Protein 3RWN (pdb70)

Structure (mmCIF, N/CA/C/O backbone):
data_3RWN
#
_entry.id   3RWN
#
_cell.length_a   58.407
_cell.length_b   88.325
_cell.length_c   89.106
_cell.angle_alpha   90.00
_cell.angle_beta   90.00
_cell.angle_gamma   90.00
#
_symmetry.space_group_name_H-M   'P 21 21 21'
#
loop_
_entity.id
_entity.type
_entity.pdbx_description
1 polymer 'Gene 9 protein'
2 non-polymer 'GLUTAMIC ACID'
3 non-polymer 'PHOSPHATE ION'
4 water water
#
loop_
_atom_site.group_PDB
_atom_site.id
_atom_site.type_symbol
_atom_site.label_atom_id
_atom_site.label_alt_id
_atom_site.label_comp_id
_atom_site.label_asym_id
_atom_site.label_entity_id
_atom_site.label_seq_id
_atom_site.pdbx_PDB_ins_code
_atom_site.Cartn_x
_atom_site.Cartn_y
_atom_site.Cartn_z
_atom_site.occupancy
_atom_site.B_iso_or_equiv
_atom_site.auth_seq_id
_atom_site.auth_comp_id
_atom_site.auth_asym_id
_atom_site.auth_atom_id
_atom_site.pdbx_PDB_model_num
ATOM 1 N N . PHE A 1 7 ? -22.844 -30.954 40.001 1.00 20.52 128 PHE A N 1
ATOM 2 C CA . PHE A 1 7 ? -23.940 -30.174 39.440 1.00 20.08 128 PHE A CA 1
ATOM 3 C C . PHE A 1 7 ? -23.511 -29.405 38.197 1.00 18.40 128 PHE A C 1
ATOM 4 O O . PHE A 1 7 ? -22.432 -28.812 38.158 1.00 19.10 128 PHE A O 1
ATOM 20 N N . GLY A 1 8 ? -24.371 -29.408 37.184 1.00 16.41 129 GLY A N 1
ATOM 21 C CA . GLY A 1 8 ? -24.145 -28.619 35.988 1.00 14.92 129 GLY A CA 1
ATOM 22 C C . GLY A 1 8 ? -23.000 -29.096 35.114 1.00 13.54 129 GLY A C 1
ATOM 23 O O . GLY A 1 8 ? -22.381 -28.300 34.419 1.00 12.79 129 GLY A O 1
ATOM 27 N N . SER A 1 9 ? -22.729 -30.397 35.142 1.00 13.07 130 SER A N 1
ATOM 28 C CA . SER A 1 9 ? -21.645 -30.993 34.359 1.00 13.04 130 SER A CA 1
ATOM 29 C C . SER A 1 9 ? -21.636 -30.557 32.891 1.00 10.42 130 SER A C 1
ATOM 30 O O . SER A 1 9 ? -20.610 -30.110 32.380 1.00 9.81 130 SER A O 1
ATOM 38 N N . SER A 1 10 ? -22.767 -30.698 32.208 1.00 9.95 131 SER A N 1
ATOM 39 C CA . SER A 1 10 ? -22.836 -30.328 30.796 1.00 9.96 131 SER A CA 1
ATOM 40 C C . SER A 1 10 ? -22.591 -28.837 30.570 1.00 7.92 131 SER A C 1
ATOM 41 O O . SER A 1 10 ? -21.942 -28.447 29.598 1.00 7.92 131 SER A O 1
ATOM 49 N N . ARG A 1 11 ? -23.118 -28.006 31.461 1.00 7.53 132 ARG A N 1
ATOM 50 C CA . ARG A 1 11 ? -22.888 -26.571 31.355 1.00 7.28 132 ARG A CA 1
ATOM 51 C C . ARG A 1 11 ? -21.414 -26.237 31.552 1.00 6.79 132 ARG A C 1
ATOM 52 O O . ARG A 1 11 ? -20.889 -25.343 30.897 1.00 7.06 132 ARG A O 1
ATOM 73 N N . ILE A 1 12 ? -20.745 -26.951 32.450 1.00 7.00 133 ILE A N 1
ATOM 74 C CA . ILE A 1 12 ? -19.311 -26.759 32.653 1.00 6.62 133 ILE A CA 1
ATOM 75 C C . ILE A 1 12 ? -18.515 -27.242 31.433 1.00 6.05 133 ILE A C 1
ATOM 76 O O . ILE A 1 12 ? -17.591 -26.558 30.986 1.00 6.36 133 ILE A O 1
ATOM 92 N N . ASP A 1 13 ? -18.886 -28.398 30.880 1.00 6.13 134 ASP A N 1
ATOM 93 C CA . ASP A 1 13 ? -18.271 -28.867 29.640 1.00 6.35 134 ASP A CA 1
ATOM 94 C C . ASP A 1 13 ? -18.358 -27.783 28.571 1.00 6.30 134 ASP A C 1
ATOM 95 O O . ASP A 1 13 ? -17.395 -27.516 27.854 1.00 6.45 134 ASP A O 1
ATOM 104 N N . ALA A 1 14 ? -19.537 -27.181 28.441 1.00 6.53 135 ALA A N 1
ATOM 105 C CA . ALA A 1 14 ? -19.777 -26.192 27.396 1.00 6.35 135 ALA A CA 1
ATOM 106 C C . ALA A 1 14 ? -18.954 -24.923 27.636 1.00 5.81 135 ALA A C 1
ATOM 107 O O . ALA A 1 14 ? -18.459 -24.303 26.693 1.00 6.34 135 ALA A O 1
ATOM 114 N N . LEU A 1 15 ? -18.812 -24.528 28.896 1.00 5.73 136 LEU A N 1
ATOM 115 C CA . LEU A 1 15 ? -17.978 -23.376 29.235 1.00 5.68 136 LEU A CA 1
ATOM 116 C C . LEU A 1 15 ? -16.501 -23.634 28.934 1.00 5.44 136 LEU A C 1
ATOM 117 O O . LEU A 1 15 ? -15.791 -22.745 28.458 1.00 5.59 136 LEU A O 1
ATOM 133 N N . GLU A 1 16 ? -16.032 -24.843 29.228 1.00 5.46 137 GLU A N 1
ATOM 134 C CA . GLU A 1 16 ? -14.663 -25.214 28.891 1.00 5.58 137 GLU A CA 1
ATOM 135 C C . GLU A 1 16 ? -14.467 -25.161 27.379 1.00 5.52 137 GLU A C 1
ATOM 136 O O . GLU A 1 16 ? -13.456 -24.641 26.903 1.00 6.22 137 GLU A O 1
ATOM 148 N N . TYR A 1 17 ? -15.446 -25.651 26.619 1.00 5.46 138 TYR A N 1
ATOM 149 C CA . TYR A 1 17 ? -15.344 -25.575 25.166 1.00 5.70 138 TYR A CA 1
ATOM 150 C C . TYR A 1 17 ? -15.318 -24.117 24.671 1.00 5.51 138 TYR A C 1
ATOM 151 O O . TYR A 1 17 ? -14.518 -23.754 23.805 1.00 5.58 138 TYR A O 1
ATOM 169 N N . ALA A 1 18 ? -16.206 -23.295 25.224 1.00 5.37 139 ALA A N 1
ATOM 170 C CA . ALA A 1 18 ? -16.331 -21.889 24.824 1.00 5.97 139 ALA A CA 1
ATOM 171 C C . ALA A 1 18 ? -15.048 -21.099 25.055 1.00 5.84 139 ALA A C 1
ATOM 172 O O . ALA A 1 18 ? -14.771 -20.136 24.336 1.00 6.93 139 ALA A O 1
ATOM 179 N N . THR A 1 19 ? -14.283 -21.498 26.069 1.00 5.60 140 THR A N 1
ATOM 180 C CA . THR A 1 19 ? -13.072 -20.787 26.458 1.00 5.80 140 THR A CA 1
ATOM 181 C C . THR A 1 19 ? -11.802 -21.470 25.953 1.00 6.38 140 THR A C 1
ATOM 182 O O . THR A 1 19 ? -10.697 -21.088 26.333 1.00 7.80 140 THR A O 1
ATOM 193 N N . THR A 1 20 ? -11.962 -22.457 25.075 1.00 5.58 141 THR A N 1
ATOM 194 C CA . THR A 1 20 ? -10.831 -23.115 24.433 1.00 5.86 141 THR A CA 1
ATOM 195 C C . THR A 1 20 ? -10.621 -22.500 23.053 1.00 5.46 141 THR A C 1
ATOM 196 O O . THR A 1 20 ? -11.483 -22.591 22.177 1.00 5.88 141 THR A O 1
ATOM 207 N N . ARG A 1 21 ? -9.471 -21.863 22.869 1.00 5.63 142 ARG A N 1
ATOM 208 C CA . ARG A 1 21 ? -9.125 -21.285 21.580 1.00 5.52 142 ARG A CA 1
ATOM 209 C C . ARG A 1 21 ? -8.878 -22.399 20.555 1.00 5.88 142 ARG A C 1
ATOM 210 O O . ARG A 1 21 ? -8.141 -23.343 20.833 1.00 7.62 142 ARG A O 1
ATOM 231 N N . LYS A 1 22 ? -9.502 -22.274 19.386 1.00 6.13 143 LYS A N 1
ATOM 232 C CA . LYS A 1 22 ? -9.265 -23.151 18.234 1.00 6.55 143 LYS A CA 1
ATOM 233 C C . LYS A 1 22 ? -8.528 -22.337 17.187 1.00 5.62 143 LYS A C 1
ATOM 234 O O . LYS A 1 22 ? -8.911 -21.197 16.944 1.00 6.19 143 LYS A O 1
ATOM 253 N N . LYS A 1 23 ? -7.501 -22.889 16.549 1.00 5.54 144 LYS A N 1
ATOM 254 C CA . LYS A 1 23 ? -6.744 -22.073 15.611 1.00 6.23 144 LYS A CA 1
ATOM 255 C C . LYS A 1 23 ? -6.041 -22.841 14.512 1.00 5.85 144 LYS A C 1
ATOM 256 O O . LYS A 1 23 ? -5.781 -24.043 14.634 1.00 6.19 144 LYS A O 1
ATOM 275 N N . SER A 1 24 ? -5.766 -22.119 13.429 1.00 5.73 145 SER A N 1
ATOM 276 C CA . SER A 1 24 ? -4.751 -22.484 12.445 1.00 5.64 145 SER A CA 1
ATOM 277 C C . SER A 1 24 ? -3.649 -21.445 12.542 1.00 5.48 145 SER A C 1
ATOM 278 O O . SER A 1 24 ? -3.927 -20.249 12.500 1.00 6.66 145 SER A O 1
ATOM 286 N N . GLU A 1 25 ? -2.409 -21.897 12.682 1.00 5.32 146 GLU A N 1
ATOM 287 C CA . GLU A 1 25 ? -1.254 -21.015 12.695 1.00 5.51 146 GLU A CA 1
ATOM 288 C C . GLU A 1 25 ? -0.196 -21.673 11.846 1.00 5.77 146 GLU A C 1
ATOM 289 O O . GLU A 1 25 ? 0.367 -22.704 12.234 1.00 6.30 146 GLU A O 1
ATOM 301 N N . VAL A 1 26 ? 0.049 -21.099 10.673 1.00 6.05 147 VAL A N 1
ATOM 302 C CA . VAL A 1 26 ? 0.941 -21.719 9.709 1.00 6.02 147 VAL A CA 1
ATOM 303 C C . VAL A 1 26 ? 2.116 -20.798 9.450 1.00 6.16 147 VAL A C 1
ATOM 304 O O . VAL A 1 26 ? 1.943 -19.596 9.211 1.00 6.85 147 VAL A O 1
ATOM 317 N N . VAL A 1 27 ? 3.313 -21.366 9.529 1.00 6.30 148 VAL A N 1
ATOM 318 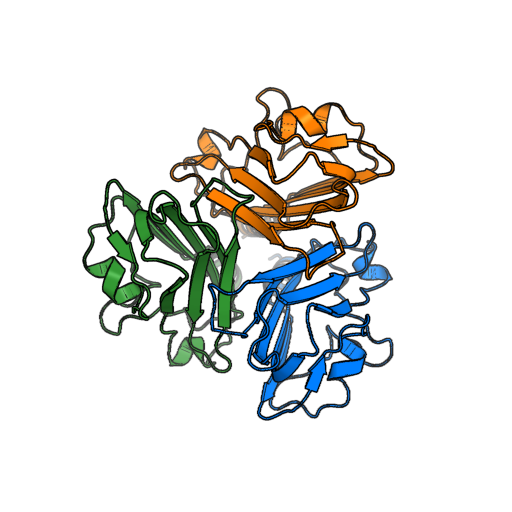C CA . VAL A 1 27 ? 4.536 -20.633 9.254 1.00 6.93 148 VAL A CA 1
ATOM 319 C C . VAL A 1 27 ? 5.222 -21.240 8.038 1.00 7.24 148 VAL A C 1
ATOM 320 O O . VAL A 1 27 ? 5.426 -22.459 7.959 1.00 7.57 148 VAL A O 1
ATOM 333 N N . TYR A 1 28 ? 5.560 -20.369 7.095 1.00 7.28 149 TYR A N 1
ATOM 334 C CA . TYR A 1 28 ? 6.312 -20.719 5.906 1.00 7.56 149 TYR A CA 1
ATOM 335 C C . TYR A 1 28 ? 7.629 -19.954 5.962 1.00 8.16 149 TYR A C 1
ATOM 336 O O . TYR A 1 28 ? 7.653 -18.741 5.746 1.00 8.45 149 TYR A O 1
ATOM 354 N N . SER A 1 29 ? 8.712 -20.664 6.273 1.00 9.01 150 SER A N 1
ATOM 355 C CA . SER A 1 29 ? 10.036 -20.066 6.408 1.00 10.85 150 SER A CA 1
ATOM 356 C C . SER A 1 29 ? 10.909 -20.438 5.221 1.00 11.31 150 SER A C 1
ATOM 357 O O . SER A 1 29 ? 10.880 -21.576 4.762 1.00 12.98 150 SER A O 1
ATOM 365 N N . GLY A 1 30 ? 11.701 -19.491 4.735 1.00 11.75 151 GLY A N 1
ATOM 366 C CA . GLY A 1 30 ? 12.618 -19.773 3.647 1.00 12.36 151 GLY A CA 1
ATOM 367 C C . GLY A 1 30 ? 11.900 -20.065 2.345 1.00 12.01 151 GLY A C 1
ATOM 368 O O . GLY A 1 30 ? 12.282 -20.962 1.592 1.00 12.69 151 GLY A O 1
ATOM 372 N N . VAL A 1 31 ? 10.849 -19.301 2.077 1.00 11.41 152 VAL A N 1
ATOM 373 C CA . VAL A 1 31 ? 10.098 -19.462 0.845 1.00 11.13 152 VAL A CA 1
ATOM 374 C C . VAL A 1 31 ? 10.401 -18.326 -0.119 1.00 10.24 152 VAL A C 1
ATOM 375 O O . VAL A 1 31 ? 11.109 -17.381 0.218 1.00 10.04 152 VAL A O 1
ATOM 388 N N . SER A 1 32 ? 9.877 -18.433 -1.330 1.00 10.11 153 SER A N 1
ATOM 389 C CA . SER A 1 32 ? 9.936 -17.331 -2.274 1.00 10.40 153 SER A CA 1
ATOM 390 C C . SER A 1 32 ? 8.596 -17.288 -2.977 1.00 10.78 153 SER A C 1
ATOM 391 O O . SER A 1 32 ? 8.319 -18.109 -3.856 1.00 12.60 153 SER A O 1
ATOM 399 N N . VAL A 1 33 ? 7.756 -16.349 -2.556 1.00 9.64 154 VAL A N 1
ATOM 400 C CA . VAL A 1 33 ? 6.378 -16.284 -3.012 1.00 9.78 154 VAL A CA 1
ATOM 401 C C . VAL A 1 33 ? 6.104 -14.907 -3.587 1.00 9.25 154 VAL A C 1
ATOM 402 O O . VAL A 1 33 ? 6.284 -13.900 -2.909 1.00 9.32 154 VAL A O 1
ATOM 415 N N . THR A 1 34 ? 5.674 -14.864 -4.841 1.00 9.02 155 THR A N 1
ATOM 416 C CA . THR A 1 34 ? 5.357 -13.602 -5.486 1.00 9.34 155 THR A CA 1
ATOM 417 C C . THR A 1 34 ? 3.918 -13.217 -5.192 1.00 8.60 155 THR A C 1
ATOM 418 O O . THR A 1 34 ? 2.992 -13.984 -5.454 1.00 9.69 155 THR A O 1
ATOM 429 N N . ILE A 1 35 ? 3.744 -12.030 -4.622 1.00 8.52 156 ILE A N 1
ATOM 430 C CA . ILE A 1 35 ? 2.425 -11.439 -4.488 1.00 8.93 156 ILE A CA 1
ATOM 431 C C . ILE A 1 35 ? 2.335 -10.379 -5.574 1.00 9.21 156 ILE A C 1
ATOM 432 O O . ILE A 1 35 ? 3.006 -9.352 -5.500 1.00 9.08 156 ILE A O 1
ATOM 448 N N . PRO A 1 36 ? 1.553 -10.647 -6.625 1.00 10.63 157 PRO A N 1
ATOM 449 C CA . PRO A 1 36 ? 1.580 -9.736 -7.768 1.00 11.36 157 PRO A CA 1
ATOM 450 C C . PRO A 1 36 ? 0.667 -8.540 -7.572 1.00 10.09 157 PRO A C 1
ATOM 451 O O . PRO A 1 36 ? -0.012 -8.400 -6.548 1.00 9.21 157 PRO A O 1
ATOM 462 N N . THR A 1 37 ? 0.663 -7.677 -8.578 1.00 10.42 158 THR A N 1
ATOM 463 C CA . THR A 1 37 ? -0.125 -6.457 -8.542 1.00 10.96 158 THR A CA 1
ATOM 464 C C . THR A 1 37 ? -1.589 -6.674 -8.929 1.00 11.38 158 THR A C 1
ATOM 465 O O . THR A 1 37 ? -2.398 -5.750 -8.846 1.00 12.91 158 THR A O 1
ATOM 476 N N . ALA A 1 38 ? -1.928 -7.896 -9.332 1.00 11.08 159 ALA A N 1
ATOM 477 C CA . ALA A 1 38 ? -3.302 -8.263 -9.670 1.00 11.35 159 ALA A CA 1
ATOM 478 C C . ALA A 1 38 ? -3.954 -9.025 -8.517 1.00 9.73 159 ALA A C 1
ATOM 479 O O . ALA A 1 38 ? -3.258 -9.656 -7.724 1.00 10.06 159 ALA A O 1
ATOM 486 N N . PRO A 1 39 ? -5.294 -8.982 -8.424 1.00 9.26 160 PRO A N 1
ATOM 487 C CA . PRO A 1 39 ? -5.988 -9.726 -7.366 1.00 9.33 160 PRO A CA 1
ATOM 488 C C . PRO A 1 39 ? -5.621 -11.208 -7.380 1.00 8.71 160 PRO A C 1
ATOM 489 O O . PRO A 1 39 ? -5.667 -11.859 -8.428 1.00 9.88 160 PRO A O 1
ATOM 500 N N . THR A 1 40 ? -5.288 -11.738 -6.208 1.00 7.65 161 THR A N 1
ATOM 501 C CA . THR A 1 40 ? -4.792 -13.102 -6.091 1.00 7.64 161 THR A CA 1
ATOM 502 C C . THR A 1 40 ? -5.440 -13.792 -4.895 1.00 7.01 161 THR A C 1
ATOM 503 O O . THR A 1 40 ? -5.462 -13.241 -3.797 1.00 6.91 161 THR A O 1
ATOM 514 N N . ASN A 1 41 ? -5.974 -14.992 -5.103 1.00 6.84 162 ASN A N 1
ATOM 515 C CA . ASN A 1 41 ? -6.564 -15.737 -4.005 1.00 6.44 162 ASN A CA 1
ATOM 516 C C . ASN A 1 41 ? -5.458 -16.185 -3.048 1.00 6.51 162 ASN A C 1
ATOM 517 O O . ASN A 1 41 ? -4.548 -16.915 -3.443 1.00 6.96 162 ASN A O 1
ATOM 528 N N . LEU A 1 42 ? -5.518 -15.730 -1.799 1.00 6.20 163 LEU A N 1
ATOM 529 C CA . LEU A 1 42 ? -4.428 -15.984 -0.857 1.00 6.31 163 LEU A CA 1
ATOM 530 C C . LEU A 1 42 ? -4.291 -17.464 -0.492 1.00 6.53 163 LEU A C 1
ATOM 531 O O . LEU A 1 42 ? -3.183 -17.984 -0.415 1.00 7.44 163 LEU A O 1
ATOM 547 N N . VAL A 1 43 ? -5.407 -18.140 -0.250 1.00 6.48 164 VAL A N 1
ATOM 548 C CA . VAL A 1 43 ? -5.330 -19.560 0.085 1.00 7.02 164 VAL A CA 1
ATOM 549 C C . VAL A 1 43 ? -4.744 -20.362 -1.078 1.00 7.31 164 VAL A C 1
ATOM 550 O O . VAL A 1 43 ? -3.927 -21.258 -0.875 1.00 7.83 164 VAL A O 1
ATOM 563 N N . SER A 1 44 ? -5.134 -20.020 -2.300 1.00 7.99 165 SER A N 1
ATOM 564 C CA . SER A 1 44 ? -4.587 -20.692 -3.479 1.00 9.18 165 SER A CA 1
ATOM 565 C C . SER A 1 44 ? -3.079 -20.504 -3.562 1.00 8.88 165 SER A C 1
ATOM 566 O O . SER A 1 44 ? -2.339 -21.420 -3.928 1.00 9.85 165 SER A O 1
ATOM 574 N N . LEU A 1 45 ? -2.628 -19.304 -3.223 1.00 8.65 166 LEU A N 1
ATOM 575 C CA . LEU A 1 45 ? -1.217 -18.970 -3.280 1.00 9.21 166 LEU A CA 1
ATOM 576 C C . LEU A 1 45 ? -0.417 -19.766 -2.246 1.00 9.12 166 LEU A C 1
ATOM 577 O O . LEU A 1 45 ? 0.700 -20.210 -2.515 1.00 10.51 166 LEU A O 1
ATOM 593 N N . LEU A 1 46 ? -0.988 -19.951 -1.061 1.00 8.75 167 LEU A N 1
ATOM 594 C CA . LEU A 1 46 ? -0.259 -20.600 0.025 1.00 9.32 167 LEU A CA 1
ATOM 595 C C . LEU A 1 46 ? -0.301 -22.119 -0.026 1.00 9.58 167 LEU A C 1
ATOM 596 O O . LEU A 1 46 ? 0.621 -22.779 0.452 1.00 10.04 167 LEU A O 1
ATOM 612 N N . LYS A 1 47 ? -1.365 -22.684 -0.586 1.00 9.57 168 LYS A N 1
ATOM 613 C CA . LYS A 1 47 ? -1.639 -24.103 -0.371 1.00 9.99 168 LYS A CA 1
ATOM 614 C C . LYS A 1 47 ? -0.664 -25.046 -1.065 1.00 10.79 168 LYS A C 1
ATOM 615 O O . LYS A 1 47 ? -0.599 -26.226 -0.726 1.00 11.78 168 LYS A O 1
ATOM 634 N N . THR A 1 48 ? 0.097 -24.536 -2.027 1.00 11.34 169 THR A N 1
ATOM 635 C CA . THR A 1 48 ? 1.065 -25.374 -2.730 1.00 13.05 169 THR A CA 1
ATOM 636 C C . THR A 1 48 ? 2.423 -25.403 -2.028 1.00 11.09 169 THR A C 1
ATOM 637 O O . THR A 1 48 ? 3.315 -26.174 -2.397 1.00 11.21 169 THR A O 1
ATOM 648 N N . LEU A 1 49 ? 2.557 -24.575 -0.997 1.00 10.10 170 LEU A N 1
ATOM 649 C CA . LEU A 1 49 ? 3.797 -24.470 -0.237 1.00 9.84 170 LEU A CA 1
ATOM 650 C C . LEU A 1 49 ? 3.815 -25.466 0.903 1.00 9.15 170 LEU A C 1
ATOM 651 O O . LEU A 1 49 ? 2.829 -25.606 1.616 1.00 9.19 170 LEU A O 1
ATOM 667 N N . THR A 1 50 ? 4.933 -26.150 1.112 1.00 9.35 171 THR A N 1
ATOM 668 C CA . THR A 1 50 ? 4.976 -27.012 2.284 1.00 10.16 171 THR A CA 1
ATOM 669 C C . THR A 1 50 ? 5.237 -26.164 3.533 1.00 8.58 171 THR A C 1
ATOM 670 O O . THR A 1 50 ? 6.186 -25.392 3.594 1.00 9.26 171 THR A O 1
ATOM 681 N N . PRO A 1 51 ? 4.344 -26.269 4.517 1.00 8.22 172 PRO A N 1
ATOM 682 C CA . PRO A 1 51 ? 4.517 -25.481 5.738 1.00 8.06 172 PRO A CA 1
ATOM 683 C C . PRO A 1 51 ? 5.796 -25.860 6.477 1.00 8.13 172 PRO A C 1
ATOM 684 O O . PRO A 1 51 ? 6.208 -27.026 6.461 1.00 8.96 172 PRO A O 1
ATOM 695 N N . SER A 1 52 ? 6.427 -24.878 7.109 1.00 8.05 173 SER A N 1
ATOM 696 C CA . SER A 1 52 ? 7.496 -25.160 8.054 1.00 8.34 173 SER A CA 1
ATOM 697 C C . SER A 1 52 ? 6.912 -25.674 9.364 1.00 8.27 173 SER A C 1
ATOM 698 O O . SER A 1 52 ? 7.482 -26.561 9.999 1.00 9.50 173 SER A O 1
ATOM 706 N N . SER A 1 53 ? 5.767 -25.124 9.759 1.00 8.00 174 SER A N 1
ATOM 707 C CA . SER A 1 53 ? 5.034 -25.628 10.914 1.00 8.09 174 SER A CA 1
ATOM 708 C C . SER A 1 53 ? 3.570 -25.243 10.786 1.00 7.00 174 SER A C 1
ATOM 709 O O . SER A 1 53 ? 3.226 -24.288 10.083 1.00 7.50 174 SER A O 1
ATOM 717 N N . GLY A 1 54 ? 2.715 -25.994 11.472 1.00 7.06 175 GLY A N 1
ATOM 718 C CA . GLY A 1 54 ? 1.296 -25.716 11.480 1.00 6.76 175 GLY A CA 1
ATOM 719 C C . GLY A 1 54 ? 0.564 -26.294 10.289 1.00 6.88 175 GLY A C 1
ATOM 720 O O . GLY A 1 54 ? 1.156 -26.900 9.390 1.00 7.51 175 GLY A O 1
ATOM 724 N N . THR A 1 55 ? -0.750 -26.089 10.295 1.00 7.13 176 THR A N 1
ATOM 725 C CA . THR A 1 55 ? -1.629 -26.640 9.277 1.00 7.21 176 THR A CA 1
ATOM 726 C C . THR A 1 55 ? -2.680 -25.619 8.857 1.00 7.03 176 THR A C 1
ATOM 727 O O . THR A 1 55 ? -3.260 -24.927 9.698 1.00 6.64 176 THR A O 1
ATOM 738 N N . LEU A 1 56 ? -2.939 -25.551 7.557 1.00 6.75 177 LEU A N 1
ATOM 739 C CA . LEU A 1 56 ? -3.968 -24.657 7.045 1.00 6.85 177 LEU A CA 1
ATOM 740 C C . LEU A 1 56 ? -5.352 -25.044 7.584 1.00 6.70 177 LEU A C 1
ATOM 741 O O . LEU A 1 56 ? -6.105 -24.185 8.035 1.00 6.38 177 LEU A O 1
ATOM 757 N N . ALA A 1 57 ? -5.692 -26.329 7.541 1.00 6.93 178 ALA A N 1
ATOM 758 C CA . ALA A 1 57 ? -6.947 -26.786 8.130 1.00 7.46 178 ALA A CA 1
ATOM 759 C C . ALA A 1 57 ? -6.898 -26.561 9.639 1.00 7.26 178 ALA A C 1
ATOM 760 O O . ALA A 1 57 ? -5.845 -26.722 10.250 1.00 8.49 178 ALA A O 1
ATOM 767 N N . PRO A 1 58 ? -8.041 -26.238 10.264 1.00 6.92 179 PRO A N 1
ATOM 768 C CA . PRO A 1 58 ? -9.386 -26.199 9.680 1.00 6.96 179 PRO A CA 1
ATOM 769 C C . PRO A 1 58 ? -9.800 -24.842 9.114 1.00 6.57 179 PRO A C 1
ATOM 770 O O . PRO A 1 58 ? -10.770 -24.792 8.361 1.00 7.48 179 PRO A O 1
ATOM 781 N N . PHE A 1 59 ? -9.117 -23.759 9.478 1.00 5.81 180 PHE A N 1
ATOM 782 C CA . PHE A 1 59 ? -9.607 -22.429 9.109 1.00 6.02 180 PHE A CA 1
ATOM 783 C C . PHE A 1 59 ? -9.357 -22.031 7.660 1.00 5.84 180 PHE A C 1
ATOM 784 O O . PHE A 1 59 ? -10.024 -21.143 7.145 1.00 6.28 180 PHE A O 1
ATOM 801 N N . PHE A 1 60 ? -8.392 -22.668 7.011 1.00 5.76 181 PHE A N 1
ATOM 802 C CA . PHE A 1 60 ? -8.105 -22.365 5.619 1.00 6.11 181 PHE A CA 1
ATOM 803 C C . PHE A 1 60 ? -8.329 -23.631 4.815 1.00 6.24 181 PHE A C 1
ATOM 804 O O . PHE A 1 60 ? -7.622 -24.628 4.988 1.00 7.26 181 PHE A O 1
ATOM 821 N N . ASP A 1 61 ? -9.364 -23.585 3.983 1.00 6.55 182 ASP A N 1
ATOM 822 C CA . ASP A 1 61 ? -9.874 -24.735 3.244 1.00 6.44 182 ASP A CA 1
ATOM 823 C C . ASP A 1 61 ? -9.213 -24.739 1.869 1.00 6.61 182 ASP A C 1
ATOM 824 O O . ASP A 1 61 ? -9.466 -23.858 1.040 1.00 7.11 182 ASP A O 1
ATOM 833 N N . THR A 1 62 ? -8.346 -25.723 1.644 1.00 7.64 183 THR A N 1
ATOM 834 C CA . THR A 1 62 ? -7.552 -25.778 0.425 1.00 9.09 183 THR A CA 1
ATOM 835 C C . THR A 1 62 ? -8.301 -26.376 -0.765 1.00 9.58 183 THR A C 1
ATOM 836 O O . THR A 1 62 ? -7.769 -26.424 -1.874 1.00 11.44 183 THR A O 1
ATOM 847 N N . VAL A 1 63 ? -9.523 -26.846 -0.537 1.00 9.16 184 VAL A N 1
ATOM 848 C CA . VAL A 1 63 ? -10.353 -27.321 -1.635 1.00 9.83 184 VAL A CA 1
ATOM 849 C C . VAL A 1 63 ? -11.117 -26.153 -2.265 1.00 9.70 184 VAL A C 1
ATOM 850 O O . VAL A 1 63 ? -11.135 -26.013 -3.488 1.00 11.62 184 VAL A O 1
ATOM 863 N N . ASN A 1 64 ? -11.735 -25.310 -1.442 1.00 8.81 185 ASN A N 1
ATOM 864 C CA . ASN A 1 64 ? -12.464 -24.163 -1.979 1.00 8.85 185 ASN A CA 1
ATOM 865 C C . ASN A 1 64 ? -11.703 -22.840 -1.918 1.00 7.97 185 ASN A C 1
ATOM 866 O O . ASN A 1 64 ? -12.224 -21.810 -2.346 1.00 8.74 185 ASN A O 1
ATOM 877 N N . ASN A 1 65 ? -10.472 -22.876 -1.409 1.00 7.10 186 ASN A N 1
ATOM 878 C CA . ASN A 1 65 ? -9.617 -21.686 -1.347 1.00 7.34 186 ASN A CA 1
ATOM 879 C C . ASN A 1 65 ? -10.251 -20.526 -0.578 1.00 6.91 186 ASN A C 1
ATOM 880 O O . ASN A 1 65 ? -10.223 -19.374 -1.019 1.00 7.78 186 ASN A O 1
ATOM 891 N N . LYS A 1 66 ? -10.810 -20.851 0.583 1.00 6.89 187 LYS A N 1
ATOM 892 C CA . LYS A 1 66 ? -11.497 -19.893 1.443 1.00 6.88 187 LYS A CA 1
ATOM 893 C C . LYS A 1 66 ? -11.031 -20.041 2.881 1.00 6.69 187 LYS A C 1
ATOM 894 O O . LYS A 1 66 ? -10.574 -21.116 3.295 1.00 7.23 187 LYS A O 1
ATOM 913 N N . MET A 1 67 ? -11.149 -18.958 3.640 1.00 6.17 188 MET A N 1
ATOM 914 C CA . MET A 1 67 ? -11.167 -19.058 5.088 1.00 6.12 188 MET A CA 1
ATOM 915 C C . MET A 1 67 ? -12.568 -19.486 5.510 1.00 5.93 188 MET A C 1
ATOM 916 O O . MET A 1 67 ? -13.568 -18.951 5.018 1.00 7.06 188 MET A O 1
ATOM 930 N N . VAL A 1 68 ? -12.631 -20.461 6.409 1.00 5.80 189 VAL A N 1
ATOM 931 C CA . VAL A 1 68 ? -13.899 -20.960 6.919 1.00 6.13 189 VAL A CA 1
ATOM 932 C C . VAL A 1 68 ? -13.883 -20.873 8.438 1.00 6.60 189 VAL A C 1
ATOM 933 O O . VAL A 1 68 ? -12.815 -20.757 9.052 1.00 7.85 189 VAL A O 1
ATOM 946 N N . VAL A 1 69 ? -15.067 -20.902 9.038 1.00 6.19 190 VAL A N 1
ATOM 947 C CA . VAL A 1 69 ? -15.210 -20.616 10.458 1.00 6.13 190 VAL A CA 1
ATOM 948 C C . VAL A 1 69 ? -16.072 -21.674 11.132 1.00 5.94 190 VAL A C 1
ATOM 949 O O . VAL A 1 69 ? -16.782 -22.430 10.468 1.00 6.76 190 VAL A O 1
ATOM 962 N N . PHE A 1 70 ? -15.989 -21.740 12.454 1.00 6.21 191 PHE A N 1
ATOM 963 C CA . PHE A 1 70 ? -16.883 -22.592 13.222 1.00 5.86 191 PHE A CA 1
ATOM 964 C C . PHE A 1 70 ? -18.213 -21.882 13.423 1.00 6.19 191 PHE A C 1
ATOM 965 O O . PHE A 1 70 ? -18.274 -20.649 13.526 1.00 6.49 191 PHE A O 1
ATOM 982 N N . ASN A 1 71 ? -19.277 -22.672 13.457 1.00 6.59 192 ASN A N 1
ATOM 983 C CA . ASN A 1 71 ? -20.633 -22.153 13.512 1.00 6.84 192 ASN A CA 1
ATOM 984 C C . ASN A 1 71 ? -21.026 -21.812 14.941 1.00 6.79 192 ASN A C 1
ATOM 985 O O . ASN A 1 71 ? -21.838 -22.505 15.560 1.00 8.07 192 ASN A O 1
ATOM 996 N N . GLU A 1 72 ? -20.426 -20.737 15.444 1.00 6.56 193 GLU A N 1
ATOM 997 C CA . GLU A 1 72 ? -20.479 -20.367 16.854 1.00 6.89 193 GLU A CA 1
ATOM 998 C C . GLU A 1 72 ? -20.531 -18.853 16.966 1.00 6.57 193 GLU A C 1
ATOM 999 O O . GLU A 1 72 ? -19.943 -18.154 16.141 1.00 7.18 193 GLU A O 1
ATOM 1011 N N . ASN A 1 73 ? -21.222 -18.357 17.992 1.00 6.75 194 ASN A N 1
ATOM 1012 C CA . ASN A 1 73 ? -21.243 -16.930 18.302 1.00 7.26 194 ASN A CA 1
ATOM 1013 C C . ASN A 1 73 ? -19.968 -16.531 19.032 1.00 7.36 194 ASN A C 1
ATOM 1014 O O . ASN A 1 73 ? -19.980 -16.129 20.203 1.00 8.39 194 ASN A O 1
ATOM 1025 N N . LYS A 1 74 ? -18.862 -16.650 18.309 1.00 6.21 195 LYS A N 1
ATOM 1026 C CA . LYS A 1 74 ? -17.537 -16.428 18.857 1.00 6.02 195 LYS A CA 1
ATOM 1027 C C . LYS A 1 74 ? -16.699 -15.764 17.782 1.00 5.53 195 LYS A C 1
ATOM 1028 O O . LYS A 1 74 ? -16.633 -16.233 16.642 1.00 6.00 195 LYS A O 1
ATOM 1047 N N . THR A 1 75 ? -16.063 -14.664 18.152 1.00 5.54 196 THR A N 1
ATOM 1048 C CA . THR A 1 75 ? -15.310 -13.870 17.206 1.00 5.56 196 THR A CA 1
ATOM 1049 C C . THR A 1 75 ? -14.015 -14.556 16.781 1.00 5.33 196 THR A C 1
ATOM 1050 O O . THR A 1 75 ? -13.355 -15.232 17.575 1.00 6.25 196 THR A O 1
ATOM 1061 N N . LEU A 1 76 ? -13.683 -14.383 15.507 1.00 5.36 197 LEU A N 1
ATOM 1062 C CA . LEU A 1 76 ? -12.464 -14.911 14.917 1.00 5.23 197 LEU A CA 1
ATOM 1063 C C . LEU A 1 76 ? -11.441 -13.787 14.805 1.00 5.33 197 LEU A C 1
ATOM 1064 O O . LEU A 1 76 ? -11.764 -12.690 14.345 1.00 5.91 197 LEU A O 1
ATOM 1080 N N . PHE A 1 77 ? -10.216 -14.059 15.246 1.00 4.92 198 PHE A N 1
ATOM 1081 C CA . PHE A 1 77 ? -9.105 -13.125 15.132 1.00 4.95 198 PHE A CA 1
ATOM 1082 C C . PHE A 1 77 ? -8.137 -13.613 14.063 1.00 5.18 198 PHE A C 1
ATOM 1083 O O . PHE A 1 77 ? -7.810 -14.804 14.007 1.00 5.61 198 PHE A O 1
ATOM 1100 N N . PHE A 1 78 ? -7.708 -12.681 13.216 1.00 5.14 199 PHE A N 1
ATOM 1101 C CA . PHE A 1 78 ? -6.900 -12.982 12.043 1.00 5.21 199 PHE A CA 1
ATOM 1102 C C . PHE A 1 78 ? -5.630 -12.147 12.031 1.00 5.16 199 PHE A C 1
ATOM 1103 O O . PHE A 1 78 ? -5.687 -10.936 12.267 1.00 5.57 199 PHE A O 1
ATOM 1120 N N . LYS A 1 79 ? -4.494 -12.774 11.735 1.00 5.45 200 LYS A N 1
ATOM 1121 C CA . LYS A 1 79 ? -3.248 -12.035 11.564 1.00 6.24 200 LYS A CA 1
ATOM 1122 C C . LYS A 1 79 ? -2.422 -12.626 10.426 1.00 6.43 200 LYS A C 1
ATOM 1123 O O . LYS A 1 79 ? -2.323 -13.843 10.282 1.00 7.04 200 LYS A O 1
ATOM 1142 N N . LEU A 1 80 ? -1.838 -11.748 9.620 1.00 6.27 201 LEU A N 1
ATOM 1143 C CA . LEU A 1 80 ? -0.937 -12.134 8.545 1.00 6.17 201 LEU A CA 1
ATOM 1144 C C . LEU A 1 80 ? 0.334 -11.303 8.700 1.00 6.21 201 LEU A C 1
ATOM 1145 O O . LEU A 1 80 ? 0.296 -10.068 8.660 1.00 6.72 201 LEU A O 1
ATOM 1161 N N . SER A 1 81 ? 1.451 -11.989 8.912 1.00 5.81 202 SER A N 1
ATOM 1162 C CA . SER A 1 81 ? 2.747 -11.365 9.082 1.00 6.19 202 SER A CA 1
ATOM 1163 C C . SER A 1 81 ? 3.636 -11.814 7.927 1.00 6.28 202 SER A C 1
ATOM 1164 O O . SER A 1 81 ? 3.800 -13.013 7.699 1.00 6.72 202 SER A O 1
ATOM 1172 N N . ILE A 1 82 ? 4.181 -10.856 7.184 1.00 6.56 203 ILE A N 1
ATOM 1173 C CA . ILE A 1 82 ? 4.964 -11.162 5.997 1.00 7.17 203 ILE A CA 1
ATOM 1174 C C . ILE A 1 82 ? 6.318 -10.468 6.043 1.00 7.25 203 ILE A C 1
ATOM 1175 O O . ILE A 1 82 ? 6.405 -9.243 6.201 1.00 7.48 203 ILE A O 1
ATOM 1191 N N . VAL A 1 83 ? 7.373 -11.269 5.918 1.00 7.19 204 VAL A N 1
ATOM 1192 C CA . VAL A 1 83 ? 8.713 -10.750 5.703 1.00 7.35 204 VAL A CA 1
ATOM 1193 C C . VAL A 1 83 ? 8.990 -10.856 4.213 1.00 7.25 204 VAL A C 1
ATOM 1194 O O . VAL A 1 83 ? 8.852 -11.929 3.621 1.00 7.42 204 VAL A O 1
ATOM 1207 N N . GLY A 1 84 ? 9.352 -9.742 3.591 1.00 7.30 205 GLY A N 1
ATOM 1208 C CA . GLY A 1 84 ? 9.631 -9.755 2.169 1.00 7.61 205 GLY A CA 1
ATOM 1209 C C . GLY A 1 84 ? 10.016 -8.380 1.676 1.00 7.76 205 GLY A C 1
ATOM 1210 O O . GLY A 1 84 ? 10.267 -7.470 2.471 1.00 8.54 205 GLY A O 1
ATOM 1214 N N . THR A 1 85 ? 10.066 -8.223 0.358 1.00 7.53 206 THR A N 1
ATOM 1215 C CA . THR A 1 85 ? 10.486 -6.958 -0.225 1.00 7.96 206 THR A CA 1
ATOM 1216 C C . THR A 1 85 ? 9.702 -6.603 -1.474 1.00 8.02 206 THR A C 1
ATOM 1217 O O . THR A 1 85 ? 9.235 -7.472 -2.219 1.00 8.42 206 THR A O 1
ATOM 1228 N N . TRP A 1 86 ? 9.562 -5.299 -1.677 1.00 8.82 207 TRP A N 1
ATOM 1229 C CA . TRP A 1 86 ? 9.303 -4.738 -2.990 1.00 9.38 207 TRP A CA 1
ATOM 1230 C C . TRP A 1 86 ? 10.672 -4.438 -3.607 1.00 10.23 207 TRP A C 1
ATOM 1231 O O . TRP A 1 86 ? 11.680 -4.388 -2.896 1.00 10.50 207 TRP A O 1
ATOM 1252 N N . PRO A 1 87 ? 10.728 -4.237 -4.932 1.00 11.17 208 PRO A N 1
ATOM 1253 C CA . PRO A 1 87 ? 12.024 -3.955 -5.557 1.00 12.53 208 PRO A CA 1
ATOM 1254 C C . PRO A 1 87 ? 12.668 -2.696 -4.989 1.00 13.21 208 PRO A C 1
ATOM 1255 O O . PRO A 1 87 ? 11.972 -1.774 -4.558 1.00 13.06 208 PRO A O 1
ATOM 1266 N N . SER A 1 88 ? 13.995 -2.666 -4.981 1.00 14.82 209 SER A N 1
ATOM 1267 C CA . SER A 1 88 ? 14.725 -1.503 -4.506 1.00 16.86 209 SER A CA 1
ATOM 1268 C C . SER A 1 88 ? 14.253 -0.269 -5.260 1.00 16.88 209 SER A C 1
ATOM 1269 O O . SER A 1 88 ? 14.076 -0.309 -6.478 1.00 17.54 209 SER A O 1
ATOM 1277 N N . GLY A 1 89 ? 14.035 0.823 -4.535 1.00 16.46 210 GLY A N 1
ATOM 1278 C CA . GLY A 1 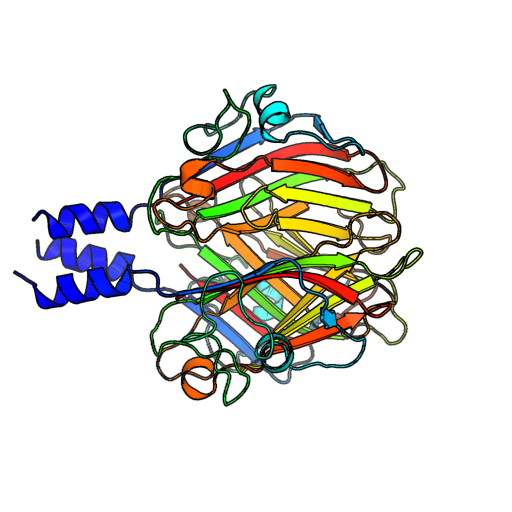89 ? 13.615 2.065 -5.157 1.00 15.92 210 GLY A CA 1
ATOM 1279 C C . GLY A 1 89 ? 12.111 2.272 -5.174 1.00 14.94 210 GLY A C 1
ATOM 1280 O O . GLY A 1 89 ? 11.639 3.346 -5.551 1.00 16.10 210 GLY A O 1
ATOM 1284 N N . THR A 1 90 ? 11.347 1.257 -4.779 1.00 13.32 211 THR A N 1
ATOM 1285 C CA . THR A 1 90 ? 9.899 1.412 -4.705 1.00 12.22 211 THR A CA 1
ATOM 1286 C C . THR A 1 90 ? 9.550 2.358 -3.559 1.00 12.00 211 THR A C 1
ATOM 1287 O O . THR A 1 90 ? 9.844 2.072 -2.398 1.00 12.93 211 THR A O 1
ATOM 1298 N N . ALA A 1 91 ? 8.928 3.485 -3.893 1.00 11.17 212 ALA A N 1
ATOM 1299 C CA . ALA A 1 91 ? 8.594 4.503 -2.901 1.00 10.45 212 ALA A CA 1
ATOM 1300 C C . ALA A 1 91 ? 7.179 4.279 -2.367 1.00 9.68 212 ALA A C 1
ATOM 1301 O O . ALA A 1 91 ? 6.997 3.628 -1.340 1.00 10.10 212 ALA A O 1
ATOM 1308 N N . ASN A 1 92 ? 6.174 4.795 -3.063 1.00 9.04 213 ASN A N 1
ATOM 1309 C CA . ASN A 1 92 ? 4.796 4.541 -2.668 1.00 8.38 213 ASN A CA 1
ATOM 1310 C C . ASN A 1 92 ? 4.440 3.084 -2.922 1.00 7.79 213 ASN A C 1
ATOM 1311 O O . ASN A 1 92 ? 4.625 2.580 -4.028 1.00 8.48 213 ASN A O 1
ATOM 1322 N N . ARG A 1 93 ? 3.928 2.412 -1.899 1.00 7.36 214 ARG A N 1
ATOM 1323 C CA . ARG A 1 93 ? 3.657 0.986 -2.008 1.00 7.39 214 ARG A CA 1
ATOM 1324 C C . ARG A 1 93 ? 2.703 0.558 -0.909 1.00 7.44 214 ARG A C 1
ATOM 1325 O O . ARG A 1 93 ? 2.669 1.161 0.162 1.00 8.52 214 ARG A O 1
ATOM 1346 N N . SER A 1 94 ? 1.910 -0.471 -1.178 1.00 6.96 215 SER A N 1
ATOM 1347 C CA . SER A 1 94 ? 1.015 -0.985 -0.153 1.00 6.45 215 SER A CA 1
ATOM 1348 C C . SER A 1 94 ? 0.713 -2.451 -0.373 1.00 6.77 215 SER A C 1
ATOM 1349 O O . SER A 1 94 ? 0.879 -2.985 -1.471 1.00 7.45 215 SER A O 1
ATOM 1357 N N . MET A 1 95 ? 0.261 -3.090 0.697 1.00 6.66 216 MET A N 1
ATOM 1358 C CA . MET A 1 95 ? -0.274 -4.442 0.627 1.00 6.60 216 MET A CA 1
ATOM 1359 C C . MET A 1 95 ? -1.745 -4.379 1.016 1.00 6.67 216 MET A C 1
ATOM 1360 O O . MET A 1 95 ? -2.109 -3.743 2.004 1.00 7.57 216 MET A O 1
ATOM 1374 N N . GLN A 1 96 ? -2.575 -5.043 0.224 1.00 6.49 217 GLN A N 1
ATOM 1375 C CA . GLN A 1 96 ? -4.019 -4.982 0.345 1.00 7.41 217 GLN A CA 1
ATOM 1376 C C . GLN A 1 96 ? -4.566 -6.405 0.477 1.00 6.77 217 GLN A C 1
ATOM 1377 O O . GLN A 1 96 ? -4.118 -7.313 -0.223 1.00 7.75 217 GLN A O 1
ATOM 1391 N N . LEU A 1 97 ? -5.520 -6.599 1.383 1.00 6.19 218 LEU A N 1
ATOM 1392 C CA . LEU A 1 97 ? -6.128 -7.907 1.613 1.00 6.01 218 LEU A CA 1
ATOM 1393 C C . LEU A 1 97 ? -7.624 -7.701 1.820 1.00 6.02 218 LEU A C 1
ATOM 1394 O O . LEU A 1 97 ? -8.036 -6.989 2.742 1.00 7.01 218 LEU A O 1
ATOM 1410 N N . THR A 1 98 ? -8.428 -8.316 0.960 1.00 5.78 219 THR A N 1
ATOM 1411 C CA . THR A 1 98 ? -9.877 -8.178 1.017 1.00 6.30 219 THR A CA 1
ATOM 1412 C C . THR A 1 98 ? -10.508 -9.503 1.414 1.00 6.11 219 THR A C 1
ATOM 1413 O O . THR A 1 98 ? -10.122 -10.559 0.915 1.00 6.97 219 THR A O 1
ATOM 1424 N N . PHE A 1 99 ? -11.472 -9.421 2.324 1.00 5.96 220 PHE A N 1
ATOM 1425 C CA . PHE A 1 99 ? -12.252 -10.558 2.785 1.00 6.16 220 PHE A CA 1
ATOM 1426 C C . PHE A 1 99 ? -13.681 -10.402 2.292 1.00 6.48 220 PHE A C 1
ATOM 1427 O O . PHE A 1 99 ? -14.351 -9.421 2.632 1.00 6.62 220 PHE A O 1
ATOM 1444 N N . SER A 1 100 ? -14.176 -11.353 1.511 1.00 6.55 221 SER A N 1
ATOM 1445 C CA . SER A 1 100 ? -15.590 -11.321 1.162 1.00 6.61 221 SER A CA 1
ATOM 1446 C C . SER A 1 100 ? -16.434 -11.498 2.427 1.00 6.65 221 SER A C 1
ATOM 1447 O O . SER A 1 100 ? -15.983 -12.063 3.427 1.00 7.40 221 SER A O 1
ATOM 1455 N N . GLY A 1 101 ? -17.656 -10.990 2.378 1.00 7.22 222 GLY A N 1
ATOM 1456 C CA . GLY A 1 101 ? -18.563 -11.041 3.510 1.00 7.73 222 GLY A CA 1
ATOM 1457 C C . GLY A 1 101 ? -19.841 -10.325 3.134 1.00 7.74 222 GLY A C 1
ATOM 1458 O O . GLY A 1 101 ? -19.956 -9.796 2.029 1.00 8.38 222 GLY A O 1
ATOM 1462 N N . SER A 1 102 ? -20.808 -10.284 4.040 1.00 7.23 223 SER A N 1
ATOM 1463 C CA . SER A 1 102 ? -22.019 -9.516 3.758 1.00 8.08 223 SER A CA 1
ATOM 1464 C C . SER A 1 102 ? -21.646 -8.099 3.332 1.00 7.94 223 SER A C 1
ATOM 1465 O O . SER A 1 102 ? -22.188 -7.561 2.364 1.00 8.92 223 SER A O 1
ATOM 1473 N N . VAL A 1 103 ? -20.723 -7.508 4.083 1.00 7.19 224 VAL A N 1
ATOM 1474 C CA . VAL A 1 103 ? -20.004 -6.317 3.664 1.00 7.08 224 VAL A CA 1
ATOM 1475 C C . VAL A 1 103 ? -18.532 -6.726 3.604 1.00 7.04 224 VAL A C 1
ATOM 1476 O O . VAL A 1 103 ? -17.979 -7.185 4.602 1.00 7.08 224 VAL A O 1
ATOM 1489 N N . PRO A 1 104 ? -17.899 -6.605 2.429 1.00 7.30 225 PRO A N 1
ATOM 1490 C CA . PRO A 1 104 ? -16.486 -6.983 2.325 1.00 7.35 225 PRO A CA 1
ATOM 1491 C C . PRO A 1 104 ? -15.607 -6.032 3.129 1.00 6.97 225 PRO A C 1
ATOM 1492 O O . PRO A 1 104 ? -15.925 -4.847 3.250 1.00 7.99 225 PRO A O 1
ATOM 1503 N N . ASP A 1 105 ? -14.520 -6.562 3.677 1.00 6.06 226 ASP A N 1
ATOM 1504 C CA . ASP A 1 105 ? -13.552 -5.767 4.426 1.00 5.97 226 ASP A CA 1
ATOM 1505 C C . ASP A 1 105 ? -12.250 -5.683 3.645 1.00 6.15 226 ASP A C 1
ATOM 1506 O O . ASP A 1 105 ? -11.690 -6.709 3.246 1.00 7.12 226 ASP A O 1
ATOM 1515 N N . THR A 1 106 ? -11.758 -4.460 3.462 1.00 6.42 227 THR A N 1
ATOM 1516 C CA . THR A 1 106 ? -10.549 -4.212 2.690 1.00 7.97 227 THR A CA 1
ATOM 1517 C C . THR A 1 106 ? -9.463 -3.648 3.603 1.00 8.01 227 THR A C 1
ATOM 1518 O O . THR A 1 106 ? -9.535 -2.485 4.016 1.00 8.87 227 THR A O 1
ATOM 1529 N N . LEU A 1 107 ? -8.474 -4.477 3.934 1.00 8.20 228 LEU A N 1
ATOM 1530 C CA . LEU A 1 107 ? -7.324 -4.040 4.725 1.00 8.25 228 LEU A CA 1
ATOM 1531 C C . LEU A 1 107 ? -6.249 -3.486 3.805 1.00 7.80 228 LEU A C 1
ATOM 1532 O O . LEU A 1 107 ? -5.977 -4.056 2.749 1.00 8.08 228 LEU A O 1
ATOM 1548 N N . VAL A 1 108 ? -5.643 -2.380 4.214 1.00 8.09 229 VAL A N 1
ATOM 1549 C CA . VAL A 1 108 ? -4.551 -1.785 3.468 1.00 8.36 229 VAL A CA 1
ATOM 1550 C C . VAL A 1 108 ? -3.431 -1.393 4.424 1.00 8.31 229 VAL A C 1
ATOM 1551 O O . VAL A 1 108 ? -3.673 -0.720 5.426 1.00 10.60 229 VAL A O 1
ATOM 1564 N N . SER A 1 109 ? -2.212 -1.828 4.120 1.00 7.33 230 SER A N 1
ATOM 1565 C CA . SER A 1 109 ? -1.033 -1.325 4.815 1.00 7.49 230 SER A CA 1
ATOM 1566 C C . SER A 1 109 ? -0.180 -0.579 3.804 1.00 6.60 230 SER A C 1
ATOM 1567 O O . SER A 1 109 ? 0.477 -1.203 2.963 1.00 7.10 230 SER A O 1
ATOM 1575 N N . SER A 1 110 ? -0.224 0.750 3.873 1.00 6.39 231 SER A N 1
ATOM 1576 C CA . SER A 1 110 ? 0.457 1.600 2.914 1.00 6.21 231 SER A CA 1
ATOM 1577 C C . SER A 1 110 ? 1.691 2.218 3.544 1.00 6.70 231 SER A C 1
ATOM 1578 O O . SER A 1 110 ? 1.747 2.438 4.756 1.00 7.52 231 SER A O 1
ATOM 1586 N N . ARG A 1 111 ? 2.674 2.517 2.707 1.00 6.30 232 ARG A N 1
ATOM 1587 C CA . ARG A 1 111 ? 3.826 3.286 3.143 1.00 6.52 232 ARG A CA 1
ATOM 1588 C C . ARG A 1 111 ? 4.418 4.050 1.964 1.00 6.67 232 ARG A C 1
ATOM 1589 O O . ARG A 1 111 ? 3.947 3.934 0.828 1.00 7.20 232 ARG A O 1
ATOM 1610 N N . ASN A 1 112 ? 5.433 4.853 2.256 1.00 6.80 233 ASN A N 1
ATOM 1611 C CA . ASN A 1 112 ? 6.024 5.736 1.269 1.00 7.24 233 ASN A CA 1
ATOM 1612 C C . ASN A 1 112 ? 7.530 5.803 1.501 1.00 7.69 233 ASN A C 1
ATOM 1613 O O . ASN A 1 112 ? 8.086 4.995 2.256 1.00 7.75 233 ASN A O 1
ATOM 1624 N N . SER A 1 113 ? 8.174 6.773 0.857 1.00 8.99 234 SER A N 1
ATOM 1625 C CA . SER A 1 113 ? 9.627 6.940 0.891 1.00 10.83 234 SER A CA 1
ATOM 1626 C C . SER A 1 113 ? 10.223 7.025 2.293 1.00 10.32 234 SER A C 1
ATOM 1627 O O . SER A 1 113 ? 11.407 6.741 2.491 1.00 11.91 234 SER A O 1
ATOM 1635 N N . ALA A 1 114 ? 9.430 7.460 3.261 1.00 9.40 235 ALA A N 1
ATOM 1636 C CA . ALA A 1 114 ? 9.961 7.652 4.604 1.00 9.03 235 ALA A CA 1
ATOM 1637 C C . ALA A 1 114 ? 10.303 6.334 5.301 1.00 8.15 235 ALA A C 1
ATOM 1638 O O . ALA A 1 114 ? 11.157 6.313 6.192 1.00 8.63 235 ALA A O 1
ATOM 1645 N N . THR A 1 115 ? 9.635 5.249 4.908 1.00 7.64 236 THR A N 1
ATOM 1646 C CA . THR A 1 115 ? 9.800 3.960 5.576 1.00 7.66 236 THR A CA 1
ATOM 1647 C C . THR A 1 115 ? 10.690 3.040 4.759 1.00 7.83 236 THR A C 1
ATOM 1648 O O . THR A 1 115 ? 10.412 2.789 3.593 1.00 9.16 236 THR A O 1
ATOM 1659 N N . THR A 1 116 ? 11.750 2.529 5.379 1.00 8.22 237 THR A N 1
ATOM 1660 C CA . THR A 1 116 ? 12.659 1.596 4.715 1.00 9.01 237 THR A CA 1
ATOM 1661 C C . THR A 1 116 ? 12.131 0.162 4.724 1.00 8.23 237 THR A C 1
ATOM 1662 O O . THR A 1 116 ? 12.176 -0.527 3.707 1.00 8.68 237 THR A O 1
ATOM 1673 N N . THR A 1 117 ? 11.619 -0.290 5.861 1.00 7.84 238 THR A N 1
ATOM 1674 C CA . THR A 1 117 ? 11.194 -1.678 5.956 1.00 7.95 238 THR A CA 1
ATOM 1675 C C . THR A 1 117 ? 10.046 -1.986 5.002 1.00 7.18 238 THR A C 1
ATOM 1676 O O . THR A 1 117 ? 9.160 -1.154 4.777 1.00 7.50 238 THR A O 1
ATOM 1687 N N . ASP A 1 118 ? 10.081 -3.198 4.451 1.00 7.45 239 ASP A N 1
ATOM 1688 C CA . ASP A 1 118 ? 9.021 -3.703 3.585 1.00 7.42 239 ASP A CA 1
ATOM 1689 C C . ASP A 1 118 ? 8.188 -4.783 4.274 1.00 7.63 239 ASP A C 1
ATOM 1690 O O . ASP A 1 118 ? 7.316 -5.380 3.648 1.00 8.27 239 ASP A O 1
ATOM 1699 N N . ASN A 1 119 ? 8.457 -5.050 5.549 1.00 7.35 240 ASN A N 1
ATOM 1700 C CA . ASN A 1 119 ? 7.716 -6.091 6.263 1.00 7.24 240 ASN A CA 1
ATOM 1701 C C . ASN A 1 119 ? 6.308 -5.636 6.628 1.00 7.06 240 ASN A C 1
ATOM 1702 O O . ASN A 1 119 ? 6.083 -4.451 6.893 1.00 7.67 240 ASN A O 1
ATOM 1713 N N . ILE A 1 120 ? 5.372 -6.584 6.648 1.00 7.17 241 ILE A N 1
ATOM 1714 C CA . ILE A 1 120 ? 3.950 -6.277 6.707 1.00 7.80 241 ILE A CA 1
ATOM 1715 C C . ILE A 1 120 ? 3.266 -7.021 7.838 1.00 6.73 241 ILE A C 1
ATOM 1716 O O . ILE A 1 120 ? 3.540 -8.204 8.070 1.00 6.61 241 ILE A O 1
ATOM 1732 N N . LEU A 1 121 ? 2.362 -6.339 8.531 1.00 6.48 242 LEU A N 1
ATOM 1733 C CA . LEU A 1 121 ? 1.545 -6.974 9.555 1.00 6.46 242 LEU A CA 1
ATOM 1734 C C . LEU A 1 121 ? 0.110 -6.482 9.401 1.00 6.71 242 LEU A C 1
ATOM 1735 O O . LEU A 1 121 ? -0.162 -5.285 9.566 1.00 7.69 242 LEU A O 1
ATOM 1751 N N . LEU A 1 122 ? -0.792 -7.410 9.070 1.00 6.91 243 LEU A N 1
ATOM 1752 C CA . LEU A 1 122 ? -2.217 -7.134 8.937 1.00 8.15 243 LEU A CA 1
ATOM 1753 C C . LEU A 1 122 ? -2.950 -7.937 10.000 1.00 8.73 243 LEU A C 1
ATOM 1754 O O . LEU A 1 122 ? -2.756 -9.139 10.109 1.00 10.17 243 LEU A O 1
ATOM 1770 N N . ALA A 1 123 ? -3.771 -7.270 10.798 1.00 8.72 244 ALA A N 1
ATOM 1771 C CA . ALA A 1 123 ? -4.533 -7.948 11.835 1.00 9.10 244 ALA A CA 1
ATOM 1772 C C . ALA A 1 123 ? -5.938 -7.380 11.879 1.00 8.58 244 ALA A C 1
ATOM 1773 O O . ALA A 1 123 ? -6.142 -6.174 11.686 1.00 9.73 244 ALA A O 1
ATOM 1780 N N . THR A 1 124 ? -6.912 -8.251 12.120 1.00 7.09 245 THR A N 1
ATOM 1781 C CA . THR A 1 124 ? -8.302 -7.836 12.207 1.00 6.46 245 THR A CA 1
ATOM 1782 C C . THR A 1 124 ? -9.121 -8.897 12.936 1.00 5.73 245 THR A C 1
ATOM 1783 O O . THR A 1 124 ? -8.559 -9.869 13.451 1.00 6.10 245 THR A O 1
ATOM 1794 N N . PHE A 1 125 ? -10.432 -8.701 13.005 1.00 5.37 246 PHE A N 1
ATOM 1795 C CA . PHE A 1 125 ? -11.322 -9.705 13.569 1.00 5.46 246 PHE A CA 1
ATOM 1796 C C . PHE A 1 125 ? -12.615 -9.751 12.774 1.00 5.46 246 PHE A C 1
ATOM 1797 O O . PHE A 1 125 ? -12.927 -8.819 12.018 1.00 5.75 246 PHE A O 1
ATOM 1814 N N . PHE A 1 126 ? -13.348 -10.849 12.947 1.00 5.11 247 PHE A N 1
ATOM 1815 C CA . PHE A 1 126 ? -14.648 -11.066 12.319 1.00 5.73 247 PHE A CA 1
ATOM 1816 C C . PHE A 1 126 ? -15.617 -11.568 13.367 1.00 5.69 247 PHE A C 1
ATOM 1817 O O . PHE A 1 126 ? -15.377 -12.602 13.997 1.00 5.97 247 PHE A O 1
ATOM 1834 N N . SER A 1 127 ? -16.703 -10.826 13.564 1.00 5.70 248 SER A N 1
ATOM 1835 C CA . SER A 1 127 ? -17.660 -11.155 14.608 1.00 5.53 248 SER A CA 1
ATOM 1836 C C . SER A 1 127 ? -18.656 -12.200 14.109 1.00 5.59 248 SER A C 1
ATOM 1837 O O . SER A 1 127 ? -19.808 -11.886 13.791 1.00 6.34 248 SER A O 1
ATOM 1845 N N . VAL A 1 128 ? -18.187 -13.442 14.035 1.00 5.65 249 VAL A N 1
ATOM 1846 C CA . VAL A 1 128 ? -18.975 -14.533 13.484 1.00 5.68 249 VAL A CA 1
ATOM 1847 C C . VAL A 1 128 ? -20.264 -14.738 14.265 1.00 6.07 249 VAL A C 1
ATOM 1848 O O . VAL A 1 128 ? -20.243 -14.836 15.493 1.00 6.35 249 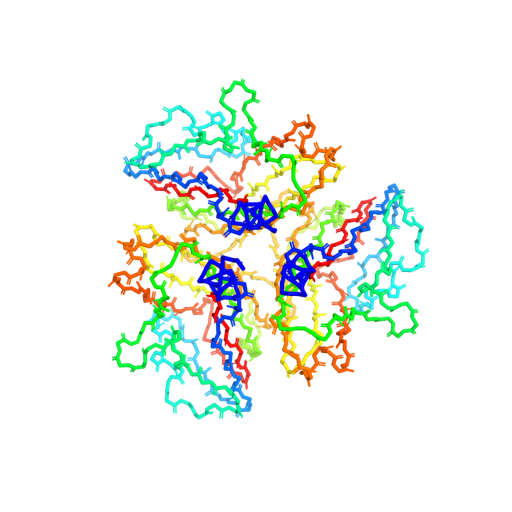VAL A O 1
ATOM 1861 N N . ASP A 1 129 ? -21.377 -14.822 13.534 1.00 6.17 250 ASP A N 1
ATOM 1862 C CA . ASP A 1 129 ? -22.666 -15.189 14.102 1.00 6.45 250 ASP A CA 1
ATOM 1863 C C . ASP A 1 129 ? -23.014 -16.624 13.737 1.00 7.11 250 ASP A C 1
ATOM 1864 O O . ASP A 1 129 ? -22.808 -17.056 12.601 1.00 7.33 250 ASP A O 1
ATOM 1873 N N . LYS A 1 130 ? -23.567 -17.360 14.692 1.00 7.60 251 LYS A N 1
ATOM 1874 C CA . LYS A 1 130 ? -24.085 -18.682 14.381 1.00 8.37 251 LYS A CA 1
ATOM 1875 C C . LYS A 1 130 ? -25.100 -18.568 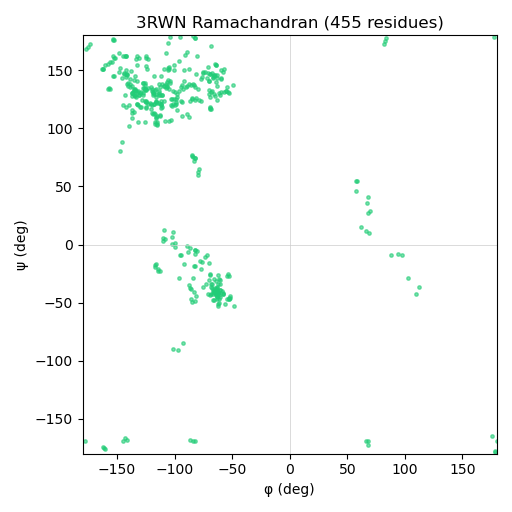13.244 1.00 7.58 251 LYS A C 1
ATOM 1876 O O . LYS A 1 130 ? -25.982 -17.703 13.266 1.00 8.33 251 LYS A O 1
ATOM 1895 N N . ASP A 1 131 ? -24.947 -19.437 12.247 1.00 7.92 252 ASP A N 1
ATOM 1896 C CA . ASP A 1 131 ? -25.842 -19.511 11.088 1.00 8.82 252 ASP A CA 1
ATOM 1897 C C . ASP A 1 131 ? -25.797 -18.278 10.185 1.00 8.70 252 ASP A C 1
ATOM 1898 O O . ASP A 1 131 ? -26.637 -18.132 9.296 1.00 10.03 252 ASP A O 1
ATOM 1907 N N . GLY A 1 132 ? -24.805 -17.415 10.397 1.00 7.69 253 GLY A N 1
ATOM 1908 C CA . GLY A 1 132 ? -24.658 -16.202 9.614 1.00 7.75 253 GLY A CA 1
ATOM 1909 C C . GLY A 1 132 ? -23.883 -16.382 8.325 1.00 7.28 253 GLY A C 1
ATOM 1910 O O . GLY A 1 132 ? -23.619 -17.506 7.886 1.00 7.71 253 GLY A O 1
ATOM 1914 N N . PHE A 1 133 ? -23.515 -15.261 7.712 1.00 7.32 254 PHE A N 1
ATOM 1915 C CA . PHE A 1 133 ? -22.901 -15.284 6.393 1.00 7.35 254 PHE A CA 1
ATOM 1916 C C . PHE A 1 133 ? -21.573 -16.030 6.369 1.00 6.78 254 PHE A C 1
ATOM 1917 O O . PHE A 1 133 ? -21.382 -16.929 5.554 1.00 7.00 254 PHE A O 1
ATOM 1934 N N . LEU A 1 134 ? -20.646 -15.666 7.247 1.00 6.17 255 LEU A N 1
ATOM 1935 C CA . LEU A 1 134 ? -19.358 -16.353 7.278 1.00 6.05 255 LEU A CA 1
ATOM 1936 C C . LEU A 1 134 ? -19.513 -17.828 7.623 1.00 6.27 255 LEU A C 1
ATOM 1937 O O . LEU A 1 134 ? -18.841 -18.679 7.031 1.00 6.68 255 LEU A O 1
ATOM 1953 N N . ALA A 1 135 ? -20.381 -18.131 8.585 1.00 6.65 256 ALA A N 1
ATOM 1954 C CA . ALA A 1 135 ? -20.584 -19.520 8.993 1.00 7.16 256 ALA A CA 1
ATOM 1955 C C . ALA A 1 135 ? -21.080 -20.380 7.834 1.00 6.93 256 ALA A C 1
ATOM 1956 O O . ALA A 1 135 ? -20.752 -21.561 7.746 1.00 8.33 256 ALA A O 1
ATOM 1963 N N . THR A 1 136 ? -21.878 -19.782 6.959 1.00 7.02 257 THR A N 1
ATOM 1964 C CA . THR A 1 136 ? -22.505 -20.476 5.844 1.00 7.97 257 THR A CA 1
ATOM 1965 C C . THR A 1 136 ? -21.632 -20.511 4.585 1.00 7.31 257 THR A C 1
ATOM 1966 O O . THR A 1 136 ? -21.642 -21.490 3.830 1.00 8.06 257 THR A O 1
ATOM 1977 N N . ASN A 1 137 ? -20.880 -19.436 4.364 1.00 6.50 258 ASN A N 1
ATOM 1978 C CA . ASN A 1 137 ? -20.179 -19.232 3.103 1.00 6.51 258 ASN A CA 1
ATOM 1979 C C . ASN A 1 137 ? -18.667 -19.242 3.190 1.00 6.87 258 ASN A C 1
ATOM 1980 O O . ASN A 1 137 ? -17.995 -19.440 2.182 1.00 7.88 258 ASN A O 1
ATOM 1991 N N . GLY A 1 138 ? -18.124 -19.006 4.377 1.00 6.39 259 GLY A N 1
ATOM 1992 C CA . GLY A 1 138 ? -16.711 -18.701 4.480 1.00 6.62 259 GLY A CA 1
ATOM 1993 C C . GLY A 1 138 ? -16.404 -17.368 3.816 1.00 6.51 259 GLY A C 1
ATOM 1994 O O . GLY A 1 138 ? -17.312 -16.599 3.471 1.00 7.11 259 GLY A O 1
ATOM 1998 N N . SER A 1 139 ? -15.116 -17.088 3.648 1.00 6.46 260 SER A N 1
ATOM 1999 C CA . SER A 1 139 ? -14.645 -15.842 3.057 1.00 6.46 260 SER A CA 1
ATOM 2000 C C . SER A 1 139 ? -13.542 -16.138 2.058 1.00 6.30 260 SER A C 1
ATOM 2001 O O . SER A 1 139 ? -12.616 -16.901 2.341 1.00 7.33 260 SER A O 1
ATOM 2009 N N . THR A 1 140 ? -13.641 -15.531 0.884 1.00 6.15 261 THR A N 1
ATOM 2010 C CA . THR A 1 140 ? -12.543 -15.544 -0.063 1.00 6.53 261 THR A CA 1
ATOM 2011 C C . THR A 1 140 ? -11.607 -14.394 0.300 1.00 6.41 261 THR A C 1
ATOM 2012 O O . THR A 1 140 ? -12.046 -13.240 0.412 1.00 6.97 261 THR A O 1
ATOM 2023 N N . LEU A 1 141 ? -10.334 -14.725 0.513 1.00 6.10 262 LEU A N 1
ATOM 2024 C CA . LEU A 1 141 ? -9.295 -13.749 0.805 1.00 6.00 262 LEU A CA 1
ATOM 2025 C C . LEU A 1 141 ? -8.538 -13.454 -0.474 1.00 6.33 262 LEU A C 1
ATOM 2026 O O . LEU A 1 141 ? -7.961 -14.357 -1.090 1.00 6.78 262 LEU A O 1
ATOM 2042 N N . THR A 1 142 ? -8.545 -12.184 -0.866 1.00 6.20 263 THR A N 1
ATOM 2043 C CA . THR A 1 142 ? -7.884 -11.747 -2.080 1.00 6.75 263 THR A CA 1
ATOM 2044 C C . THR A 1 142 ? -6.798 -10.751 -1.706 1.00 6.36 263 THR A C 1
ATOM 2045 O O . THR A 1 142 ? -7.069 -9.715 -1.093 1.00 7.01 263 THR A O 1
ATOM 2056 N N . ILE A 1 143 ? -5.562 -11.075 -2.059 1.00 6.72 264 ILE A N 1
ATOM 2057 C CA . ILE A 1 143 ? -4.420 -10.230 -1.744 1.00 6.50 264 ILE A CA 1
ATOM 2058 C C . ILE A 1 143 ? -3.889 -9.572 -3.012 1.00 6.50 264 ILE A C 1
ATOM 2059 O O . ILE A 1 143 ? -4.006 -10.121 -4.111 1.00 7.08 264 ILE A O 1
ATOM 2075 N N . GLN A 1 144 ? -3.303 -8.393 -2.855 1.00 7.13 265 GLN A N 1
ATOM 2076 C CA . GLN A 1 144 ? -2.768 -7.675 -3.987 1.00 7.73 265 GLN A CA 1
ATOM 2077 C C . GLN A 1 144 ? -1.698 -6.720 -3.489 1.00 6.69 265 GLN A C 1
ATOM 2078 O O . GLN A 1 144 ? -1.888 -6.034 -2.480 1.00 7.02 265 GLN A O 1
ATOM 2092 N N . SER A 1 145 ? -0.571 -6.706 -4.193 1.00 6.88 266 SER A N 1
ATOM 2093 C CA . SER A 1 145 ? 0.530 -5.800 -3.908 1.00 7.23 266 SER A CA 1
ATOM 2094 C C . SER A 1 145 ? 0.422 -4.587 -4.824 1.00 8.16 266 SER A C 1
ATOM 2095 O O . SER A 1 145 ? 0.218 -4.736 -6.026 1.00 10.50 266 SER A O 1
ATOM 2103 N N . ASN A 1 146 ? 0.548 -3.392 -4.254 1.00 7.66 267 ASN A N 1
ATOM 2104 C CA . ASN A 1 146 ? 0.393 -2.159 -5.014 1.00 8.18 267 ASN A CA 1
ATOM 2105 C C . ASN A 1 146 ? 1.696 -1.382 -5.103 1.00 8.64 267 ASN A C 1
ATOM 2106 O O . ASN A 1 146 ? 2.367 -1.164 -4.096 1.00 9.17 267 ASN A O 1
ATOM 2117 N N . GLY A 1 147 ? 2.050 -0.976 -6.319 1.00 9.73 268 GLY A N 1
ATOM 2118 C CA . GLY A 1 147 ? 3.264 -0.215 -6.556 1.00 10.74 268 GLY A CA 1
ATOM 2119 C C . GLY A 1 147 ? 4.283 -1.015 -7.343 1.00 11.79 268 GLY A C 1
ATOM 2120 O O . GLY A 1 147 ? 5.000 -0.480 -8.186 1.00 13.39 268 GLY A O 1
ATOM 2124 N N . ALA A 1 148 ? 4.326 -2.310 -7.060 1.00 11.59 269 ALA A N 1
ATOM 2125 C CA . ALA A 1 148 ? 5.244 -3.244 -7.688 1.00 11.52 269 ALA A CA 1
ATOM 2126 C C . ALA A 1 148 ? 4.909 -4.616 -7.134 1.00 11.50 269 ALA A C 1
ATOM 2127 O O . ALA A 1 148 ? 4.160 -4.725 -6.165 1.00 11.04 269 ALA A O 1
ATOM 2134 N N . SER A 1 149 ? 5.465 -5.658 -7.742 1.00 11.81 270 SER A N 1
ATOM 2135 C CA . SER A 1 149 ? 5.319 -7.012 -7.217 1.00 12.26 270 SER A CA 1
ATOM 2136 C C . SER A 1 149 ? 6.090 -7.147 -5.914 1.00 10.18 270 SER A C 1
ATOM 2137 O O . SER A 1 149 ? 7.145 -6.540 -5.751 1.00 10.25 270 SER A O 1
ATOM 2145 N N . PHE A 1 150 ? 5.566 -7.959 -4.998 1.00 8.67 271 PHE A N 1
ATOM 2146 C CA . PHE A 1 150 ? 6.198 -8.197 -3.704 1.00 8.24 271 PHE A CA 1
ATOM 2147 C C . PHE A 1 150 ? 6.709 -9.631 -3.666 1.00 8.36 271 PHE A C 1
ATOM 2148 O O . PHE A 1 150 ? 6.031 -10.543 -4.130 1.00 9.49 271 PHE A O 1
ATOM 2165 N N . THR A 1 151 ? 7.904 -9.828 -3.122 1.00 7.96 272 THR A N 1
ATOM 2166 C CA . THR A 1 151 ? 8.455 -11.167 -2.965 1.00 8.03 272 THR A CA 1
ATOM 2167 C C . THR A 1 151 ? 8.549 -11.495 -1.480 1.00 7.66 272 THR A C 1
ATOM 2168 O O . THR A 1 151 ? 9.347 -10.901 -0.744 1.00 7.80 272 THR A O 1
ATOM 2179 N N . ALA A 1 152 ? 7.709 -12.429 -1.045 1.00 7.65 273 ALA A N 1
ATOM 2180 C CA . ALA A 1 152 ? 7.662 -12.845 0.349 1.00 7.73 273 ALA A CA 1
ATOM 2181 C C . ALA A 1 152 ? 8.611 -14.007 0.598 1.00 7.93 273 ALA A C 1
ATOM 2182 O O . ALA A 1 152 ? 8.638 -14.971 -0.172 1.00 8.67 273 ALA A O 1
ATOM 2189 N N . THR A 1 153 ? 9.360 -13.923 1.692 1.00 7.47 274 THR A N 1
ATOM 2190 C CA . THR A 1 153 ? 10.310 -14.971 2.058 1.00 7.88 274 THR A CA 1
ATOM 2191 C C . THR A 1 153 ? 9.993 -15.661 3.394 1.00 7.81 274 THR A C 1
ATOM 2192 O O . THR A 1 153 ? 10.489 -16.759 3.645 1.00 9.04 274 THR A O 1
ATOM 2203 N N . THR A 1 154 ? 9.185 -15.025 4.242 1.00 7.05 275 THR A N 1
ATOM 2204 C CA . THR A 1 154 ? 8.596 -15.708 5.394 1.00 7.50 275 THR A CA 1
ATOM 2205 C C . THR A 1 154 ? 7.154 -15.248 5.519 1.00 7.28 275 THR A C 1
ATOM 2206 O O . THR A 1 154 ? 6.871 -14.052 5.401 1.00 7.42 275 THR A O 1
ATOM 2217 N N . ILE A 1 155 ? 6.245 -16.188 5.750 1.00 6.97 276 ILE A N 1
ATOM 2218 C CA . ILE A 1 155 ? 4.830 -15.876 5.916 1.00 6.99 276 ILE A CA 1
ATOM 2219 C C . ILE A 1 155 ? 4.303 -16.597 7.148 1.00 6.82 276 ILE A C 1
ATOM 2220 O O . ILE A 1 155 ? 4.546 -17.790 7.316 1.00 7.85 276 ILE A O 1
ATOM 2236 N N . LYS A 1 156 ? 3.605 -15.869 8.014 1.00 6.22 277 LYS A N 1
ATOM 2237 C CA . LYS A 1 156 ? 2.917 -16.457 9.158 1.00 6.08 277 LYS A CA 1
ATOM 2238 C C . LYS A 1 156 ? 1.456 -16.033 9.063 1.00 5.72 277 LYS A C 1
ATOM 2239 O O . LYS A 1 156 ? 1.158 -14.838 8.984 1.00 6.43 277 LYS A O 1
ATOM 2258 N N . ILE A 1 157 ? 0.552 -17.009 9.039 1.00 5.58 278 ILE A N 1
ATOM 2259 C CA . ILE A 1 157 ? -0.875 -16.729 8.937 1.00 5.77 278 ILE A CA 1
ATOM 2260 C C . ILE A 1 157 ? -1.615 -17.422 10.080 1.00 5.67 278 ILE A C 1
ATOM 2261 O O . ILE A 1 157 ? -1.381 -18.602 10.357 1.00 6.17 278 ILE A O 1
ATOM 2277 N N . ILE A 1 158 ? -2.496 -16.673 10.738 1.00 5.73 279 ILE A N 1
ATOM 2278 C CA . ILE A 1 158 ? -3.241 -17.144 11.900 1.00 5.64 279 ILE A CA 1
ATOM 2279 C C . ILE A 1 158 ? -4.715 -16.788 11.775 1.00 5.28 279 ILE A C 1
ATOM 2280 O O . ILE A 1 158 ? -5.065 -15.638 11.459 1.00 5.94 279 ILE A O 1
ATOM 2296 N N . ALA A 1 159 ? -5.572 -17.773 12.027 1.00 5.14 280 ALA A N 1
ATOM 2297 C CA . ALA A 1 159 ? -6.991 -17.540 12.268 1.00 5.35 280 ALA A CA 1
ATOM 2298 C C . ALA A 1 159 ? -7.355 -18.318 13.515 1.00 5.25 280 ALA A C 1
ATOM 2299 O O . ALA A 1 159 ? -7.004 -19.489 13.634 1.00 6.45 280 ALA A O 1
ATOM 2306 N N . GLU A 1 160 ? -8.054 -17.680 14.443 1.00 5.29 281 GLU A N 1
ATOM 2307 C CA . GLU A 1 160 ? -8.420 -18.342 15.685 1.00 5.65 281 GLU A CA 1
ATOM 2308 C C . GLU A 1 160 ? -9.820 -17.962 16.127 1.00 5.34 281 GLU A C 1
ATOM 2309 O O . GLU A 1 160 ? -10.276 -16.830 15.930 1.00 5.65 281 GLU A O 1
ATOM 2321 N N . GLN A 1 161 ? -10.487 -18.928 16.744 1.00 5.38 282 GLN A N 1
ATOM 2322 C CA . GLN A 1 161 ? -11.865 -18.797 17.166 1.00 5.70 282 GLN A CA 1
ATOM 2323 C C . GLN A 1 161 ? -12.101 -19.830 18.259 1.00 6.65 282 GLN A C 1
ATOM 2324 O O . GLN A 1 161 ? -13.051 -20.616 18.182 1.00 8.17 282 GLN A O 1
ATOM 2339 N N . GLY B 1 8 ? -22.641 -24.404 42.968 1.00 17.08 129 GLY B N 1
ATOM 2340 C CA . GLY B 1 8 ? -21.984 -23.624 41.936 1.00 16.07 129 GLY B CA 1
ATOM 2341 C C . GLY B 1 8 ? -22.942 -23.039 40.913 1.00 14.79 129 GLY B C 1
ATOM 2342 O O . GLY B 1 8 ? -22.515 -22.476 39.914 1.00 14.11 129 GLY B O 1
ATOM 2345 N N . SER B 1 9 ? -24.241 -23.165 41.160 1.00 14.49 130 SER B N 1
ATOM 2346 C CA . SER B 1 9 ? -25.241 -22.706 40.198 1.00 14.06 130 SER B CA 1
ATOM 2347 C C . SER B 1 9 ? -25.096 -21.226 39.817 1.00 11.66 130 SER B C 1
ATOM 2348 O O . SER B 1 9 ? -25.059 -20.870 38.632 1.00 11.10 130 SER B O 1
ATOM 2356 N N . SER B 1 10 ? -25.016 -20.355 40.816 1.00 10.69 131 SER B N 1
ATOM 2357 C CA . SER B 1 10 ? -24.904 -18.929 40.541 1.00 10.10 131 SER B CA 1
ATOM 2358 C C . SER B 1 10 ? -23.603 -18.600 39.817 1.00 8.27 131 SER B C 1
ATOM 2359 O O . SER B 1 10 ? -23.573 -17.762 38.919 1.00 8.07 131 SER B O 1
ATOM 2367 N N . ARG B 1 11 ? -22.527 -19.277 40.196 1.00 7.48 132 ARG B N 1
ATOM 2368 C CA . ARG B 1 11 ? -21.243 -19.026 39.561 1.00 6.84 132 ARG B CA 1
ATOM 2369 C C . ARG B 1 11 ? -21.197 -19.526 38.122 1.00 6.72 132 ARG B C 1
ATOM 2370 O O . ARG B 1 11 ? -20.512 -18.931 37.283 1.00 6.70 132 ARG B O 1
ATOM 2391 N N . ILE B 1 12 ? -21.938 -20.593 37.828 1.00 6.92 133 ILE B N 1
ATOM 2392 C CA . ILE B 1 12 ? -22.068 -21.048 36.450 1.00 6.86 133 ILE B C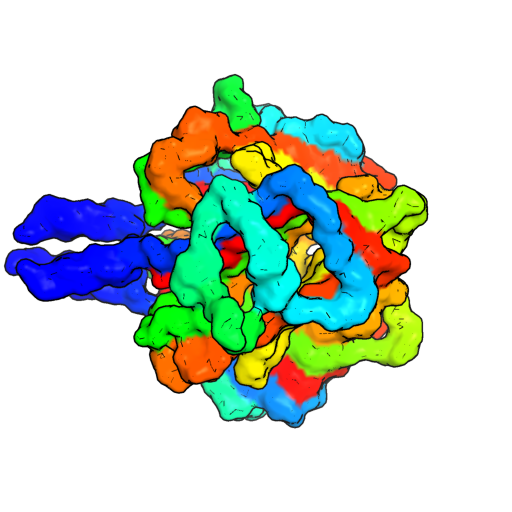A 1
ATOM 2393 C C . ILE B 1 12 ? -22.889 -20.046 35.626 1.00 6.54 133 ILE B C 1
ATOM 2394 O O . ILE B 1 12 ? -22.508 -19.706 34.505 1.00 6.83 133 ILE B O 1
ATOM 2410 N N . ASP B 1 13 ? -23.993 -19.551 36.189 1.00 6.81 134 ASP B N 1
ATOM 2411 C CA . ASP B 1 13 ? -24.761 -18.488 35.538 1.00 7.46 134 ASP B CA 1
ATOM 2412 C C . ASP B 1 13 ? -23.833 -17.324 35.183 1.00 7.14 134 ASP B C 1
ATOM 2413 O O . ASP B 1 13 ? -23.885 -16.770 34.078 1.00 7.05 134 ASP B O 1
ATOM 2422 N N . ALA B 1 14 ? -22.999 -16.928 36.140 1.00 6.70 135 ALA B N 1
ATOM 2423 C CA . ALA B 1 14 ? -22.115 -15.782 35.950 1.00 6.66 135 ALA B CA 1
ATOM 2424 C C . ALA B 1 14 ? -21.103 -16.048 34.832 1.00 6.32 135 ALA B C 1
ATOM 2425 O O . ALA B 1 14 ? -20.858 -15.182 33.987 1.00 6.54 135 ALA B O 1
ATOM 2432 N N . LEU B 1 15 ? -20.524 -17.244 34.817 1.00 6.16 136 LEU B N 1
ATOM 2433 C CA . LEU B 1 15 ? -19.566 -17.609 33.775 1.00 6.15 136 LEU B CA 1
ATOM 2434 C C . LEU B 1 15 ? -20.204 -17.627 32.393 1.00 5.67 136 LEU B C 1
ATOM 2435 O O . LEU B 1 15 ? -19.572 -17.251 31.409 1.00 6.20 136 LEU B O 1
ATOM 2451 N N . GLU B 1 16 ? -21.447 -18.087 32.314 1.00 6.31 137 GLU B N 1
ATOM 2452 C CA . GLU B 1 16 ? -22.183 -18.053 31.056 1.00 6.18 137 GLU B CA 1
ATOM 2453 C C . GLU B 1 16 ? -22.366 -16.611 30.575 1.00 6.58 137 GLU B C 1
ATOM 2454 O O . GLU B 1 16 ? -22.141 -16.313 29.407 1.00 7.23 137 GLU B O 1
ATOM 2466 N N . TYR B 1 17 ? -22.715 -15.708 31.485 1.00 6.20 138 TYR B N 1
ATOM 2467 C CA . TYR B 1 17 ? -22.781 -14.293 31.128 1.00 6.48 138 TYR B CA 1
ATOM 2468 C C . TYR B 1 17 ? -21.416 -13.777 30.664 1.00 6.10 138 TYR B C 1
ATOM 2469 O O . TYR B 1 17 ? -21.316 -13.070 29.656 1.00 6.40 138 TYR B O 1
ATOM 2487 N N . ALA B 1 18 ? -20.366 -14.139 31.398 1.00 6.33 139 ALA B N 1
ATOM 2488 C CA . ALA B 1 18 ? -19.020 -13.633 31.130 1.00 6.62 139 ALA B CA 1
ATOM 2489 C C . ALA B 1 18 ? -18.512 -14.035 29.751 1.00 6.53 139 ALA B C 1
ATOM 2490 O O . ALA B 1 18 ? -17.661 -13.352 29.172 1.00 7.63 139 ALA B O 1
ATOM 2497 N N . THR B 1 19 ? -19.027 -15.153 29.245 1.00 6.00 140 THR B N 1
ATOM 2498 C CA . THR B 1 19 ? -18.563 -15.731 27.988 1.00 6.52 140 THR B CA 1
ATOM 2499 C C . THR B 1 19 ? -19.588 -15.590 26.863 1.00 6.84 140 THR B C 1
ATOM 2500 O O . THR B 1 19 ? -19.461 -16.221 25.814 1.00 8.79 140 THR B O 1
ATOM 2511 N N . THR B 1 20 ? -20.602 -14.762 27.090 1.00 6.49 141 THR B N 1
ATOM 2512 C CA . THR B 1 20 ? -21.575 -14.431 26.059 1.00 6.70 141 THR B CA 1
ATOM 2513 C C . THR B 1 20 ? -21.259 -13.057 25.464 1.00 6.70 141 THR B C 1
ATOM 2514 O O . THR B 1 20 ? -21.210 -12.048 26.172 1.00 6.83 141 THR B O 1
ATOM 2525 N N . ARG B 1 21 ? -21.017 -13.026 24.160 1.00 6.45 142 ARG B N 1
ATOM 2526 C CA . ARG B 1 21 ? -20.721 -11.777 23.467 1.00 6.40 142 ARG B CA 1
ATOM 2527 C C . ARG B 1 21 ? -21.949 -10.862 23.446 1.00 6.61 142 ARG B C 1
ATOM 2528 O O . ARG B 1 21 ? -23.057 -11.313 23.139 1.00 8.07 142 ARG B O 1
ATOM 2549 N N . LYS B 1 22 ? -21.741 -9.593 23.799 1.00 6.23 143 LYS B N 1
ATOM 2550 C CA . LYS B 1 22 ? -22.745 -8.544 23.647 1.00 5.98 143 LYS B CA 1
ATOM 2551 C C . LYS B 1 22 ? -22.280 -7.673 22.487 1.00 5.88 143 LYS B C 1
ATOM 2552 O O . LYS B 1 22 ? -21.095 -7.374 22.385 1.00 6.66 143 LYS B O 1
ATOM 2571 N N . LYS B 1 23 ? -23.186 -7.261 21.609 1.00 5.89 144 LYS B N 1
ATOM 2572 C CA . LYS B 1 23 ? -22.756 -6.598 20.382 1.00 6.18 144 LYS B CA 1
ATOM 2573 C C . LYS B 1 23 ? -23.788 -5.645 19.793 1.00 6.07 144 LYS B C 1
ATOM 2574 O O . LYS B 1 23 ? -24.997 -5.898 19.852 1.00 6.82 144 LYS B O 1
ATOM 2593 N N . SER B 1 24 ? -23.280 -4.557 19.216 1.00 5.78 145 SER B N 1
ATOM 2594 C CA . SER B 1 24 ? -23.995 -3.792 18.202 1.00 5.61 145 SER B CA 1
ATOM 2595 C C . SER B 1 24 ? -23.244 -3.999 16.896 1.00 5.79 145 SER B C 1
ATOM 2596 O O . SER B 1 24 ? -22.069 -3.657 16.797 1.00 7.66 145 SER B O 1
ATOM 2604 N N . GLU B 1 25 ? -23.914 -4.594 15.915 1.00 5.91 146 GLU B N 1
ATOM 2605 C CA . GLU B 1 25 ? -23.362 -4.776 14.577 1.00 6.12 146 GLU B CA 1
ATOM 2606 C C . GLU B 1 25 ? -24.378 -4.168 13.630 1.00 6.24 146 GLU B C 1
ATOM 2607 O O . GLU B 1 25 ? -25.461 -4.722 13.417 1.00 6.67 146 GLU B O 1
ATOM 2619 N N . VAL B 1 26 ? -24.042 -2.997 13.102 1.00 6.39 147 VAL B N 1
ATOM 2620 C CA . VAL B 1 26 ? -24.991 -2.199 12.342 1.00 6.75 147 VAL B CA 1
ATOM 2621 C C . VAL B 1 26 ? -24.479 -2.026 10.926 1.00 6.81 147 VAL B C 1
ATOM 2622 O O . VAL B 1 26 ? -23.329 -1.630 10.713 1.00 7.38 147 VAL B O 1
ATOM 2635 N N . VAL B 1 27 ? -25.341 -2.342 9.964 1.00 7.09 148 VAL B N 1
ATOM 2636 C CA . VAL B 1 27 ? -25.016 -2.211 8.556 1.00 7.36 148 VAL B CA 1
ATOM 2637 C C . VAL B 1 27 ? -25.951 -1.205 7.899 1.00 7.15 148 VAL B C 1
ATOM 2638 O O . VAL B 1 27 ? -27.174 -1.286 8.055 1.00 7.85 148 VAL B O 1
ATOM 2651 N N . TYR B 1 28 ? -25.356 -0.255 7.183 1.00 7.65 149 TYR B N 1
ATOM 2652 C CA . TYR B 1 28 ? -26.078 0.712 6.371 1.00 7.84 149 TYR B CA 1
ATOM 2653 C C . TYR B 1 28 ? -25.684 0.445 4.924 1.00 8.79 149 TYR B C 1
ATOM 2654 O O . TYR B 1 28 ? -24.534 0.639 4.542 1.00 9.44 149 TYR B O 1
ATOM 2672 N N . SER B 1 29 ? -26.629 -0.055 4.135 1.00 10.53 150 SER B N 1
ATOM 2673 C CA . SER B 1 29 ? -26.371 -0.411 2.742 1.00 12.79 150 SER B CA 1
ATOM 2674 C C . SER B 1 29 ? -27.111 0.525 1.793 1.00 13.40 150 SER B C 1
ATOM 2675 O O . SER B 1 29 ? -28.225 0.966 2.086 1.00 13.86 150 SER B O 1
ATOM 2683 N N . GLY B 1 30 ? -26.497 0.819 0.651 1.00 13.79 151 GLY B N 1
ATOM 2684 C CA . GLY B 1 30 ? -27.151 1.609 -0.379 1.00 14.08 151 GLY B CA 1
ATOM 2685 C C . GLY B 1 30 ? -27.405 3.043 0.040 1.00 13.90 151 GLY B C 1
ATOM 2686 O O . GLY B 1 30 ? -28.424 3.639 -0.321 1.00 15.17 151 GLY B O 1
ATOM 2690 N N . VAL B 1 31 ? -26.473 3.596 0.808 1.00 12.52 152 VAL B N 1
ATOM 2691 C CA . VAL B 1 31 ? -26.572 4.975 1.262 1.00 11.87 152 VAL B CA 1
ATOM 2692 C C . VAL B 1 31 ? -25.624 5.860 0.461 1.00 11.17 152 VAL B C 1
ATOM 2693 O O . VAL B 1 31 ? -24.914 5.384 -0.424 1.00 10.82 152 VAL B O 1
ATOM 2706 N N . SER B 1 32 ? -25.640 7.156 0.749 1.00 11.15 153 SER B N 1
ATOM 2707 C CA . SER B 1 32 ? -24.690 8.082 0.148 1.00 11.92 153 SER B CA 1
ATOM 2708 C C . SER B 1 32 ? -24.379 9.144 1.185 1.00 11.72 153 SER B C 1
ATOM 2709 O O . SER B 1 32 ? -25.038 10.181 1.261 1.00 13.54 153 SER B O 1
ATOM 2717 N N . VAL B 1 33 ? -23.371 8.845 1.994 1.00 11.04 154 VAL B N 1
ATOM 2718 C CA . VAL B 1 33 ? -23.061 9.602 3.195 1.00 11.51 154 VAL B CA 1
ATOM 2719 C C . VAL B 1 33 ? -21.751 10.343 3.026 1.00 10.14 154 VAL B C 1
ATOM 2720 O O . VAL B 1 33 ? -20.719 9.730 2.745 1.00 9.84 154 VAL B O 1
ATOM 2733 N N . THR B 1 34 ? -21.786 11.658 3.203 1.00 9.62 155 THR B N 1
ATOM 2734 C CA . THR B 1 34 ? -20.573 12.448 3.131 1.00 9.63 155 THR B CA 1
ATOM 2735 C C . THR B 1 34 ? -19.826 12.413 4.454 1.00 9.00 155 THR B C 1
ATOM 2736 O O . THR B 1 34 ? -20.381 12.737 5.500 1.00 9.98 155 THR B O 1
ATOM 2747 N N . ILE B 1 35 ? -18.565 12.004 4.400 1.00 8.42 156 ILE B N 1
ATOM 2748 C CA . ILE B 1 35 ? -17.665 12.143 5.534 1.00 8.66 156 ILE B CA 1
ATOM 2749 C C . ILE B 1 35 ? -16.741 13.301 5.169 1.00 9.13 156 ILE B C 1
ATOM 2750 O O . ILE B 1 35 ? -15.888 13.175 4.298 1.00 9.36 156 ILE B O 1
ATOM 2766 N N . PRO B 1 36 ? -16.948 14.465 5.799 1.00 10.03 157 PRO B N 1
ATOM 2767 C CA . PRO B 1 36 ? -16.217 15.643 5.328 1.00 10.43 157 PRO B CA 1
ATOM 2768 C C . PRO B 1 36 ? -14.804 15.728 5.882 1.00 9.23 157 PRO B C 1
ATOM 2769 O O . PRO B 1 36 ? -14.367 14.880 6.672 1.00 9.00 157 PRO B O 1
ATOM 2780 N N . THR B 1 37 ? -14.092 16.760 5.440 1.00 9.27 158 THR B N 1
ATOM 2781 C CA . THR B 1 37 ? -12.723 16.999 5.865 1.00 9.66 158 THR B CA 1
ATOM 2782 C C . THR B 1 37 ? -12.654 17.713 7.214 1.00 9.97 158 THR B C 1
ATOM 2783 O O . THR B 1 37 ? -11.575 17.850 7.790 1.00 10.95 158 THR B O 1
ATOM 2794 N N . ALA B 1 38 ? -13.805 18.158 7.712 1.00 10.85 159 ALA B N 1
ATOM 2795 C CA . ALA B 1 38 ? -13.912 18.712 9.058 1.00 10.80 159 ALA B CA 1
ATOM 2796 C C . ALA B 1 38 ? -14.277 17.600 10.035 1.00 10.34 159 ALA B C 1
ATOM 2797 O O . ALA B 1 38 ? -14.943 16.636 9.660 1.00 11.21 159 ALA B O 1
ATOM 2804 N N . PRO B 1 39 ? -13.844 17.725 11.297 1.00 9.53 160 PRO B N 1
ATOM 2805 C CA . PRO B 1 39 ? -14.152 16.664 12.263 1.00 9.98 160 PRO B CA 1
ATOM 2806 C C . PRO B 1 39 ? -15.651 16.528 12.499 1.00 9.86 160 PRO B C 1
ATOM 2807 O O . PRO B 1 39 ? -16.366 17.521 12.644 1.00 11.05 160 PRO B O 1
ATOM 2818 N N . THR B 1 40 ? -16.118 15.284 12.538 1.00 8.70 161 THR B N 1
ATOM 2819 C CA . THR B 1 40 ? -17.539 14.984 12.593 1.00 9.02 161 THR B CA 1
ATOM 2820 C C . THR B 1 40 ? -17.806 13.926 13.647 1.00 7.83 161 THR B C 1
ATOM 2821 O O . THR B 1 40 ? -17.099 12.924 13.714 1.00 7.69 161 THR B O 1
ATOM 2832 N N . ASN B 1 41 ? -18.820 14.148 14.475 1.00 7.75 162 ASN B N 1
ATOM 2833 C CA . ASN B 1 41 ? -19.228 13.148 15.451 1.00 7.41 162 ASN B CA 1
ATOM 2834 C C . ASN B 1 41 ? -19.844 11.957 14.719 1.00 7.11 162 ASN B C 1
ATOM 2835 O O . ASN B 1 41 ? -20.861 12.094 14.034 1.00 7.57 162 ASN B O 1
ATOM 2846 N N . LEU B 1 42 ? -19.212 10.791 14.833 1.00 6.80 163 LEU B N 1
ATOM 2847 C CA . LEU B 1 42 ? -19.631 9.636 14.040 1.00 7.02 163 LEU B CA 1
ATOM 2848 C C . LEU B 1 42 ? -21.030 9.146 14.406 1.00 7.20 163 LEU B C 1
ATOM 2849 O O . LEU B 1 42 ? -21.811 8.781 13.530 1.00 7.48 163 LEU B O 1
ATOM 2865 N N . VAL B 1 43 ? -21.351 9.124 15.696 1.00 7.05 164 VAL B N 1
ATOM 2866 C CA . VAL B 1 43 ? -22.685 8.695 16.104 1.00 7.32 164 VAL B CA 1
ATOM 2867 C C . VAL B 1 43 ? -23.749 9.661 15.572 1.00 7.86 164 VAL B C 1
ATOM 2868 O O . VAL B 1 43 ? -24.797 9.232 15.089 1.00 8.27 164 VAL B O 1
ATOM 2881 N N . SER B 1 44 ? -23.469 10.960 15.637 1.00 8.17 165 SER B N 1
ATOM 2882 C CA . SER B 1 44 ? -24.388 11.945 15.082 1.00 8.68 165 SER B CA 1
ATOM 2883 C C . SER B 1 44 ? -24.616 11.717 13.592 1.00 9.03 165 SER B C 1
ATOM 2884 O O . SER B 1 44 ? -25.737 11.857 13.097 1.00 10.05 165 SER B O 1
ATOM 2892 N N . LEU B 1 45 ? -23.550 11.379 12.878 1.00 8.59 166 LEU B N 1
ATOM 2893 C CA . LEU B 1 45 ? -23.650 11.118 11.448 1.00 9.60 166 LEU B CA 1
ATOM 2894 C C . LEU B 1 45 ? -24.479 9.865 11.164 1.00 9.82 166 LEU B C 1
ATOM 2895 O O . LEU B 1 45 ? -25.378 9.874 10.327 1.00 11.38 166 LEU B O 1
ATOM 2911 N N . LEU B 1 46 ? -24.184 8.779 11.867 1.00 8.77 167 LEU B N 1
ATOM 2912 C CA . LEU B 1 46 ? -24.856 7.516 11.584 1.00 9.19 167 LEU B CA 1
ATOM 2913 C C . LEU B 1 46 ? -26.330 7.529 11.952 1.00 9.61 167 LEU B C 1
ATOM 2914 O O . LEU B 1 46 ? -27.147 6.894 11.285 1.00 10.00 167 LEU B O 1
ATOM 2930 N N . LYS B 1 47 ? -26.681 8.250 13.009 1.00 9.97 168 LYS B N 1
ATOM 2931 C CA . LYS B 1 47 ? -28.024 8.109 13.548 1.00 11.49 168 LYS B CA 1
ATOM 2932 C C . LYS B 1 47 ? -29.077 8.767 12.660 1.00 12.52 168 LYS B C 1
ATOM 2933 O O . LYS B 1 47 ? -30.272 8.551 12.855 1.00 13.58 168 LYS B O 1
ATOM 2952 N N . THR B 1 48 ? -28.635 9.550 11.679 1.00 12.55 169 THR B N 1
ATOM 2953 C CA . THR B 1 48 ? -29.542 10.109 10.679 1.00 14.11 169 THR B CA 1
ATOM 2954 C C . THR B 1 48 ? -29.948 9.062 9.643 1.00 14.07 169 THR B C 1
ATOM 2955 O O . THR B 1 48 ? -30.901 9.262 8.888 1.00 15.72 169 THR B O 1
ATOM 2966 N N . LEU B 1 49 ? -29.217 7.950 9.610 1.00 12.32 170 LEU B N 1
ATOM 2967 C CA . LEU B 1 49 ? -29.464 6.885 8.646 1.00 12.09 170 LEU B CA 1
ATOM 2968 C C . LEU B 1 49 ? -30.337 5.800 9.264 1.00 12.16 170 LEU B C 1
ATOM 2969 O O . LEU B 1 49 ? -30.398 5.655 10.483 1.00 13.42 170 LEU B O 1
ATOM 2985 N N . THR B 1 50 ? -31.000 5.022 8.417 1.00 12.74 171 THR B N 1
ATOM 2986 C CA . THR B 1 50 ? -31.789 3.890 8.885 1.00 12.98 171 THR B CA 1
ATOM 2987 C C . THR B 1 50 ? -31.010 2.611 8.622 1.00 11.62 171 THR B C 1
ATOM 2988 O O . THR B 1 50 ? -30.680 2.317 7.475 1.00 12.33 171 THR B O 1
ATOM 2999 N N . PRO B 1 51 ? -30.691 1.849 9.683 1.00 10.49 172 PRO B N 1
ATOM 3000 C CA . PRO B 1 51 ? -29.914 0.635 9.429 1.00 9.87 172 PRO B CA 1
ATOM 3001 C C . PRO B 1 51 ? -30.624 -0.331 8.498 1.00 9.71 172 PRO B C 1
ATOM 3002 O O . PRO B 1 51 ? -31.846 -0.487 8.542 1.00 10.58 172 PRO B O 1
ATOM 3013 N N . SER B 1 52 ? -29.840 -0.974 7.645 1.00 9.42 173 SER B N 1
ATOM 3014 C CA . SER B 1 52 ? -30.321 -2.117 6.887 1.00 10.12 173 SER B CA 1
ATOM 3015 C C . SER B 1 52 ? -30.472 -3.313 7.822 1.00 9.80 173 SER B C 1
ATOM 3016 O O . SER B 1 52 ? -31.365 -4.137 7.643 1.00 11.00 173 SER B O 1
ATOM 3024 N N . SER B 1 53 ? -29.593 -3.402 8.816 1.00 9.10 174 SER B N 1
ATOM 3025 C CA . SER B 1 53 ? -29.690 -4.429 9.847 1.00 8.96 174 SER B CA 1
ATOM 3026 C C . SER B 1 53 ? -28.941 -3.981 11.092 1.00 7.76 174 SER B C 1
ATOM 3027 O O . SER B 1 53 ? -28.014 -3.166 11.015 1.00 7.84 174 SER B O 1
ATOM 3035 N N . GLY B 1 54 ? -29.346 -4.526 12.236 1.00 7.91 175 GLY B N 1
ATOM 3036 C CA . GLY B 1 54 ? -28.722 -4.206 13.502 1.00 7.90 175 GLY B CA 1
ATOM 3037 C C . GLY B 1 54 ? -29.227 -2.916 14.111 1.00 8.15 175 GLY B C 1
ATOM 3038 O O . GLY B 1 54 ? -29.977 -2.164 13.486 1.00 8.89 175 GLY B O 1
ATOM 3042 N N . THR B 1 55 ? -28.795 -2.656 15.340 1.00 8.39 176 THR B N 1
ATOM 3043 C CA . THR B 1 55 ? -29.193 -1.448 16.052 1.00 8.60 176 THR B CA 1
ATOM 3044 C C . THR B 1 55 ? -28.003 -0.773 16.710 1.00 7.82 176 THR B C 1
ATOM 3045 O O . THR B 1 55 ? -27.083 -1.432 17.202 1.00 7.46 176 THR B O 1
ATOM 3056 N N . LEU B 1 56 ? -28.037 0.553 16.734 1.00 7.95 177 LEU B N 1
ATOM 3057 C CA . LEU B 1 56 ? -27.029 1.309 17.460 1.00 7.93 177 LEU B CA 1
ATOM 3058 C C . LEU B 1 56 ? -26.993 0.923 18.944 1.00 8.19 177 LEU B C 1
ATOM 3059 O O . LEU B 1 56 ? -25.918 0.776 19.517 1.00 8.22 177 LEU B O 1
ATOM 3075 N N . ALA B 1 57 ? -28.158 0.755 19.564 1.00 8.63 178 ALA B N 1
ATOM 3076 C CA . ALA B 1 57 ? -28.205 0.313 20.954 1.00 9.20 178 ALA B CA 1
ATOM 3077 C C . ALA B 1 57 ? -27.665 -1.115 21.045 1.00 8.28 178 ALA B C 1
ATOM 3078 O O . ALA B 1 57 ? -27.900 -1.920 20.144 1.00 8.41 178 ALA B O 1
ATOM 3085 N N . PRO B 1 58 ? -26.970 -1.454 22.145 1.00 7.98 179 PRO B N 1
ATOM 3086 C CA . PRO B 1 58 ? -26.720 -0.623 23.327 1.00 8.46 179 PRO B CA 1
ATOM 3087 C C . PRO B 1 58 ? -25.392 0.141 23.309 1.00 8.14 179 PRO B C 1
ATOM 3088 O O . PRO B 1 58 ? -25.179 0.975 24.189 1.00 9.65 179 PRO B O 1
ATOM 3099 N N . PHE B 1 59 ? -24.514 -0.130 22.349 1.00 6.75 180 PHE B N 1
ATOM 3100 C CA . PHE B 1 59 ? -23.167 0.447 22.389 1.00 6.36 180 PHE B CA 1
ATOM 3101 C C . PHE B 1 59 ? -23.042 1.867 21.853 1.00 6.55 180 PHE B C 1
ATOM 3102 O O . PHE B 1 59 ? -22.052 2.539 22.125 1.00 6.93 180 PHE B O 1
ATOM 3119 N N . PHE B 1 60 ? -24.021 2.319 21.081 1.00 7.25 181 PHE B N 1
ATOM 3120 C CA . PHE B 1 60 ? -23.965 3.664 20.539 1.00 8.44 181 PHE B CA 1
ATOM 3121 C C . PHE B 1 60 ? -25.166 4.440 21.042 1.00 8.72 181 PHE B C 1
ATOM 3122 O O . PHE B 1 60 ? -26.312 4.111 20.734 1.00 9.89 181 PHE B O 1
ATOM 3139 N N . ASP B 1 61 ? -24.859 5.438 21.867 1.00 8.71 182 ASP B N 1
ATOM 3140 C CA . ASP B 1 61 ? -25.813 6.258 22.602 1.00 9.55 182 ASP B CA 1
ATOM 3141 C C . ASP B 1 61 ? -26.204 7.456 21.747 1.00 9.20 182 ASP B C 1
ATOM 3142 O O . ASP B 1 61 ? -25.370 8.321 21.468 1.00 8.81 182 ASP B O 1
ATOM 3151 N N . THR B 1 62 ? -27.463 7.492 21.318 1.00 10.40 183 THR B N 1
ATOM 3152 C CA . THR B 1 62 ? -27.922 8.517 20.384 1.00 11.89 183 THR B CA 1
ATOM 3153 C C . THR B 1 62 ? -28.443 9.771 21.079 1.00 12.93 183 THR B C 1
ATOM 3154 O O . THR B 1 62 ? -28.851 10.720 20.418 1.00 14.46 183 THR B O 1
ATOM 3165 N N . VAL B 1 63 ? -28.436 9.770 22.407 1.00 13.19 184 VAL B N 1
ATOM 3166 C CA . VAL B 1 63 ? -28.762 10.977 23.153 1.00 14.04 184 VAL B CA 1
ATOM 3167 C C . VAL B 1 63 ? -27.514 11.840 23.300 1.00 13.63 184 VAL B C 1
ATOM 3168 O O . VAL B 1 63 ? -27.536 13.034 23.002 1.00 14.99 184 VAL B O 1
ATOM 3181 N N . ASN B 1 64 ? -26.423 11.221 23.737 1.00 12.36 185 ASN B N 1
ATOM 3182 C CA . ASN B 1 64 ? -25.175 11.933 23.979 1.00 12.50 185 ASN B CA 1
ATOM 3183 C C . ASN B 1 64 ? -24.169 11.790 22.840 1.00 10.17 185 ASN B C 1
ATOM 3184 O O . ASN B 1 64 ? -23.081 12.360 22.892 1.00 10.28 185 ASN B O 1
ATOM 3195 N N . ASN B 1 65 ? -24.537 11.019 21.819 1.00 9.19 186 ASN B N 1
ATOM 3196 C CA . ASN B 1 65 ? -23.709 10.860 20.626 1.00 8.87 186 ASN B CA 1
ATOM 3197 C C . ASN B 1 65 ? -22.327 10.320 20.954 1.00 8.71 186 ASN B C 1
ATOM 3198 O O . ASN B 1 65 ? -21.299 10.915 20.604 1.00 8.80 186 ASN B O 1
ATOM 3209 N N . LYS B 1 66 ? -22.317 9.184 21.642 1.00 8.30 187 LYS B N 1
ATOM 3210 C CA . LYS B 1 66 ? -21.072 8.557 22.045 1.00 8.91 187 LYS B CA 1
ATOM 3211 C C . LYS B 1 66 ? -21.187 7.051 22.003 1.00 7.25 187 LYS B C 1
ATOM 3212 O O . LYS B 1 66 ? -22.288 6.500 21.976 1.00 8.31 187 LYS B O 1
ATOM 3231 N N . MET B 1 67 ? -20.036 6.391 21.986 1.00 6.74 188 MET B N 1
ATOM 3232 C CA . MET B 1 67 ? -19.980 4.966 22.257 1.00 6.97 188 MET B CA 1
ATOM 3233 C C . MET B 1 67 ? -19.968 4.783 23.766 1.00 6.97 188 MET B C 1
ATOM 3234 O O . MET B 1 67 ? -19.277 5.508 24.484 1.00 8.25 188 MET B O 1
ATOM 3248 N N . VAL B 1 68 ? -20.765 3.834 24.242 1.00 6.43 189 VAL B N 1
ATOM 3249 C CA . VAL B 1 68 ? -20.819 3.515 25.658 1.00 7.01 189 VAL B CA 1
ATOM 3250 C C . VAL B 1 68 ? -20.502 2.037 25.849 1.00 7.06 189 VAL B C 1
ATOM 3251 O O . VAL B 1 68 ? -20.595 1.236 24.913 1.00 8.55 189 VAL B O 1
ATOM 3264 N N . VAL B 1 69 ? -20.110 1.681 27.065 1.00 6.46 190 VAL B N 1
ATOM 3265 C CA . VAL B 1 69 ? -19.624 0.340 27.329 1.00 6.87 190 VAL B CA 1
ATOM 3266 C C . VAL B 1 69 ? -20.323 -0.236 28.551 1.00 6.50 190 VAL B C 1
ATOM 3267 O O . VAL B 1 69 ? -20.886 0.499 29.366 1.00 6.95 190 VAL B O 1
ATOM 3280 N N . PHE B 1 70 ? -20.290 -1.557 28.672 1.00 6.47 191 PHE B N 1
ATOM 3281 C CA . PHE B 1 70 ? -20.757 -2.208 29.883 1.00 6.65 191 PHE B CA 1
ATOM 3282 C C . PHE B 1 70 ? -19.702 -2.056 30.964 1.00 6.65 191 PHE B C 1
ATOM 3283 O O . PHE B 1 70 ? -18.494 -2.093 30.690 1.00 6.84 191 PHE B O 1
ATOM 3300 N N . ASN B 1 71 ? -20.169 -1.849 32.189 1.00 6.73 192 ASN B N 1
ATOM 3301 C CA . ASN B 1 71 ? -19.286 -1.586 33.314 1.00 6.68 192 ASN B CA 1
ATOM 3302 C C . ASN B 1 71 ? -18.725 -2.893 33.870 1.00 6.81 192 ASN B C 1
ATOM 3303 O O . ASN B 1 71 ? -19.150 -3.367 34.925 1.00 7.72 192 ASN B O 1
ATOM 3314 N N . GLU B 1 72 ? -17.782 -3.470 33.126 1.00 6.88 193 GLU B N 1
ATOM 3315 C CA . GLU B 1 72 ? -17.292 -4.829 33.341 1.00 8.06 193 GLU B CA 1
ATOM 3316 C C . GLU B 1 72 ? -15.826 -4.855 32.931 1.00 7.12 193 GLU B C 1
ATOM 3317 O O . GLU B 1 72 ? -15.440 -4.140 32.006 1.00 7.52 193 GLU B O 1
ATOM 3329 N N . ASN B 1 73 ? -15.025 -5.703 33.583 1.00 6.74 194 ASN B N 1
ATOM 3330 C CA . ASN B 1 73 ? -13.627 -5.901 33.194 1.00 7.25 194 ASN B CA 1
ATOM 3331 C C . ASN B 1 73 ? -13.527 -6.843 31.997 1.00 6.90 194 ASN B C 1
ATOM 3332 O O . ASN B 1 73 ? -12.953 -7.937 32.074 1.00 8.41 194 ASN B O 1
ATOM 3343 N N . LYS B 1 74 ? -14.106 -6.395 30.890 1.00 6.62 195 LYS B N 1
ATOM 3344 C CA . LYS B 1 74 ? -14.135 -7.149 29.656 1.00 6.47 195 LYS B CA 1
ATOM 3345 C C . LYS B 1 74 ? -13.830 -6.187 28.521 1.00 6.11 195 LYS B C 1
ATOM 3346 O O . LYS B 1 74 ? -14.449 -5.127 28.394 1.00 6.33 195 LYS B O 1
ATOM 3365 N N . THR B 1 75 ? -12.863 -6.562 27.707 1.00 5.48 196 THR B N 1
ATOM 3366 C CA . THR B 1 75 ? -12.406 -5.729 26.611 1.00 5.71 196 THR B CA 1
ATOM 3367 C C . THR B 1 75 ? -13.437 -5.628 25.494 1.00 5.99 196 THR B C 1
ATOM 3368 O O . THR B 1 75 ? -14.134 -6.599 25.190 1.00 6.48 196 THR B O 1
ATOM 3379 N N . LEU B 1 76 ? -13.553 -4.428 24.932 1.00 5.84 197 LEU B N 1
ATOM 3380 C CA . LEU B 1 76 ? -14.452 -4.136 23.829 1.00 5.50 197 LEU B CA 1
ATOM 3381 C C . LEU B 1 76 ? -13.657 -4.136 22.531 1.00 5.12 197 LEU B C 1
ATOM 3382 O O . LEU B 1 76 ? -12.596 -3.521 22.446 1.00 6.01 197 LEU B O 1
ATOM 3398 N N . PHE B 1 77 ? -14.168 -4.846 21.529 1.00 4.93 198 PHE B N 1
ATOM 3399 C CA . PHE B 1 77 ? -13.559 -4.883 20.205 1.00 5.24 198 PHE B CA 1
ATOM 3400 C C . PHE B 1 77 ? -14.397 -4.066 19.236 1.00 5.11 198 PHE B C 1
ATOM 3401 O O . PHE B 1 77 ? -15.627 -4.156 19.241 1.00 5.87 198 PHE B O 1
ATOM 3418 N N . PHE B 1 78 ? -13.716 -3.256 18.430 1.00 5.05 199 PHE B N 1
ATOM 3419 C CA . PHE B 1 78 ? -14.364 -2.294 17.550 1.00 5.23 199 PHE B CA 1
ATOM 3420 C C . PHE B 1 78 ? -13.878 -2.458 16.121 1.00 5.27 199 PHE B C 1
ATOM 3421 O O . PHE B 1 78 ? -12.674 -2.560 15.884 1.00 5.63 199 PHE B O 1
ATOM 3438 N N . LYS B 1 79 ? -14.803 -2.453 15.167 1.00 5.34 200 LYS B N 1
ATOM 3439 C CA . LYS B 1 79 ? -14.433 -2.476 13.758 1.00 5.99 200 LYS B CA 1
ATOM 3440 C C . LYS B 1 79 ? -15.351 -1.565 12.954 1.00 6.02 200 LYS B C 1
ATOM 3441 O O . LYS B 1 79 ? -16.558 -1.544 13.173 1.00 7.18 200 LYS B O 1
ATOM 3460 N N . LEU B 1 80 ? -14.768 -0.828 12.015 1.00 5.70 201 LEU B N 1
ATOM 3461 C CA . LEU B 1 80 ? -15.520 0.021 11.104 1.00 5.98 201 LEU B CA 1
ATOM 3462 C C . LEU B 1 80 ? -15.052 -0.284 9.688 1.00 6.07 201 LEU B C 1
ATOM 3463 O O . LEU B 1 80 ? -13.877 -0.117 9.367 1.00 6.36 201 LEU B O 1
ATOM 3479 N N . SER B 1 81 ? -15.978 -0.760 8.859 1.00 5.58 202 SER B N 1
ATOM 3480 C CA . SER B 1 81 ? -15.709 -1.099 7.471 1.00 6.13 202 SER B CA 1
ATOM 3481 C C . SER B 1 81 ? -16.535 -0.157 6.601 1.00 6.18 202 SER B C 1
ATOM 3482 O O . SER B 1 81 ? -17.764 -0.084 6.738 1.00 6.57 202 SER B O 1
ATOM 3490 N N . ILE B 1 82 ? -15.853 0.586 5.734 1.00 6.42 203 ILE B N 1
ATOM 3491 C CA . ILE B 1 82 ? -16.500 1.609 4.920 1.00 7.03 203 ILE B CA 1
ATOM 3492 C C . ILE B 1 82 ? -16.218 1.368 3.448 1.00 7.00 203 ILE B C 1
ATOM 3493 O O . ILE B 1 82 ? -15.062 1.310 3.027 1.00 7.55 203 ILE B O 1
ATOM 3509 N N . VAL B 1 83 ? -17.288 1.227 2.674 1.00 7.50 204 VAL B N 1
ATOM 3510 C CA . VAL B 1 83 ? -17.191 1.144 1.227 1.00 7.52 204 VAL B CA 1
ATOM 3511 C C . VAL B 1 83 ? -17.542 2.519 0.676 1.00 7.25 204 VAL B C 1
ATOM 3512 O O . VAL B 1 83 ? -18.596 3.068 1.000 1.00 7.52 204 VAL B O 1
ATOM 3525 N N . GLY B 1 84 ? -16.659 3.097 -0.130 1.00 7.39 205 GLY B N 1
ATOM 3526 C CA . GLY B 1 84 ? -16.931 4.406 -0.693 1.00 8.01 205 GLY B C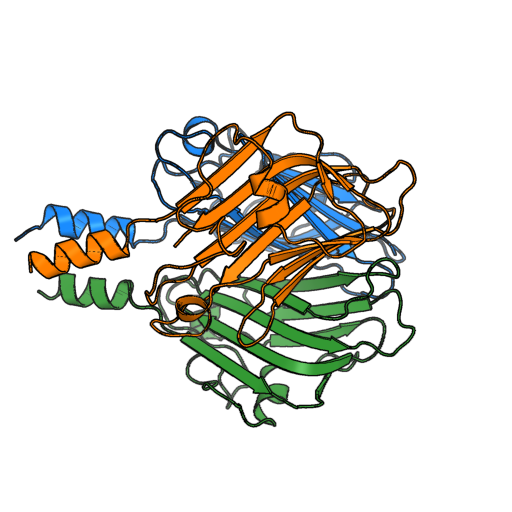A 1
ATOM 3527 C C . GLY B 1 84 ? -15.757 4.922 -1.484 1.00 8.00 205 GLY B C 1
ATOM 3528 O O . GLY B 1 84 ? -14.851 4.163 -1.831 1.00 8.54 205 GLY B O 1
ATOM 3532 N N . THR B 1 85 ? -15.769 6.220 -1.771 1.00 8.04 206 THR B N 1
ATOM 3533 C CA . THR B 1 85 ? -14.726 6.811 -2.595 1.00 8.48 206 THR B CA 1
ATOM 3534 C C . THR B 1 85 ? -14.400 8.245 -2.210 1.00 7.50 206 THR B C 1
ATOM 3535 O O . THR B 1 85 ? -15.247 8.989 -1.700 1.00 8.02 206 THR B O 1
ATOM 3546 N N . TRP B 1 86 ? -13.152 8.616 -2.471 1.00 7.53 207 TRP B N 1
ATOM 3547 C CA . TRP B 1 86 ? -12.744 10.009 -2.582 1.00 7.68 207 TRP B CA 1
ATOM 3548 C C . TRP B 1 86 ? -12.926 10.429 -4.044 1.00 8.23 207 TRP B C 1
ATOM 3549 O O . TRP B 1 86 ? -13.086 9.576 -4.920 1.00 8.61 207 TRP B O 1
ATOM 3570 N N . PRO B 1 87 ? -12.899 11.741 -4.326 1.00 8.36 208 PRO B N 1
ATOM 3571 C CA . PRO B 1 87 ? -13.028 12.165 -5.725 1.00 8.45 208 PRO B CA 1
ATOM 3572 C C . PRO B 1 87 ? -11.950 11.557 -6.626 1.00 8.11 208 PRO B C 1
ATOM 3573 O O . PRO B 1 87 ? -10.837 11.267 -6.171 1.00 8.27 208 PRO B O 1
ATOM 3584 N N . SER B 1 88 ? -12.286 11.369 -7.897 1.00 8.43 209 SER B N 1
ATOM 3585 C CA . SER B 1 88 ? -11.313 10.941 -8.892 1.00 8.90 209 SER B CA 1
ATOM 3586 C C . SER B 1 88 ? -10.060 11.816 -8.820 1.00 7.78 209 SER B C 1
ATOM 3587 O O . SER B 1 88 ? -10.147 13.047 -8.707 1.00 7.82 209 SER B O 1
ATOM 3595 N N . GLY B 1 89 ? -8.898 11.181 -8.904 1.00 8.19 210 GLY B N 1
ATOM 3596 C CA . GLY B 1 89 ? -7.638 11.895 -8.900 1.00 8.17 210 GLY B CA 1
ATOM 3597 C C . GLY B 1 89 ? -7.048 12.175 -7.533 1.00 7.87 210 GLY B C 1
ATOM 3598 O O . GLY B 1 89 ? -5.912 12.630 -7.439 1.00 8.29 210 GLY B O 1
ATOM 3602 N N . THR B 1 90 ? -7.802 11.916 -6.469 1.00 7.99 211 THR B N 1
ATOM 3603 C CA . THR B 1 90 ? -7.267 12.138 -5.129 1.00 7.65 211 THR B CA 1
ATOM 3604 C C . THR B 1 90 ? -6.076 11.209 -4.899 1.00 8.40 211 THR B C 1
ATOM 3605 O O . THR B 1 90 ? -6.194 9.995 -5.044 1.00 9.55 211 THR B O 1
ATOM 3616 N N . ALA B 1 91 ? -4.931 11.782 -4.542 1.00 8.51 212 ALA B N 1
ATOM 3617 C CA . ALA B 1 91 ? -3.695 11.020 -4.404 1.00 8.93 212 ALA B CA 1
ATOM 3618 C C . ALA B 1 91 ? -3.462 10.650 -2.937 1.00 7.96 212 ALA B C 1
ATOM 3619 O O . ALA B 1 91 ? -3.933 9.611 -2.470 1.00 8.94 212 ALA B O 1
ATOM 3626 N N . ASN B 1 92 ? -2.760 11.504 -2.202 1.00 7.94 213 ASN B N 1
ATOM 3627 C CA . ASN B 1 92 ? -2.626 11.310 -0.765 1.00 7.76 213 ASN B CA 1
ATOM 3628 C C . ASN B 1 92 ? -3.979 11.480 -0.082 1.00 7.35 213 ASN B C 1
ATOM 3629 O O . ASN B 1 92 ? -4.675 12.469 -0.306 1.00 7.89 213 ASN B O 1
ATOM 3640 N N . ARG B 1 93 ? -4.360 10.519 0.749 1.00 7.28 214 ARG B N 1
ATOM 3641 C CA . ARG B 1 93 ? -5.668 10.565 1.375 1.00 7.14 214 ARG B CA 1
ATOM 3642 C C . ARG B 1 93 ? -5.691 9.636 2.575 1.00 6.84 214 ARG B C 1
ATOM 3643 O O . ARG B 1 93 ? -4.959 8.649 2.618 1.00 7.78 214 ARG B O 1
ATOM 3664 N N . SER B 1 94 ? -6.507 9.960 3.566 1.00 6.72 215 SER B N 1
ATOM 3665 C CA . SER B 1 94 ? -6.649 9.085 4.716 1.00 6.77 215 SER B CA 1
ATOM 3666 C C . SER B 1 94 ? -7.999 9.248 5.376 1.00 6.94 215 SER B C 1
ATOM 3667 O O . SER B 1 94 ? -8.701 10.240 5.170 1.00 7.12 215 SER B O 1
ATOM 3675 N N . MET B 1 95 ? -8.344 8.254 6.183 1.00 6.89 216 MET B N 1
ATOM 3676 C CA . MET B 1 95 ? -9.503 8.322 7.058 1.00 6.87 216 MET B CA 1
ATOM 3677 C C . MET B 1 95 ? -8.999 8.177 8.485 1.00 6.35 216 MET B C 1
ATOM 3678 O O . MET B 1 95 ? -8.187 7.297 8.770 1.00 7.50 216 MET B O 1
ATOM 3692 N N . GLN B 1 96 ? -9.454 9.056 9.372 1.00 6.54 217 GLN B N 1
ATOM 3693 C CA . GLN B 1 96 ? -9.063 8.969 10.771 1.00 6.83 217 GLN B CA 1
ATOM 3694 C C . GLN B 1 96 ? -10.294 8.893 11.665 1.00 6.54 217 GLN B C 1
ATOM 3695 O O . GLN B 1 96 ? -11.378 9.364 11.310 1.00 6.72 217 GLN B O 1
ATOM 3709 N N . LEU B 1 97 ? -10.110 8.283 12.828 1.00 6.48 218 LEU B N 1
ATOM 3710 C CA . LEU B 1 97 ? -11.173 8.142 13.804 1.00 6.28 218 LEU B CA 1
ATOM 3711 C C . LEU B 1 97 ? -10.561 8.258 15.189 1.00 6.04 218 LEU B C 1
ATOM 3712 O O . LEU B 1 97 ? -9.683 7.470 15.546 1.00 6.64 218 LEU B O 1
ATOM 3728 N N . THR B 1 98 ? -11.006 9.249 15.955 1.00 6.00 219 THR B N 1
ATOM 3729 C CA . THR B 1 98 ? -10.496 9.461 17.299 1.00 6.65 219 THR B CA 1
ATOM 3730 C C . THR B 1 98 ? -11.556 9.108 18.331 1.00 6.32 219 THR B C 1
ATOM 3731 O O . THR B 1 98 ? -12.729 9.453 18.179 1.00 7.30 219 THR B O 1
ATOM 3742 N N . PHE B 1 99 ? -11.121 8.413 19.379 1.00 6.11 220 PHE B N 1
ATOM 3743 C CA . PHE B 1 99 ? -11.966 8.039 20.502 1.00 6.21 220 PHE B CA 1
ATOM 3744 C C . PHE B 1 99 ? -11.494 8.811 21.721 1.00 6.23 220 PHE B C 1
ATOM 3745 O O . PHE B 1 99 ? -10.338 8.657 22.137 1.00 6.81 220 PHE B O 1
ATOM 3762 N N . SER B 1 100 ? -12.365 9.614 22.319 1.00 6.47 221 SER B N 1
ATOM 3763 C CA . SER B 1 100 ? -11.989 10.256 23.571 1.00 7.07 221 SER B CA 1
ATOM 3764 C C . SER B 1 100 ? -11.800 9.186 24.647 1.00 7.03 221 SER B C 1
ATOM 3765 O O . SER B 1 100 ? -12.367 8.091 24.566 1.00 7.64 221 SER B O 1
ATOM 3773 N N . GLY B 1 101 ? -10.995 9.507 25.649 1.00 7.29 222 GLY B N 1
ATOM 3774 C CA . GLY B 1 101 ? -10.690 8.573 26.718 1.00 7.83 222 GLY B CA 1
ATOM 3775 C C . GLY B 1 101 ? -9.721 9.249 27.663 1.00 8.04 222 GLY B C 1
ATOM 3776 O O . GLY B 1 101 ? -9.350 10.401 27.450 1.00 8.94 222 GLY B O 1
ATOM 3780 N N . SER B 1 102 ? -9.292 8.554 28.707 1.00 7.76 223 SER B N 1
ATOM 3781 C CA . SER B 1 102 ? -8.292 9.142 29.591 1.00 8.67 223 SER B CA 1
ATOM 3782 C C . SER B 1 102 ? -7.105 9.612 28.762 1.00 8.07 223 SER B C 1
ATOM 3783 O O . SER B 1 102 ? -6.592 10.716 28.948 1.00 9.19 223 SER B O 1
ATOM 3791 N N . VAL B 1 103 ? -6.665 8.736 27.864 1.00 7.53 224 VAL B N 1
ATOM 3792 C CA . VAL B 1 103 ? -5.771 9.086 26.773 1.00 7.06 224 VAL B CA 1
ATOM 3793 C C . VAL B 1 103 ? -6.554 8.832 25.488 1.00 7.05 224 VAL B C 1
ATOM 3794 O O . VAL B 1 103 ? -7.043 7.726 25.279 1.00 7.30 224 VAL B O 1
ATOM 3807 N N . PRO B 1 104 ? -6.708 9.858 24.633 1.00 6.98 225 PRO B N 1
ATOM 3808 C CA . PRO B 1 104 ? -7.468 9.647 23.395 1.00 6.77 225 PRO B CA 1
ATOM 3809 C C . PRO B 1 104 ? -6.695 8.772 22.413 1.00 6.76 225 PRO B C 1
ATOM 3810 O O . PRO B 1 104 ? -5.463 8.822 22.376 1.00 8.25 225 PRO B O 1
ATOM 3821 N N . ASP B 1 105 ? -7.417 7.976 21.633 1.00 6.33 226 ASP B N 1
ATOM 3822 C CA . ASP B 1 105 ? -6.810 7.097 20.637 1.00 5.91 226 ASP B CA 1
ATOM 3823 C C . ASP B 1 105 ? -7.201 7.563 19.242 1.00 6.55 226 ASP B C 1
ATOM 3824 O O . ASP B 1 105 ? -8.386 7.721 18.954 1.00 8.01 226 ASP B O 1
ATOM 3833 N N . THR B 1 106 ? -6.222 7.734 18.361 1.00 6.51 227 THR B N 1
ATOM 3834 C CA . THR B 1 106 ? -6.495 8.141 16.992 1.00 7.63 227 THR B CA 1
ATOM 3835 C C . THR B 1 106 ? -6.073 7.067 16.004 1.00 7.21 227 THR B C 1
ATOM 3836 O O . THR B 1 106 ? -4.879 6.813 15.827 1.00 7.88 227 THR B O 1
ATOM 3847 N N . LEU B 1 107 ? -7.064 6.434 15.383 1.00 7.15 228 LEU B N 1
ATOM 3848 C CA . LEU B 1 107 ? -6.834 5.492 14.297 1.00 6.98 228 LEU B CA 1
ATOM 3849 C C . LEU B 1 107 ? -6.666 6.255 12.993 1.00 7.19 228 LEU B C 1
ATOM 3850 O O . LEU B 1 107 ? -7.411 7.198 12.724 1.00 7.30 228 LEU B O 1
ATOM 3866 N N . VAL B 1 108 ? -5.691 5.847 12.188 1.00 7.29 229 VAL B N 1
ATOM 3867 C CA . VAL B 1 108 ? -5.473 6.444 10.877 1.00 7.54 229 VAL B CA 1
ATOM 3868 C C . VAL B 1 108 ? -5.259 5.346 9.844 1.00 7.64 229 VAL B C 1
ATOM 3869 O O . VAL B 1 108 ? -4.444 4.447 10.045 1.00 9.40 229 VAL B O 1
ATOM 3882 N N . SER B 1 109 ? -6.005 5.407 8.747 1.00 6.70 230 SER B N 1
ATOM 3883 C CA . SER B 1 109 ? -5.729 4.565 7.587 1.00 7.04 230 SER B CA 1
ATOM 3884 C C . SER B 1 109 ? -5.371 5.479 6.428 1.00 6.79 230 SER B C 1
ATOM 3885 O O . SER B 1 109 ? -6.241 6.129 5.851 1.00 7.19 230 SER B O 1
ATOM 3893 N N . SER B 1 110 ? -4.081 5.550 6.122 1.00 6.15 231 SER B N 1
ATOM 3894 C CA . SER B 1 110 ? -3.576 6.429 5.081 1.00 6.58 231 SER B CA 1
ATOM 3895 C C . SER B 1 110 ? -3.213 5.639 3.834 1.00 6.67 231 SER B C 1
ATOM 3896 O O . SER B 1 110 ? -2.852 4.463 3.909 1.00 7.47 231 SER B O 1
ATOM 3904 N N . ARG B 1 111 ? -3.287 6.295 2.685 1.00 6.66 232 ARG B N 1
ATOM 3905 C CA . ARG B 1 111 ? -2.788 5.713 1.455 1.00 6.76 232 ARG B CA 1
ATOM 3906 C C . ARG B 1 111 ? -2.390 6.831 0.493 1.00 6.62 232 ARG B C 1
ATOM 3907 O O . ARG B 1 111 ? -2.553 8.031 0.775 1.00 6.87 232 ARG B O 1
ATOM 3928 N N . ASN B 1 112 ? -1.839 6.413 -0.636 1.00 7.05 233 ASN B N 1
ATOM 3929 C CA . ASN B 1 112 ? -1.317 7.325 -1.631 1.00 7.16 233 ASN B CA 1
ATOM 3930 C C . ASN B 1 112 ? -1.641 6.775 -3.017 1.00 7.01 233 ASN B C 1
ATOM 3931 O O . ASN B 1 112 ? -2.434 5.835 -3.144 1.00 7.32 233 ASN B O 1
ATOM 3942 N N . SER B 1 113 ? -1.032 7.362 -4.042 1.00 8.02 234 SER B N 1
ATOM 3943 C CA . SER B 1 113 ? -1.312 7.028 -5.437 1.00 10.42 234 SER B CA 1
ATOM 3944 C C . SER B 1 113 ? -1.164 5.549 -5.788 1.00 9.62 234 SER B C 1
ATOM 3945 O O . SER B 1 113 ? -1.791 5.066 -6.730 1.00 10.66 234 SER B O 1
ATOM 3953 N N . ALA B 1 114 ? -0.321 4.837 -5.050 1.00 8.44 235 ALA B N 1
ATOM 3954 C CA . ALA B 1 114 ? -0.076 3.431 -5.358 1.00 8.61 235 ALA B CA 1
ATOM 3955 C C . ALA B 1 114 ? -1.311 2.556 -5.142 1.00 8.11 235 ALA B C 1
ATOM 3956 O O . ALA B 1 114 ? -1.460 1.527 -5.799 1.00 8.75 235 ALA B O 1
ATOM 3963 N N . THR B 1 115 ? -2.171 2.945 -4.209 1.00 7.46 236 THR B N 1
ATOM 3964 C CA . THR B 1 115 ? -3.377 2.179 -3.908 1.00 7.47 236 THR B CA 1
ATOM 3965 C C . THR B 1 115 ? -4.554 2.806 -4.634 1.00 7.54 236 THR B C 1
ATOM 3966 O O . THR B 1 115 ? -4.783 4.004 -4.498 1.00 8.11 236 THR B O 1
ATOM 3977 N N . THR B 1 116 ? -5.301 2.014 -5.400 1.00 7.09 237 THR B N 1
ATOM 3978 C CA . THR B 1 116 ? -6.464 2.558 -6.097 1.00 7.65 237 THR B CA 1
ATOM 3979 C C . THR B 1 116 ? -7.780 2.347 -5.353 1.00 7.57 237 THR B C 1
ATOM 3980 O O . THR B 1 116 ? -8.684 3.158 -5.490 1.00 9.19 237 THR B O 1
ATOM 3991 N N . THR B 1 117 ? -7.899 1.291 -4.553 1.00 6.96 238 THR B N 1
ATOM 3992 C CA . THR B 1 117 ? -9.117 1.137 -3.768 1.00 7.01 238 THR B CA 1
ATOM 3993 C C . THR B 1 117 ? -9.233 2.248 -2.726 1.00 6.96 238 THR B C 1
ATOM 3994 O O . THR B 1 117 ? -8.225 2.713 -2.184 1.00 7.56 238 THR B O 1
ATOM 4005 N N . ASP B 1 118 ? -10.471 2.664 -2.463 1.00 6.85 239 ASP B N 1
ATOM 4006 C CA . ASP B 1 118 ? -10.756 3.663 -1.446 1.00 7.35 239 ASP B CA 1
ATOM 4007 C C . ASP B 1 118 ? -11.465 3.060 -0.233 1.00 7.52 239 ASP B C 1
ATOM 4008 O O . ASP B 1 118 ? -11.836 3.788 0.683 1.00 8.62 239 ASP B O 1
ATOM 4017 N N . ASN B 1 119 ? -11.664 1.746 -0.217 1.00 7.03 240 ASN B N 1
ATOM 4018 C CA . ASN B 1 119 ? -12.387 1.151 0.898 1.00 7.10 240 ASN B CA 1
ATOM 4019 C C . ASN B 1 119 ? -11.526 1.120 2.157 1.00 7.04 240 ASN B C 1
ATOM 4020 O O . ASN B 1 119 ? -10.301 0.988 2.077 1.00 7.45 240 ASN B O 1
ATOM 4031 N N . ILE B 1 120 ? -12.177 1.235 3.311 1.00 7.00 241 ILE B N 1
ATOM 4032 C CA . ILE B 1 120 ? -11.491 1.459 4.576 1.00 7.20 241 ILE B CA 1
ATOM 4033 C C . ILE B 1 120 ? -11.868 0.408 5.616 1.00 6.23 241 ILE B C 1
ATOM 4034 O O . ILE B 1 120 ? -13.040 0.037 5.742 1.00 6.10 241 ILE B O 1
ATOM 4050 N N . LEU B 1 121 ? -10.876 -0.060 6.368 1.00 6.16 242 LEU B N 1
ATOM 4051 C CA . LEU B 1 121 ? -11.129 -0.974 7.477 1.00 5.96 242 LEU B CA 1
ATOM 4052 C C . LEU B 1 121 ? -10.314 -0.503 8.679 1.00 6.39 242 LEU B C 1
ATOM 4053 O O . LEU B 1 121 ? -9.085 -0.515 8.640 1.00 7.50 242 LEU B O 1
ATOM 4069 N N . LEU B 1 122 ? -11.010 -0.065 9.726 1.00 6.57 243 LEU B N 1
ATOM 4070 C CA . LEU B 1 122 ? -10.388 0.362 10.973 1.00 7.56 243 LEU B CA 1
ATOM 4071 C C . LEU B 1 122 ? -10.801 -0.618 12.059 1.00 8.25 243 LEU B C 1
ATOM 4072 O O . LEU B 1 122 ? -11.977 -0.939 12.188 1.00 10.29 243 LEU B O 1
ATOM 4088 N N . ALA B 1 123 ? -9.846 -1.104 12.839 1.00 8.61 244 ALA B N 1
ATOM 4089 C CA . ALA B 1 123 ? -10.148 -2.035 13.918 1.00 9.25 244 ALA B CA 1
ATOM 4090 C C . ALA B 1 123 ? -9.260 -1.743 15.115 1.00 8.44 244 ALA B C 1
ATOM 4091 O O . ALA B 1 123 ? -8.102 -1.359 14.960 1.00 9.83 244 ALA B O 1
ATOM 4098 N N . THR B 1 124 ? -9.818 -1.911 16.306 1.00 6.53 245 THR B N 1
ATOM 4099 C CA . THR B 1 124 ? -9.062 -1.702 17.525 1.00 6.35 245 THR B CA 1
ATOM 4100 C C . THR B 1 124 ? -9.779 -2.375 18.696 1.00 5.68 245 THR B C 1
ATOM 4101 O O . THR B 1 124 ? -10.770 -3.086 18.503 1.00 5.83 245 THR B O 1
ATOM 4112 N N . PHE B 1 125 ? -9.265 -2.163 19.902 1.00 5.75 246 PHE B N 1
ATOM 4113 C CA . PHE B 1 125 ? -9.931 -2.622 21.113 1.00 5.30 246 PHE B CA 1
ATOM 4114 C C . PHE B 1 125 ? -9.754 -1.602 22.219 1.00 5.14 246 PHE B C 1
ATOM 4115 O O . PHE B 1 125 ? -8.872 -0.736 22.141 1.00 5.65 246 PHE B O 1
ATOM 4132 N N . PHE B 1 126 ? -10.600 -1.723 23.240 1.00 5.40 247 PHE B N 1
ATOM 4133 C CA . PHE B 1 126 ? -10.555 -0.863 24.422 1.00 5.71 247 PHE B CA 1
ATOM 4134 C C . PHE B 1 126 ? -10.638 -1.732 25.653 1.00 5.91 247 PHE B C 1
ATOM 4135 O O . PHE B 1 126 ? -11.598 -2.482 25.831 1.00 6.18 247 PHE B O 1
ATOM 4152 N N . SER B 1 127 ? -9.616 -1.648 26.491 1.00 6.28 248 SER B N 1
ATOM 4153 C CA . SER B 1 127 ? -9.529 -2.495 27.664 1.00 6.12 248 SER B CA 1
ATOM 4154 C C . SER B 1 127 ? -10.313 -1.886 28.817 1.00 6.14 248 SER B C 1
ATOM 4155 O O . SER B 1 127 ? -9.752 -1.307 29.748 1.00 6.70 248 SER B O 1
ATOM 4163 N N . VAL B 1 128 ? -11.630 -2.026 28.738 1.00 6.14 249 VAL B N 1
ATOM 4164 C CA . VAL B 1 128 ? -12.535 -1.406 29.691 1.00 6.30 249 VAL B CA 1
ATOM 4165 C C . VAL B 1 128 ? -12.291 -1.920 31.103 1.00 6.47 249 VAL B C 1
ATOM 4166 O O . VAL B 1 128 ? -12.221 -3.135 31.327 1.00 6.44 249 VAL B O 1
ATOM 4179 N N . ASP B 1 129 ? -12.163 -0.988 32.046 1.00 7.05 250 ASP B N 1
ATOM 4180 C CA . ASP B 1 129 ? -12.088 -1.301 33.469 1.00 7.75 250 ASP B CA 1
ATOM 4181 C C . ASP B 1 129 ? -13.398 -0.941 34.154 1.00 7.71 250 ASP B C 1
ATOM 4182 O O . ASP B 1 129 ? -13.996 0.095 33.852 1.00 7.53 250 ASP B O 1
ATOM 4191 N N . LYS B 1 130 ? -13.834 -1.766 35.099 1.00 8.41 251 LYS B N 1
ATOM 4192 C CA . LYS B 1 130 ? -15.003 -1.432 35.899 1.00 8.78 251 LYS B CA 1
ATOM 4193 C C . LYS B 1 130 ? -14.771 -0.091 36.585 1.00 8.13 251 LYS B C 1
ATOM 4194 O O . LYS B 1 130 ? -13.711 0.137 37.180 1.00 8.89 251 LYS B O 1
ATOM 4213 N N . ASP B 1 131 ? -15.765 0.787 36.475 1.00 7.86 252 ASP B N 1
ATOM 4214 C CA . ASP B 1 131 ? -15.746 2.127 37.064 1.00 8.48 252 ASP B CA 1
ATOM 4215 C C . ASP B 1 131 ? -14.630 3.019 36.520 1.00 8.38 252 ASP B C 1
ATOM 4216 O O . ASP B 1 131 ? -14.323 4.063 37.103 1.00 9.69 252 ASP B O 1
ATOM 4225 N N . GLY B 1 132 ? -14.031 2.617 35.402 1.00 7.51 253 GLY B N 1
ATOM 4226 C CA . GLY B 1 132 ? -12.993 3.401 34.755 1.00 7.43 253 GLY B CA 1
ATOM 4227 C C . GLY B 1 132 ? -13.537 4.507 33.871 1.00 7.28 253 GLY B C 1
ATOM 4228 O O . GLY B 1 132 ? -14.733 4.815 33.881 1.00 7.44 253 GLY B O 1
ATOM 4232 N N . PHE B 1 133 ? -12.657 5.113 33.087 1.00 7.53 254 PHE B N 1
ATOM 4233 C CA . PHE B 1 133 ? -13.043 6.289 32.323 1.00 8.01 254 PHE B CA 1
ATOM 4234 C C . PHE B 1 133 ? -14.144 5.996 31.306 1.00 7.37 254 PHE B C 1
ATOM 4235 O O . PHE B 1 133 ? -15.150 6.705 31.265 1.00 7.55 254 PHE B O 1
ATOM 4252 N N . LEU B 1 134 ? -13.959 4.966 30.484 1.00 7.16 255 LEU B N 1
ATOM 4253 C CA . LEU B 1 134 ? -14.973 4.648 29.483 1.00 7.05 255 LEU B CA 1
ATOM 4254 C C . LEU B 1 134 ? -16.303 4.266 30.115 1.00 6.82 255 LEU B C 1
ATOM 4255 O O . LEU B 1 134 ? -17.361 4.678 29.639 1.00 7.36 255 LEU B O 1
ATOM 4271 N N . ALA B 1 135 ? -16.256 3.474 31.181 1.00 6.95 256 ALA B N 1
ATOM 4272 C CA . ALA B 1 135 ? -17.484 3.042 31.846 1.00 7.55 256 ALA B CA 1
ATOM 4273 C C . ALA B 1 135 ? -18.237 4.221 32.446 1.00 8.07 256 ALA B C 1
ATOM 4274 O O . ALA B 1 135 ? -19.463 4.207 32.530 1.00 9.18 256 ALA B O 1
ATOM 4281 N N . THR B 1 136 ? -17.492 5.237 32.860 1.00 7.77 257 THR B N 1
ATOM 4282 C CA . THR B 1 136 ? -18.058 6.398 33.534 1.00 8.50 257 THR B CA 1
ATOM 4283 C C . THR B 1 136 ? -18.545 7.467 32.557 1.00 8.60 257 THR B C 1
ATOM 4284 O O . THR B 1 136 ? -19.572 8.111 32.796 1.00 10.02 257 THR B O 1
ATOM 4295 N N . ASN B 1 137 ? -17.808 7.647 31.461 1.00 8.15 258 ASN B N 1
ATOM 4296 C CA . ASN B 1 137 ? -18.010 8.780 30.560 1.00 8.66 258 ASN B CA 1
ATOM 4297 C C . ASN B 1 137 ? -18.437 8.434 29.139 1.00 8.77 258 ASN B C 1
ATOM 4298 O O . ASN B 1 137 ? -18.911 9.306 28.409 1.00 10.46 258 ASN B O 1
ATOM 4309 N N . GLY B 1 138 ? -18.247 7.186 28.729 1.00 8.24 259 GLY B N 1
ATOM 4310 C CA . GLY B 1 138 ? -18.355 6.859 27.322 1.00 7.75 259 GLY B CA 1
ATOM 4311 C C . GLY B 1 138 ? -17.220 7.483 26.526 1.00 7.44 259 GLY B C 1
ATOM 4312 O O . GLY B 1 138 ? -16.284 8.053 27.090 1.00 8.43 259 GLY B O 1
ATOM 4316 N N . SER B 1 139 ? -17.312 7.376 25.205 1.00 7.26 260 SER B N 1
ATOM 4317 C CA . SER B 1 139 ? -16.300 7.912 24.303 1.00 7.00 260 SER B CA 1
ATOM 4318 C C . SER B 1 139 ? -16.962 8.629 23.139 1.00 6.86 260 SER B C 1
ATOM 4319 O O . SER B 1 139 ? -17.877 8.097 22.511 1.00 7.71 260 SER B O 1
ATOM 4327 N N . THR B 1 140 ? -16.499 9.840 22.856 1.00 6.82 261 THR B N 1
ATOM 4328 C CA . THR B 1 140 ? -16.917 10.547 21.662 1.00 6.95 261 THR B CA 1
ATOM 4329 C C . THR B 1 140 ? -16.036 10.079 20.518 1.00 6.50 261 THR B C 1
ATOM 4330 O O . THR B 1 140 ? -14.807 10.109 20.622 1.00 7.11 261 THR B O 1
ATOM 4341 N N . LEU B 1 141 ? -16.676 9.623 19.447 1.00 6.39 262 LEU B N 1
ATOM 4342 C CA . LEU B 1 141 ? -15.995 9.177 18.236 1.00 6.49 262 LEU B CA 1
ATOM 4343 C C . LEU B 1 141 ? -16.048 10.294 17.215 1.00 6.16 262 LEU B C 1
ATOM 4344 O O . LEU B 1 141 ? -17.130 10.729 16.820 1.00 7.04 262 LEU B O 1
ATOM 4360 N N . THR B 1 142 ? -14.876 10.756 16.796 1.00 6.33 263 THR B N 1
ATOM 4361 C CA . THR B 1 142 ? -14.761 11.853 15.842 1.00 6.45 263 THR B CA 1
ATOM 4362 C C . THR B 1 142 ? -14.072 11.338 14.588 1.00 6.20 263 THR B C 1
ATOM 4363 O O . THR B 1 142 ? -12.897 10.951 14.624 1.00 6.73 263 THR B O 1
ATOM 4374 N N . ILE B 1 143 ? -14.820 11.302 13.490 1.00 6.45 264 ILE B N 1
ATOM 4375 C CA . ILE B 1 143 ? -14.304 10.824 12.216 1.00 6.25 264 ILE B CA 1
ATOM 4376 C C . ILE B 1 143 ? -13.947 12.015 11.328 1.00 6.81 264 ILE B C 1
ATOM 4377 O O . ILE B 1 143 ? -14.543 13.088 11.440 1.00 7.43 264 ILE B O 1
ATOM 4393 N N . GLN B 1 144 ? -12.962 11.831 10.458 1.00 7.09 265 GLN B N 1
ATOM 4394 C CA . GLN B 1 144 ? -12.554 12.885 9.550 1.00 7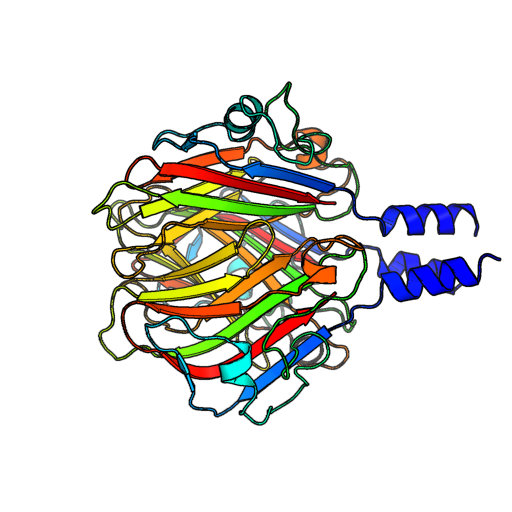.21 265 GLN B CA 1
ATOM 4395 C C . GLN B 1 144 ? -11.877 12.271 8.341 1.00 6.75 265 GLN B C 1
ATOM 4396 O O . GLN B 1 144 ? -11.020 11.394 8.473 1.00 7.26 265 GLN B O 1
ATOM 4410 N N . SER B 1 145 ? -12.276 12.744 7.166 1.00 6.79 266 SER B N 1
ATOM 4411 C CA . SER B 1 145 ? -11.655 12.370 5.909 1.00 7.14 266 SER B CA 1
ATOM 4412 C C . SER B 1 145 ? -10.583 13.400 5.558 1.00 7.75 266 SER B C 1
ATOM 4413 O O . SER B 1 145 ? -10.802 14.604 5.705 1.00 9.71 266 SER B O 1
ATOM 4421 N N . ASN B 1 146 ? -9.434 12.928 5.088 1.00 7.32 267 ASN B N 1
ATOM 4422 C CA . ASN B 1 146 ? -8.312 13.806 4.775 1.00 7.50 267 ASN B CA 1
ATOM 4423 C C . ASN B 1 146 ? -7.913 13.718 3.311 1.00 8.16 267 ASN B C 1
ATOM 4424 O O . ASN B 1 146 ? -7.791 12.629 2.753 1.00 8.82 267 ASN B O 1
ATOM 4435 N N . GLY B 1 147 ? -7.706 14.881 2.698 1.00 8.95 268 GLY B N 1
ATOM 4436 C CA . GLY B 1 147 ? -7.345 14.981 1.293 1.00 9.71 268 GLY B CA 1
ATOM 4437 C C . GLY B 1 147 ? -8.487 15.552 0.469 1.00 9.87 268 GLY B C 1
ATOM 4438 O O . GLY B 1 147 ? -8.290 16.383 -0.418 1.00 10.56 268 GLY B O 1
ATOM 4442 N N . ALA B 1 148 ? -9.689 15.077 0.773 1.00 9.74 269 ALA B N 1
ATOM 4443 C CA . ALA B 1 148 ? -10.926 15.531 0.160 1.00 9.52 269 ALA B CA 1
ATOM 4444 C C . ALA B 1 148 ? -12.057 14.845 0.914 1.00 9.11 269 ALA B C 1
ATOM 4445 O O . ALA B 1 148 ? -11.808 13.974 1.751 1.00 8.94 269 ALA B O 1
ATOM 4452 N N . SER B 1 149 ? -13.297 15.225 0.634 1.00 9.24 270 SER B N 1
ATOM 4453 C CA . SER B 1 149 ? -14.420 14.550 1.267 1.00 9.95 270 SER B CA 1
ATOM 4454 C C . SER B 1 149 ? -14.591 13.139 0.719 1.00 8.65 270 SER B C 1
ATOM 4455 O O . SER B 1 149 ? -14.233 12.845 -0.423 1.00 9.63 270 SER B O 1
ATOM 4463 N N . PHE B 1 150 ? -15.151 12.272 1.552 1.00 7.67 271 PHE B N 1
ATOM 4464 C CA . PHE B 1 150 ? -15.353 10.870 1.212 1.00 7.72 271 PHE B CA 1
ATOM 4465 C C . PHE B 1 150 ? -16.852 10.625 1.123 1.00 7.90 271 PHE B C 1
ATOM 4466 O O . PHE B 1 150 ? -17.621 11.129 1.941 1.00 9.67 271 PHE B O 1
ATOM 4483 N N . THR B 1 151 ? -17.268 9.861 0.122 1.00 7.36 272 THR B N 1
ATOM 4484 C CA . THR B 1 151 ? -18.673 9.506 -0.027 1.00 8.26 272 THR B CA 1
ATOM 4485 C C . THR B 1 151 ? -18.838 8.010 0.208 1.00 7.93 272 THR B C 1
ATOM 4486 O O . THR B 1 151 ? -18.365 7.193 -0.586 1.00 7.84 272 THR B O 1
ATOM 4497 N N . ALA B 1 152 ? -19.494 7.663 1.313 1.00 7.80 273 ALA B N 1
ATOM 4498 C CA . ALA B 1 152 ? -19.676 6.271 1.709 1.00 8.17 273 ALA B CA 1
ATOM 4499 C C . ALA B 1 152 ? -21.007 5.730 1.219 1.00 8.09 273 ALA B C 1
ATOM 4500 O O . ALA B 1 152 ? -22.042 6.380 1.355 1.00 8.40 273 ALA B O 1
ATOM 4507 N N . THR B 1 153 ? -20.976 4.519 0.673 1.00 8.28 274 THR B N 1
ATOM 4508 C CA . THR B 1 153 ? -22.184 3.871 0.176 1.00 9.13 274 THR B CA 1
ATOM 4509 C C . THR B 1 153 ? -22.593 2.632 0.986 1.00 8.87 274 THR B C 1
ATOM 4510 O O . THR B 1 153 ? -23.756 2.236 0.950 1.00 9.63 274 THR B O 1
ATOM 4521 N N . THR B 1 154 ? -21.644 2.023 1.697 1.00 7.91 275 THR B N 1
ATOM 4522 C CA . THR B 1 154 ? -21.964 1.006 2.697 1.00 7.83 275 THR B CA 1
ATOM 4523 C C . THR B 1 154 ? -21.105 1.259 3.924 1.00 7.58 275 THR B C 1
ATOM 4524 O O . THR B 1 154 ? -19.914 1.548 3.802 1.00 7.83 275 THR B O 1
ATOM 4535 N N . ILE B 1 155 ? -21.715 1.158 5.100 1.00 7.10 276 ILE B N 1
ATOM 4536 C CA . ILE B 1 155 ? -20.991 1.283 6.359 1.00 7.30 276 ILE B CA 1
ATOM 4537 C C . ILE B 1 155 ? -21.382 0.117 7.262 1.00 6.61 276 ILE B C 1
ATOM 4538 O O . ILE B 1 155 ? -22.571 -0.147 7.456 1.00 7.72 276 ILE B O 1
ATOM 4554 N N . LYS B 1 156 ? -20.382 -0.584 7.793 1.00 6.08 277 LYS B N 1
ATOM 4555 C CA . LYS B 1 156 ? -20.600 -1.635 8.784 1.00 6.32 277 LYS B CA 1
ATOM 4556 C C . LYS B 1 156 ? -19.814 -1.244 10.026 1.00 5.90 277 LYS B C 1
ATOM 4557 O O . LYS B 1 156 ? -18.604 -1.043 9.951 1.00 6.47 277 LYS B O 1
ATOM 4576 N N . ILE B 1 157 ? -20.505 -1.112 11.155 1.00 5.63 278 ILE B N 1
ATOM 4577 C CA . ILE B 1 157 ? -19.856 -0.749 12.406 1.00 5.85 278 ILE B CA 1
ATOM 4578 C C . ILE B 1 157 ? -20.173 -1.789 13.471 1.00 5.64 278 ILE B C 1
ATOM 4579 O O . ILE B 1 157 ? -21.320 -2.207 13.624 1.00 6.29 278 ILE B O 1
ATOM 4595 N N . ILE B 1 158 ? -19.141 -2.215 14.191 1.00 5.39 279 ILE B N 1
ATOM 4596 C CA . ILE B 1 158 ? -19.269 -3.236 15.222 1.00 5.55 279 ILE B CA 1
ATOM 4597 C C . ILE B 1 158 ? -18.585 -2.771 16.498 1.00 5.26 279 ILE B C 1
ATOM 4598 O O . ILE B 1 158 ? -17.428 -2.339 16.474 1.00 5.77 279 ILE B O 1
ATOM 4614 N N . ALA B 1 159 ? -19.313 -2.849 17.606 1.00 5.62 280 ALA B N 1
ATOM 4615 C CA . ALA B 1 159 ? -18.727 -2.773 18.938 1.00 5.59 280 ALA B CA 1
ATOM 4616 C C . ALA B 1 159 ? -19.227 -3.996 19.688 1.00 5.51 280 ALA B C 1
ATOM 4617 O O . ALA B 1 159 ? -20.427 -4.280 19.682 1.00 6.11 280 ALA B O 1
ATOM 4624 N N . GLU B 1 160 ? -18.312 -4.725 20.320 1.00 5.54 281 GLU B N 1
ATOM 4625 C CA . GLU B 1 160 ? -18.690 -5.927 21.048 1.00 5.57 281 GLU B CA 1
ATOM 4626 C C . GLU B 1 160 ? -17.905 -6.064 22.339 1.00 5.32 281 GLU B C 1
ATOM 4627 O O . GLU B 1 160 ? -16.733 -5.678 22.434 1.00 5.93 281 GLU B O 1
ATOM 4639 N N . GLN B 1 161 ? -18.581 -6.629 23.329 1.00 5.71 282 GLN B N 1
ATOM 4640 C CA . GLN B 1 161 ? -18.049 -6.770 24.665 1.00 6.35 282 GLN B CA 1
ATOM 4641 C C . GLN B 1 161 ? -18.874 -7.853 25.340 1.00 7.49 282 GLN B C 1
ATOM 4642 O O . GLN B 1 161 ? -19.460 -7.631 26.409 1.00 8.58 282 GLN B O 1
ATOM 4657 N N . SER C 1 9 ? -15.838 -26.235 43.861 1.00 19.95 130 SER C N 1
ATOM 4658 C CA . SER C 1 9 ? -15.714 -26.771 42.509 1.00 18.66 130 SER C CA 1
ATOM 4659 C C . SER C 1 9 ? -14.431 -26.324 41.832 1.00 15.67 130 SER C C 1
ATOM 4660 O O . SER C 1 9 ? -14.279 -25.151 41.464 1.00 14.42 130 SER C O 1
ATOM 4667 N N . SER C 1 10 ? -13.519 -27.267 41.649 1.00 14.62 131 SER C N 1
ATOM 4668 C CA . SER C 1 10 ? -12.258 -26.964 41.004 1.00 12.78 131 SER C CA 1
ATOM 4669 C C . SER C 1 10 ? -12.471 -26.462 39.582 1.00 9.76 131 SER C C 1
ATOM 4670 O O . SER C 1 10 ? -11.771 -25.556 39.145 1.00 9.43 131 SER C O 1
ATOM 4678 N N . ARG C 1 11 ? -13.427 -27.039 38.856 1.00 8.33 132 ARG C N 1
ATOM 4679 C CA . ARG C 1 11 ? -13.651 -26.621 37.472 1.00 7.12 132 ARG C CA 1
ATOM 4680 C C . ARG C 1 11 ? -14.204 -25.206 37.351 1.00 6.64 132 ARG C C 1
ATOM 4681 O O . ARG C 1 11 ? -13.869 -24.491 36.408 1.00 6.65 132 ARG C O 1
ATOM 4702 N N . ILE C 1 12 ? -15.066 -24.812 38.283 1.00 6.67 133 ILE C N 1
ATOM 4703 C CA . ILE C 1 12 ? -15.593 -23.452 38.300 1.00 6.93 133 ILE C CA 1
ATOM 4704 C C . ILE C 1 12 ? -14.490 -22.469 38.710 1.00 6.97 133 ILE C C 1
ATOM 4705 O O . ILE C 1 12 ? -14.345 -21.400 38.103 1.00 7.24 133 ILE C O 1
ATOM 4721 N N . ASP C 1 13 ? -13.693 -22.830 39.715 1.00 7.37 134 ASP C N 1
ATOM 4722 C CA . ASP C 1 13 ? -12.538 -22.008 40.087 1.00 7.65 134 ASP C CA 1
ATOM 4723 C C . ASP C 1 13 ? -11.647 -21.777 38.864 1.00 7.09 134 ASP C C 1
ATOM 4724 O O . ASP C 1 13 ? -11.203 -20.656 38.601 1.00 7.53 134 ASP C O 1
ATOM 4733 N N . ALA C 1 14 ? -11.364 -22.853 38.131 1.00 6.74 135 ALA C N 1
ATOM 4734 C CA . ALA C 1 14 ? -10.484 -22.771 36.974 1.00 6.77 135 ALA C CA 1
ATOM 4735 C C . ALA C 1 14 ? -11.077 -21.863 35.902 1.00 5.96 135 ALA C C 1
ATOM 4736 O O . ALA C 1 14 ? -10.374 -21.039 35.319 1.00 6.49 135 ALA C O 1
ATOM 4743 N N . LEU C 1 15 ? -12.371 -22.019 35.641 1.00 6.11 136 LEU C N 1
ATOM 4744 C CA . LEU C 1 15 ? -13.037 -21.196 34.631 1.00 6.12 136 LEU C CA 1
ATOM 4745 C C . LEU C 1 15 ? -13.026 -19.714 34.999 1.00 6.25 136 LEU C C 1
ATOM 4746 O O . LEU C 1 15 ? -12.904 -18.859 34.122 1.00 6.22 136 LEU C O 1
ATOM 4762 N N . GLU C 1 16 ? -13.167 -19.403 36.282 1.00 6.20 137 GLU C N 1
ATOM 4763 C CA . GLU C 1 16 ? -13.043 -18.019 36.722 1.00 6.61 137 GLU C CA 1
ATOM 4764 C C . GLU C 1 16 ? -11.640 -17.489 36.429 1.00 6.81 137 GLU C C 1
ATOM 4765 O O . GLU C 1 16 ? -11.494 -16.368 35.948 1.00 7.68 137 GLU C O 1
ATOM 4777 N N . TYR C 1 17 ? -10.614 -18.297 36.671 1.00 6.75 138 TYR C N 1
ATOM 4778 C CA . TYR C 1 17 ? -9.263 -17.894 36.308 1.00 6.78 138 TYR C CA 1
ATOM 4779 C C . TYR C 1 17 ? -9.132 -17.674 34.800 1.00 6.37 138 TYR C C 1
ATOM 4780 O O . TYR C 1 17 ? -8.571 -16.670 34.346 1.00 6.76 138 TYR C O 1
ATOM 4798 N N . ALA C 1 18 ? -9.643 -18.625 34.023 1.00 6.33 139 ALA C N 1
ATOM 4799 C CA . ALA C 1 18 ? -9.511 -18.594 32.573 1.00 6.85 139 ALA C CA 1
ATOM 4800 C C . ALA C 1 18 ? -10.171 -17.369 31.958 1.00 6.95 139 ALA C C 1
ATOM 4801 O O . ALA C 1 18 ? -9.742 -16.887 30.908 1.00 8.15 139 ALA C O 1
ATOM 4808 N N . THR C 1 19 ? -11.222 -16.877 32.608 1.00 6.35 140 THR C N 1
ATOM 4809 C CA . THR C 1 19 ? -12.010 -15.776 32.065 1.00 6.63 140 THR C CA 1
ATOM 4810 C C . THR C 1 19 ? -11.694 -14.429 32.718 1.00 6.92 140 THR C C 1
ATOM 4811 O O . THR C 1 19 ? -12.360 -13.438 32.439 1.00 8.38 140 THR C O 1
ATOM 4822 N N . THR C 1 20 ? -10.683 -14.394 33.575 1.00 6.68 141 THR C N 1
ATOM 4823 C CA . THR C 1 20 ? -10.236 -13.148 34.193 1.00 6.93 141 THR C CA 1
ATOM 4824 C C . THR C 1 20 ? -9.084 -12.561 33.387 1.00 6.24 141 THR C C 1
ATOM 4825 O O . THR C 1 20 ? -8.064 -13.217 33.164 1.00 6.71 141 THR C O 1
ATOM 4836 N N . ARG C 1 21 ? -9.257 -11.320 32.943 1.00 6.49 142 ARG C N 1
ATOM 4837 C CA . ARG C 1 21 ? -8.229 -10.628 32.186 1.00 6.64 142 ARG C CA 1
ATOM 4838 C C . ARG C 1 21 ? -7.049 -10.292 33.092 1.00 6.82 142 ARG C C 1
ATOM 4839 O O . ARG C 1 21 ? -7.237 -9.771 34.193 1.00 8.90 142 ARG C O 1
ATOM 4860 N N . LYS C 1 22 ? -5.843 -10.589 32.620 1.00 6.77 143 LYS C N 1
ATOM 4861 C CA . LYS C 1 22 ? -4.602 -10.153 33.264 1.00 6.65 143 LYS C CA 1
ATOM 4862 C C . LYS C 1 22 ? -4.016 -9.042 32.398 1.00 6.37 143 LYS C C 1
ATOM 4863 O O . LYS C 1 22 ? -4.008 -9.166 31.182 1.00 7.30 143 LYS C O 1
ATOM 4882 N N . LYS C 1 23 ? -3.531 -7.960 33.002 1.00 6.46 144 LYS C N 1
ATOM 4883 C CA . LYS C 1 23 ? -3.147 -6.805 32.199 1.00 6.83 144 LYS C CA 1
ATOM 4884 C C . LYS C 1 23 ? -2.063 -5.936 32.818 1.00 6.45 144 LYS C C 1
ATOM 4885 O O . LYS C 1 23 ? -2.009 -5.771 34.035 1.00 7.31 144 LYS C O 1
ATOM 4904 N N . SER C 1 24 ? -1.211 -5.393 31.950 1.00 6.43 145 SER C N 1
ATOM 4905 C CA . SER C 1 24 ? -0.433 -4.190 32.240 1.00 6.23 145 SER C CA 1
ATOM 4906 C C . SER C 1 24 ? -1.026 -3.076 31.387 1.00 6.18 145 SER C C 1
ATOM 4907 O O . SER C 1 24 ? -1.135 -3.221 30.167 1.00 7.66 145 SER C O 1
ATOM 4915 N N . GLU C 1 25 ? -1.442 -1.990 32.031 1.00 6.08 146 GLU C N 1
ATOM 4916 C CA . GLU C 1 25 ? -1.933 -0.809 31.333 1.00 6.24 146 GLU C CA 1
ATOM 4917 C C . GLU C 1 25 ? -1.212 0.370 31.962 1.00 6.19 146 GLU C C 1
ATOM 4918 O O . GLU C 1 25 ? -1.507 0.750 33.095 1.00 6.76 146 GLU C O 1
ATOM 4930 N N . VAL C 1 26 ? -0.245 0.920 31.232 1.00 6.67 147 VAL C N 1
ATOM 4931 C CA . VAL C 1 26 ? 0.661 1.913 31.794 1.00 7.01 147 VAL C CA 1
ATOM 4932 C C . VAL C 1 26 ? 0.512 3.206 31.021 1.00 7.00 147 VAL C C 1
ATOM 4933 O O . VAL C 1 26 ? 0.530 3.211 29.789 1.00 7.08 147 VAL C O 1
ATOM 4946 N N . VAL C 1 27 ? 0.348 4.301 31.758 1.00 7.17 148 VAL C N 1
ATOM 4947 C CA . VAL C 1 27 ? 0.230 5.615 31.148 1.00 7.46 148 VAL C CA 1
ATOM 4948 C C . VAL C 1 27 ? 1.343 6.514 31.656 1.00 7.34 148 VAL C C 1
ATOM 4949 O O . VAL C 1 27 ? 1.650 6.527 32.847 1.00 8.07 148 VAL C O 1
ATOM 4962 N N . TYR C 1 28 ? 1.951 7.242 30.724 1.00 6.97 149 TYR C N 1
ATOM 4963 C CA . TYR C 1 28 ? 2.970 8.237 31.008 1.00 7.33 149 TYR C CA 1
ATOM 4964 C C . TYR C 1 28 ? 2.426 9.567 30.504 1.00 7.31 149 TYR C C 1
ATOM 4965 O O . TYR C 1 28 ? 2.128 9.715 29.321 1.00 8.58 149 TYR C O 1
ATOM 4983 N N . SER C 1 29 ? 2.289 10.526 31.413 1.00 7.83 150 SER C N 1
ATOM 4984 C CA . SER C 1 29 ? 1.640 11.796 31.112 1.00 8.21 150 SER C CA 1
ATOM 4985 C C . SER C 1 29 ? 2.585 12.970 31.278 1.00 8.38 150 SER C C 1
ATOM 4986 O O . SER C 1 29 ? 3.433 12.971 32.174 1.00 8.77 150 SER C O 1
ATOM 4994 N N . GLY C 1 30 ? 2.422 13.970 30.417 1.00 8.32 151 GLY C N 1
ATOM 4995 C CA . GLY C 1 30 ? 3.168 15.211 30.530 1.00 8.61 151 GLY C CA 1
ATOM 4996 C C . GLY C 1 30 ? 4.648 15.053 30.258 1.00 9.01 151 GLY C C 1
ATOM 4997 O O . GLY C 1 30 ? 5.459 15.829 30.762 1.00 9.68 151 GLY C O 1
ATOM 5001 N N . VAL C 1 31 ? 4.995 14.054 29.450 1.00 8.39 152 VAL C N 1
ATOM 5002 C CA . VAL C 1 31 ? 6.389 13.749 29.162 1.00 8.30 152 VAL C CA 1
ATOM 5003 C C . VAL C 1 31 ? 6.860 14.418 27.867 1.00 7.62 152 VAL C C 1
ATOM 5004 O O . VAL C 1 31 ? 6.094 15.119 27.204 1.00 8.01 152 VAL C O 1
ATOM 5017 N N . SER C 1 32 ? 8.132 14.231 27.532 1.00 7.46 153 SER C N 1
ATOM 5018 C CA . SER C 1 32 ? 8.660 14.726 26.266 1.00 7.35 153 SER C CA 1
ATOM 5019 C C . SER C 1 32 ? 9.738 13.752 25.829 1.00 7.81 153 SER C C 1
ATOM 5020 O O . SER C 1 32 ? 10.932 13.972 26.042 1.00 8.81 153 SER C O 1
ATOM 5028 N N . VAL C 1 33 ? 9.291 12.648 25.244 1.00 7.37 154 VAL C N 1
ATOM 5029 C CA . VAL C 1 33 ? 10.146 11.500 24.985 1.00 7.69 154 VAL C CA 1
ATOM 5030 C C . VAL C 1 33 ? 10.550 11.452 23.524 1.00 7.06 154 VAL C C 1
ATOM 5031 O O . VAL C 1 33 ? 9.700 11.350 22.638 1.00 7.68 154 VAL C O 1
ATOM 5044 N N . THR C 1 34 ? 11.851 11.530 23.269 1.00 7.11 155 THR C N 1
ATOM 5045 C CA . THR C 1 34 ? 12.338 11.452 21.904 1.00 7.24 155 THR C CA 1
ATOM 5046 C C . THR C 1 34 ? 12.320 10.007 21.415 1.00 6.87 155 THR C C 1
ATOM 5047 O O . THR C 1 34 ? 12.906 9.125 22.045 1.00 7.92 155 THR C O 1
ATOM 5058 N N . ILE C 1 35 ? 11.627 9.773 20.306 1.00 7.19 156 ILE C N 1
ATOM 5059 C CA . ILE C 1 35 ? 11.691 8.498 19.604 1.00 7.25 156 ILE C CA 1
ATOM 5060 C C . ILE C 1 35 ? 12.477 8.778 18.330 1.00 6.90 156 ILE C C 1
ATOM 5061 O O . ILE C 1 35 ? 11.982 9.448 17.419 1.00 7.62 156 ILE C O 1
ATOM 5077 N N . PRO C 1 36 ? 13.734 8.316 18.283 1.00 7.23 157 PRO C N 1
ATOM 5078 C CA . PRO C 1 36 ? 14.598 8.701 17.165 1.00 7.96 157 PRO C CA 1
ATOM 5079 C C . PRO C 1 36 ? 14.376 7.849 15.926 1.00 6.96 157 PRO C C 1
ATOM 5080 O O . PRO C 1 36 ? 13.571 6.910 15.921 1.00 7.17 157 PRO C O 1
ATOM 5091 N N . THR C 1 37 ? 15.101 8.198 14.870 1.00 7.55 158 THR C N 1
ATOM 5092 C CA . THR C 1 37 ? 15.034 7.478 13.605 1.00 7.92 158 THR C CA 1
ATOM 5093 C C . THR C 1 37 ? 15.829 6.175 13.641 1.00 8.66 158 THR C C 1
ATOM 5094 O O . THR C 1 37 ? 15.675 5.336 12.755 1.00 10.22 158 THR C O 1
ATOM 5105 N N . ALA C 1 38 ? 16.674 6.017 14.658 1.00 9.54 159 ALA C N 1
ATOM 5106 C CA . ALA C 1 38 ? 17.401 4.770 14.892 1.00 9.50 159 ALA C CA 1
ATOM 5107 C C . ALA C 1 38 ? 16.553 3.839 15.748 1.00 9.05 159 ALA C C 1
ATOM 5108 O O . ALA C 1 38 ? 15.746 4.299 16.553 1.00 10.01 159 ALA C O 1
ATOM 5115 N N . PRO C 1 39 ? 16.735 2.520 15.586 1.00 8.71 160 PRO C N 1
ATOM 5116 C CA . PRO C 1 39 ? 15.920 1.578 16.365 1.00 9.52 160 PRO C CA 1
ATOM 5117 C C . PRO C 1 39 ? 16.181 1.696 17.867 1.00 9.39 160 PRO C C 1
ATOM 5118 O O . PRO C 1 39 ? 17.324 1.862 18.303 1.00 10.80 160 PRO C O 1
ATOM 5129 N N . THR C 1 40 ? 15.109 1.608 18.649 1.00 8.73 161 THR C N 1
ATOM 5130 C CA . THR C 1 40 ? 15.182 1.799 20.089 1.00 8.76 161 THR C CA 1
ATOM 5131 C C . THR C 1 40 ? 14.387 0.709 20.796 1.00 8.10 161 THR C C 1
ATOM 5132 O O . THR C 1 40 ? 13.250 0.421 20.420 1.00 8.62 161 THR C O 1
ATOM 5143 N N . ASN C 1 41 ? 14.981 0.102 21.815 1.00 7.89 162 ASN C N 1
ATOM 5144 C CA . ASN C 1 41 ? 14.263 -0.867 22.634 1.00 7.81 162 ASN C CA 1
ATOM 5145 C C . ASN C 1 41 ? 13.179 -0.132 23.431 1.00 7.49 162 ASN C C 1
ATOM 5146 O O . ASN C 1 41 ? 13.482 0.740 24.253 1.00 8.42 162 ASN C O 1
ATOM 5157 N N . LEU C 1 42 ? 11.915 -0.466 23.176 1.00 7.59 163 LEU C N 1
ATOM 5158 C CA . LEU C 1 42 ? 10.819 0.288 23.772 1.00 7.77 163 LEU C CA 1
ATOM 5159 C C . LEU C 1 42 ? 10.736 0.133 25.290 1.00 7.68 163 LEU C C 1
ATOM 5160 O O 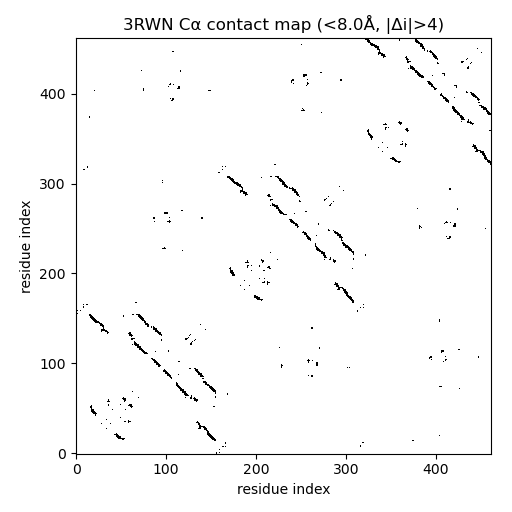. LEU C 1 42 ? 10.472 1.107 25.995 1.00 8.19 163 LEU C O 1
ATOM 5176 N N . VAL C 1 43 ? 10.949 -1.074 25.806 1.00 7.98 164 VAL C N 1
ATOM 5177 C CA . VAL C 1 43 ? 10.910 -1.241 27.254 1.00 8.47 164 VAL C CA 1
ATOM 5178 C C . VAL C 1 43 ? 12.048 -0.448 27.921 1.00 9.28 164 VAL C C 1
ATOM 5179 O O . VAL C 1 43 ? 11.849 0.196 28.953 1.00 9.99 164 VAL C O 1
ATOM 5192 N N . SER C 1 44 ? 13.234 -0.474 27.319 1.00 9.36 165 SER C N 1
ATOM 5193 C CA . SER C 1 44 ? 14.354 0.321 27.826 1.00 10.39 165 SER C CA 1
ATOM 5194 C C . SER C 1 44 ? 14.006 1.808 27.882 1.00 10.52 165 SER C C 1
ATOM 5195 O O . SER C 1 44 ? 14.345 2.504 28.840 1.00 11.55 165 SER C O 1
ATOM 5203 N N . LEU C 1 45 ? 13.333 2.290 26.845 1.00 9.79 166 LEU C N 1
ATOM 5204 C CA . LEU C 1 45 ? 12.926 3.686 26.784 1.00 9.93 166 LEU C CA 1
ATOM 5205 C C . LEU C 1 45 ? 11.903 4.017 27.868 1.00 9.77 166 LEU C C 1
ATOM 5206 O O . LEU C 1 45 ? 12.040 5.009 28.582 1.00 10.99 166 LEU C O 1
ATOM 5222 N N . LEU C 1 46 ? 10.879 3.185 28.001 1.00 9.33 167 LEU C N 1
ATOM 5223 C CA . LEU C 1 46 ? 9.804 3.478 28.940 1.00 10.38 167 LEU C CA 1
ATOM 5224 C C . LEU C 1 46 ? 10.250 3.425 30.398 1.00 11.31 167 LEU C C 1
ATOM 5225 O O . LEU C 1 46 ? 9.756 4.186 31.229 1.00 11.26 167 LEU C O 1
ATOM 5241 N N . LYS C 1 47 ? 11.178 2.533 30.720 1.00 12.64 168 LYS C N 1
ATOM 5242 C CA . LYS C 1 47 ? 11.543 2.356 32.121 1.00 15.29 168 LYS C CA 1
ATOM 5243 C C . LYS C 1 47 ? 12.355 3.537 32.669 1.00 16.64 168 LYS C C 1
ATOM 5244 O O . LYS C 1 47 ? 12.583 3.632 33.874 1.00 18.32 168 LYS C O 1
ATOM 5263 N N . THR C 1 48 ? 12.769 4.446 31.787 1.00 16.26 169 THR C N 1
ATOM 5264 C CA . THR C 1 48 ? 13.418 5.685 32.221 1.00 16.89 169 THR C CA 1
ATOM 5265 C C . THR C 1 48 ? 12.389 6.718 32.661 1.00 16.83 169 THR C C 1
ATOM 5266 O O . THR C 1 48 ? 12.742 7.796 33.142 1.00 18.00 169 THR C O 1
ATOM 5277 N N . LEU C 1 49 ? 11.117 6.386 32.478 1.00 15.05 170 LEU C N 1
ATOM 5278 C CA . LEU C 1 49 ? 10.021 7.281 32.817 1.00 14.30 170 LEU C CA 1
ATOM 5279 C C . LEU C 1 49 ? 9.299 6.778 34.057 1.00 15.46 170 LEU C C 1
ATOM 5280 O O . LEU C 1 49 ? 9.454 5.620 34.455 1.00 16.45 170 LEU C O 1
ATOM 5296 N N . THR C 1 50 ? 8.491 7.647 34.652 1.00 15.89 171 THR C N 1
ATOM 5297 C CA . THR C 1 50 ? 7.685 7.273 35.804 1.00 16.62 171 THR C CA 1
ATOM 5298 C C . THR C 1 50 ? 6.220 7.252 35.397 1.00 15.61 171 THR C C 1
ATOM 5299 O O . THR C 1 50 ? 5.680 8.276 34.979 1.00 15.67 171 THR C O 1
ATOM 5310 N N . PRO C 1 51 ? 5.568 6.082 35.500 1.00 14.84 172 PRO C N 1
ATOM 5311 C CA . PRO C 1 51 ? 4.162 6.039 35.094 1.00 14.02 172 PRO C CA 1
ATOM 5312 C C . PRO C 1 51 ? 3.294 7.005 35.892 1.00 13.51 172 PRO C C 1
ATOM 5313 O O . PRO C 1 51 ? 3.528 7.205 37.087 1.00 14.33 172 PRO C O 1
ATOM 5324 N N . SER C 1 52 ? 2.315 7.611 35.229 1.00 13.25 173 SER C N 1
ATOM 5325 C CA A SER C 1 52 ? 1.284 8.350 35.941 0.59 13.13 173 SER C CA 1
ATOM 5326 C CA B SER C 1 52 ? 1.273 8.352 35.919 0.41 13.15 173 SER C CA 1
ATOM 5327 C C . SER C 1 52 ? 0.263 7.365 36.502 1.00 12.72 173 SER C C 1
ATOM 5328 O O . SER C 1 52 ? -0.393 7.649 37.503 1.00 13.81 173 SER C O 1
ATOM 5343 N N . SER C 1 53 ? 0.153 6.198 35.867 1.00 10.80 174 SER C N 1
ATOM 5344 C CA . SER C 1 53 ? -0.702 5.132 36.372 1.00 10.64 174 SER C CA 1
ATOM 5345 C C . SER C 1 53 ? -0.284 3.803 35.767 1.00 9.36 174 SER C C 1
ATOM 5346 O O . SER C 1 53 ? 0.308 3.758 34.684 1.00 9.13 174 SER C O 1
ATOM 5354 N N . GLY C 1 54 ? -0.581 2.729 36.489 1.00 8.92 175 GLY C N 1
ATOM 5355 C CA . GLY C 1 54 ? -0.287 1.388 36.029 1.00 8.77 175 GLY C CA 1
ATOM 5356 C C . GLY C 1 54 ? 1.140 0.968 36.306 1.00 8.96 175 GLY C C 1
ATOM 5357 O O . GLY C 1 54 ? 1.962 1.757 36.780 1.00 9.82 175 GLY C O 1
ATOM 5361 N N . THR C 1 55 ? 1.431 -0.293 36.001 1.00 9.06 176 THR C N 1
ATOM 5362 C CA . THR C 1 55 ? 2.759 -0.855 36.208 1.00 9.52 176 THR C CA 1
ATOM 5363 C C . THR C 1 55 ? 3.198 -1.673 35.006 1.00 8.76 176 THR C C 1
ATOM 5364 O O . THR C 1 55 ? 2.398 -2.384 34.393 1.00 8.45 176 THR C O 1
ATOM 5375 N N . LEU C 1 56 ? 4.481 -1.572 34.676 1.00 8.83 177 LEU C N 1
ATOM 5376 C CA . LEU C 1 56 ? 5.053 -2.398 33.622 1.00 8.75 177 LEU C CA 1
ATOM 5377 C C . LEU C 1 56 ? 4.868 -3.889 33.926 1.00 8.84 177 LEU C C 1
ATOM 5378 O O . LEU C 1 56 ? 4.523 -4.667 33.038 1.00 8.93 177 LEU C O 1
ATOM 5394 N N . ALA C 1 57 ? 5.085 -4.289 35.175 1.00 9.51 178 ALA C N 1
ATOM 5395 C CA . ALA C 1 57 ? 4.850 -5.680 35.561 1.00 10.04 178 ALA C CA 1
ATOM 5396 C C . ALA C 1 57 ? 3.357 -5.996 35.472 1.00 9.19 178 ALA C C 1
ATOM 5397 O O . ALA C 1 57 ? 2.529 -5.149 35.792 1.00 8.80 178 ALA C O 1
ATOM 5404 N N . PRO C 1 58 ? 2.999 -7.229 35.070 1.00 8.93 179 PRO C N 1
ATOM 5405 C CA . PRO C 1 58 ? 3.891 -8.363 34.807 1.00 9.25 179 PRO C CA 1
ATOM 5406 C C . PRO C 1 58 ? 4.307 -8.538 33.344 1.00 9.15 179 PRO C C 1
ATOM 5407 O O . PRO C 1 58 ? 5.181 -9.361 33.081 1.00 10.32 179 PRO C O 1
ATOM 5418 N N . PHE C 1 59 ? 3.705 -7.799 32.415 1.00 7.71 180 PHE C N 1
ATOM 5419 C CA . PHE C 1 59 ? 3.927 -8.061 30.990 1.00 7.66 180 PHE C CA 1
ATOM 5420 C C . PHE C 1 59 ? 5.176 -7.433 30.400 1.00 7.71 180 PHE C C 1
ATOM 5421 O O . PHE C 1 59 ? 5.623 -7.845 29.329 1.00 8.02 180 PHE C O 1
ATOM 5438 N N . PHE C 1 60 ? 5.731 -6.435 31.075 1.00 8.48 181 PHE C N 1
ATOM 5439 C CA . PHE C 1 60 ? 6.937 -5.799 30.577 1.00 9.30 181 PHE C CA 1
ATOM 5440 C C . PHE C 1 60 ? 8.069 -5.999 31.568 1.00 10.38 181 PHE C C 1
ATOM 5441 O O . PHE C 1 60 ? 8.033 -5.495 32.688 1.00 11.84 181 PHE C O 1
ATOM 5458 N N . ASP C 1 61 ? 9.044 -6.786 31.125 1.00 10.37 182 ASP C N 1
ATOM 5459 C CA . ASP C 1 61 ? 10.178 -7.259 31.912 1.00 11.19 182 ASP C CA 1
ATOM 5460 C C . ASP C 1 61 ? 11.293 -6.225 31.825 1.00 10.91 182 ASP C C 1
ATOM 5461 O O . ASP C 1 61 ? 11.899 -6.047 30.771 1.00 10.71 182 ASP C O 1
ATOM 5470 N N . THR C 1 62 ? 11.547 -5.530 32.930 1.00 11.86 183 THR C N 1
ATOM 5471 C CA . THR C 1 62 ? 12.532 -4.453 32.944 1.00 13.49 183 THR C CA 1
ATOM 5472 C C . THR C 1 62 ? 13.956 -4.936 33.228 1.00 14.29 183 THR C C 1
ATOM 5473 O O . THR C 1 62 ? 14.895 -4.138 33.227 1.00 15.05 183 THR C O 1
ATOM 5484 N N . VAL C 1 63 ? 14.118 -6.233 33.475 1.00 14.79 184 VAL C N 1
ATOM 5485 C CA . VAL C 1 63 ? 15.448 -6.811 33.610 1.00 15.95 184 VAL C CA 1
ATOM 5486 C C . VAL C 1 63 ? 16.009 -7.105 32.224 1.00 15.48 184 VAL C C 1
ATOM 5487 O O . VAL C 1 63 ? 17.140 -6.737 31.909 1.00 16.63 184 VAL C O 1
ATOM 5500 N N . ASN C 1 64 ? 15.200 -7.756 31.394 1.00 14.16 185 ASN C N 1
ATOM 5501 C CA . ASN C 1 64 ? 15.630 -8.150 30.057 1.00 13.83 185 ASN C CA 1
ATOM 5502 C C . ASN C 1 64 ? 15.093 -7.257 28.943 1.00 12.33 185 ASN C C 1
ATOM 5503 O O . ASN C 1 64 ? 15.373 -7.497 27.765 1.00 12.62 185 ASN C O 1
ATOM 5514 N N . ASN C 1 65 ? 14.323 -6.239 29.322 1.00 11.42 186 ASN C N 1
ATOM 5515 C CA . ASN C 1 65 ? 13.816 -5.250 28.372 1.00 10.63 186 ASN C CA 1
ATOM 5516 C C . ASN C 1 65 ? 13.004 -5.880 27.252 1.00 9.88 186 ASN C C 1
ATOM 5517 O O . ASN C 1 65 ? 13.276 -5.686 26.066 1.00 10.45 186 ASN C O 1
ATOM 5528 N N . LYS C 1 66 ? 11.995 -6.640 27.647 1.00 9.67 187 LYS C N 1
ATOM 5529 C CA . LYS C 1 66 ? 11.141 -7.310 26.682 1.00 10.23 187 LYS C CA 1
ATOM 5530 C C . LYS C 1 66 ? 9.731 -7.445 27.226 1.00 8.80 187 LYS C C 1
ATOM 5531 O O . LYS C 1 66 ? 9.484 -7.257 28.420 1.00 9.79 187 LYS C O 1
ATOM 5550 N N . MET C 1 67 ? 8.803 -7.740 26.330 1.00 7.54 188 MET C N 1
ATOM 5551 C CA . MET C 1 67 ? 7.471 -8.150 26.735 1.00 7.64 188 MET C CA 1
ATOM 5552 C C . MET C 1 67 ? 7.503 -9.645 27.027 1.00 7.85 188 MET C C 1
ATOM 5553 O O . MET C 1 67 ? 8.133 -10.411 26.296 1.00 8.93 188 MET C O 1
ATOM 5567 N N . VAL C 1 68 ? 6.839 -10.044 28.105 1.00 7.61 189 VAL C N 1
ATOM 5568 C CA . VAL C 1 68 ? 6.743 -11.449 28.478 1.00 7.75 189 VAL C CA 1
ATOM 5569 C C . VAL C 1 68 ? 5.275 -11.820 28.613 1.00 7.49 189 VAL C C 1
ATOM 5570 O O . VAL C 1 68 ? 4.407 -10.946 28.724 1.00 8.61 189 VAL C O 1
ATOM 5583 N N . VAL C 1 69 ? 5.003 -13.121 28.582 1.00 7.27 190 VAL C N 1
ATOM 5584 C CA . VAL C 1 69 ? 3.635 -13.610 28.543 1.00 7.50 190 VAL C CA 1
ATOM 5585 C C . VAL C 1 69 ? 3.445 -14.735 29.545 1.00 7.49 190 VAL C C 1
ATOM 5586 O O . VAL C 1 69 ? 4.406 -15.362 29.996 1.00 8.17 190 VAL C O 1
ATOM 5599 N N . PHE C 1 70 ? 2.194 -14.980 29.906 1.00 7.24 191 PHE C N 1
ATOM 5600 C CA . PHE C 1 70 ? 1.869 -16.156 30.700 1.00 7.80 191 PHE C CA 1
ATOM 5601 C C . PHE C 1 70 ? 1.884 -17.386 29.805 1.00 7.62 191 PHE C C 1
ATOM 5602 O O . PHE C 1 70 ? 1.514 -17.317 28.635 1.00 7.69 191 PHE C O 1
ATOM 5619 N N . ASN C 1 71 ? 2.330 -18.506 30.366 1.00 8.08 192 ASN C N 1
ATOM 5620 C CA . ASN C 1 71 ? 2.449 -19.753 29.625 1.00 8.28 192 ASN C CA 1
ATOM 5621 C C . ASN C 1 71 ? 1.101 -20.457 29.578 1.00 8.49 192 ASN C C 1
ATOM 5622 O O . ASN C 1 71 ? 0.851 -21.445 30.281 1.00 9.20 192 ASN C O 1
ATOM 5633 N N . GLU C 1 72 ? 0.237 -19.901 28.736 1.00 8.08 193 GLU C N 1
ATOM 5634 C CA . GLU C 1 72 ? -1.169 -20.269 28.629 1.00 8.24 193 GLU C CA 1
ATOM 5635 C C . GLU C 1 72 ? -1.572 -20.163 27.168 1.00 8.10 193 GLU C C 1
ATOM 5636 O O . GLU C 1 72 ? -1.059 -19.302 26.452 1.00 8.18 193 GLU C O 1
ATOM 5648 N N . ASN C 1 73 ? -2.485 -21.033 26.728 1.00 8.27 194 ASN C N 1
ATOM 5649 C CA . ASN C 1 73 ? -3.038 -20.945 25.378 1.00 8.64 194 ASN C CA 1
ATOM 5650 C C . ASN C 1 73 ? -4.107 -19.871 25.336 1.00 8.70 194 ASN C C 1
ATOM 5651 O O . ASN C 1 73 ? -5.271 -20.131 25.035 1.00 10.28 194 ASN C O 1
ATOM 5662 N N . LYS C 1 74 ? -3.692 -18.653 25.656 1.00 7.28 195 LYS C N 1
ATOM 5663 C CA . LYS C 1 74 ? -4.594 -17.522 25.719 1.00 6.58 195 LYS C CA 1
ATOM 5664 C C . LYS C 1 74 ? -3.915 -16.384 24.987 1.00 6.08 195 LYS C C 1
ATOM 5665 O O . LYS C 1 74 ? -2.759 -16.049 25.265 1.00 6.58 195 LYS C O 1
ATOM 5684 N N . THR C 1 75 ? -4.627 -15.804 24.035 1.00 5.47 196 THR C N 1
ATOM 5685 C CA . THR C 1 75 ? -4.072 -14.764 23.190 1.00 5.84 196 THR C CA 1
ATOM 5686 C C . THR C 1 75 ? -3.837 -13.466 23.956 1.00 5.90 196 THR C C 1
ATOM 5687 O O . THR C 1 75 ? -4.620 -13.088 24.829 1.00 6.80 196 THR C O 1
ATOM 5698 N N . LEU C 1 76 ? -2.722 -12.818 23.640 1.00 5.65 197 LEU C N 1
ATOM 5699 C CA . LEU C 1 76 ? -2.368 -11.536 24.228 1.00 5.67 197 LEU C CA 1
ATOM 5700 C C . LEU C 1 76 ? -2.768 -10.424 23.268 1.00 5.62 197 LEU C C 1
ATOM 5701 O O . LEU C 1 76 ? -2.438 -10.476 22.085 1.00 6.47 197 LEU C O 1
ATOM 5717 N N . PHE C 1 77 ? -3.486 -9.431 23.786 1.00 5.08 198 PHE C N 1
ATOM 5718 C CA . PHE C 1 77 ? -3.867 -8.261 23.006 1.00 5.34 198 PHE C CA 1
ATOM 5719 C C . PHE C 1 77 ? -3.003 -7.079 23.416 1.00 5.38 198 PHE C C 1
ATOM 5720 O O . PHE C 1 77 ? -2.797 -6.840 24.603 1.00 5.84 198 PHE C O 1
ATOM 5737 N N . PHE C 1 78 ? -2.485 -6.368 22.415 1.00 5.04 199 PHE C N 1
ATOM 5738 C CA . PHE C 1 78 ? -1.510 -5.302 22.615 1.00 5.24 199 PHE C CA 1
ATOM 5739 C C . PHE C 1 78 ? -1.981 -4.013 21.968 1.00 5.44 199 PHE C C 1
ATOM 5740 O O . PHE C 1 78 ? -2.430 -4.021 20.827 1.00 5.67 199 PHE C O 1
ATOM 5757 N N . LYS C 1 79 ? -1.866 -2.904 22.696 1.00 5.57 200 LYS C N 1
ATOM 5758 C CA . LYS C 1 79 ? -2.156 -1.594 22.122 1.00 6.13 200 LYS C CA 1
ATOM 5759 C C . LYS C 1 79 ? -1.156 -0.558 22.612 1.00 6.44 200 LYS C C 1
ATOM 5760 O O . LYS C 1 79 ? -0.828 -0.508 23.796 1.00 7.41 200 LYS C O 1
ATOM 5779 N N . LEU C 1 80 ? -0.683 0.264 21.679 1.00 5.81 201 LEU C N 1
ATOM 5780 C CA . LEU C 1 80 ? 0.173 1.399 21.997 1.00 5.83 201 LEU C CA 1
ATOM 5781 C C . LEU C 1 80 ? -0.483 2.648 21.420 1.00 6.00 201 LEU C C 1
ATOM 5782 O O . LEU C 1 80 ? -0.688 2.750 20.211 1.00 6.52 201 LEU C O 1
ATOM 5798 N N . SER C 1 81 ? -0.837 3.573 22.306 1.00 5.31 202 SER C N 1
ATOM 5799 C CA . SER C 1 81 ? -1.469 4.829 21.930 1.00 5.56 202 SER C CA 1
ATOM 5800 C C . SER C 1 81 ? -0.525 5.953 22.324 1.00 5.68 202 SER C C 1
ATOM 5801 O O . SER C 1 81 ? -0.133 6.059 23.487 1.00 6.39 202 SER C O 1
ATOM 5809 N N . ILE C 1 82 ? -0.149 6.773 21.348 1.00 5.85 203 ILE C N 1
ATOM 5810 C CA . ILE C 1 82 ? 0.786 7.860 21.590 1.00 6.55 203 ILE C CA 1
ATOM 5811 C C . ILE C 1 82 ? 0.199 9.184 21.124 1.00 6.43 203 ILE C C 1
ATOM 5812 O O . ILE C 1 82 ? -0.200 9.325 19.966 1.00 7.12 203 ILE C O 1
ATOM 5828 N N . VAL C 1 83 ? 0.136 10.140 22.045 1.00 6.53 204 VAL C N 1
ATOM 5829 C CA . VAL C 1 83 ? -0.097 11.527 21.682 1.00 6.76 204 VAL C CA 1
ATOM 5830 C C . VAL C 1 83 ? 1.284 12.153 21.558 1.00 6.57 204 VAL C C 1
ATOM 5831 O O . VAL C 1 83 ? 2.090 12.102 22.490 1.00 6.92 204 VAL C O 1
ATOM 5844 N N . GLY C 1 84 ? 1.578 12.715 20.396 1.00 6.95 205 GLY C N 1
ATOM 5845 C CA . GLY C 1 84 ? 2.888 13.281 20.164 1.00 8.07 205 GLY C CA 1
ATOM 5846 C C . GLY C 1 84 ? 2.965 13.904 18.793 1.00 9.16 205 GLY C C 1
ATOM 5847 O O . GLY C 1 84 ? 1.952 14.061 18.108 1.00 10.76 205 GLY C O 1
ATOM 5851 N N . THR C 1 85 ? 4.174 14.259 18.383 1.00 9.02 206 THR C N 1
ATOM 5852 C CA . THR C 1 85 ? 4.350 14.986 17.142 1.00 10.64 206 THR C CA 1
ATOM 5853 C C . THR C 1 85 ? 5.643 14.614 16.427 1.00 8.61 206 THR C C 1
ATOM 5854 O O . THR C 1 85 ? 6.670 14.352 17.066 1.00 7.67 206 THR C O 1
ATOM 5865 N N . TRP C 1 86 ? 5.566 14.569 15.100 1.00 8.76 207 TRP C N 1
ATOM 5866 C CA . TRP C 1 86 ? 6.743 14.730 14.260 1.00 8.52 207 TRP C CA 1
ATOM 5867 C C . TRP C 1 86 ? 7.020 16.235 14.158 1.00 7.65 207 TRP C C 1
ATOM 5868 O O . TRP C 1 86 ? 6.151 17.057 14.441 1.00 8.11 207 TRP C O 1
ATOM 5889 N N . PRO C 1 87 ? 8.230 16.611 13.750 1.00 7.24 208 PRO C N 1
ATOM 5890 C CA . PRO C 1 87 ? 8.539 18.041 13.695 1.00 7.08 208 PRO C CA 1
ATOM 5891 C C . PRO C 1 87 ? 7.573 18.796 12.789 1.00 6.87 208 PRO C C 1
ATOM 5892 O O . PRO C 1 87 ? 7.062 18.267 11.798 1.00 7.24 208 PRO C O 1
ATOM 5903 N N . SER C 1 88 ? 7.320 20.047 13.145 1.00 6.96 209 SER C N 1
ATOM 5904 C CA . SER C 1 88 ? 6.517 20.908 12.312 1.00 7.58 209 SER C CA 1
ATOM 5905 C C . SER C 1 88 ? 7.069 20.908 10.889 1.00 6.84 209 SER C C 1
ATOM 5906 O O . SER C 1 88 ? 8.274 21.079 10.681 1.00 7.40 209 SER C O 1
ATOM 5914 N N . GLY C 1 89 ? 6.184 20.704 9.918 1.00 7.46 210 GLY C N 1
ATOM 5915 C CA . GLY C 1 89 ? 6.574 20.675 8.523 1.00 8.07 210 GLY C CA 1
ATOM 5916 C C . GLY C 1 89 ? 6.797 19.286 7.937 1.00 8.16 210 GLY C C 1
ATOM 5917 O O . GLY C 1 89 ? 6.972 19.154 6.731 1.00 9.98 210 GLY C O 1
ATOM 5921 N N . THR C 1 90 ? 6.792 18.252 8.775 1.00 7.46 211 THR C N 1
ATOM 5922 C CA . THR C 1 90 ? 7.035 16.888 8.296 1.00 7.87 211 THR C CA 1
ATOM 5923 C C . THR C 1 90 ? 5.866 16.393 7.459 1.00 8.85 211 THR C C 1
ATOM 5924 O O . THR C 1 90 ? 4.724 16.477 7.889 1.00 10.93 211 THR C O 1
ATOM 5935 N N . ALA C 1 91 ? 6.155 15.868 6.273 1.00 8.35 212 ALA C N 1
ATOM 5936 C CA . ALA C 1 91 ? 5.122 15.335 5.388 1.00 9.20 212 ALA C CA 1
ATOM 5937 C C . ALA C 1 91 ? 5.073 13.799 5.463 1.00 8.12 212 ALA C C 1
ATOM 5938 O O . ALA C 1 91 ? 4.347 13.243 6.280 1.00 9.21 212 ALA C O 1
ATOM 5945 N N . ASN C 1 92 ? 5.841 13.109 4.626 1.00 7.78 213 ASN C N 1
ATOM 5946 C CA . ASN C 1 92 ? 5.914 11.650 4.728 1.00 7.73 213 ASN C CA 1
ATOM 5947 C C . ASN C 1 92 ? 6.539 11.240 6.060 1.00 7.54 213 ASN C C 1
ATOM 5948 O O . ASN C 1 92 ? 7.619 11.711 6.414 1.00 8.33 213 ASN C O 1
ATOM 5959 N N . ARG C 1 93 ? 5.867 10.358 6.794 1.00 6.82 214 ARG C N 1
ATOM 5960 C CA . ARG C 1 93 ? 6.338 9.972 8.117 1.00 6.89 214 ARG C CA 1
ATOM 5961 C C . ARG C 1 93 ? 5.656 8.688 8.548 1.00 6.93 214 ARG C C 1
ATOM 5962 O O . ARG C 1 93 ? 4.535 8.402 8.135 1.00 7.76 214 ARG C O 1
ATOM 5983 N N . SER C 1 94 ? 6.331 7.906 9.375 1.00 6.68 215 SER C N 1
ATOM 5984 C CA . SER C 1 94 ? 5.688 6.727 9.941 1.00 6.56 215 SER C CA 1
ATOM 5985 C C . SER C 1 94 ? 6.282 6.379 11.291 1.00 6.47 215 SER C C 1
ATOM 5986 O O . SER C 1 94 ? 7.387 6.809 11.627 1.00 7.09 215 SER C O 1
ATOM 5994 N N . MET C 1 95 ? 5.522 5.606 12.061 1.00 6.45 216 MET C N 1
ATOM 5995 C CA . MET C 1 95 ? 6.017 4.981 13.280 1.00 6.63 216 MET C CA 1
ATOM 5996 C C . MET C 1 95 ? 5.956 3.481 13.081 1.00 6.69 216 MET C C 1
ATOM 5997 O O . MET C 1 95 ? 4.945 2.947 12.609 1.00 7.18 216 MET C O 1
ATOM 6011 N N . GLN C 1 96 ? 7.041 2.795 13.423 1.00 6.67 217 GLN C N 1
ATOM 6012 C CA . GLN C 1 96 ? 7.064 1.343 13.338 1.00 7.00 217 GLN C CA 1
ATOM 6013 C C . GLN C 1 96 ? 7.425 0.723 14.673 1.00 6.50 217 GLN C C 1
ATOM 6014 O O . GLN C 1 96 ? 8.138 1.319 15.489 1.00 7.35 217 GLN C O 1
ATOM 6028 N N . LEU C 1 97 ? 6.915 -0.485 14.880 1.00 6.18 218 LEU C N 1
ATOM 6029 C CA . LEU C 1 97 ? 7.156 -1.234 16.096 1.00 6.34 218 LEU C CA 1
ATOM 6030 C C . LEU C 1 97 ? 7.312 -2.697 15.707 1.00 6.48 218 LEU C C 1
ATOM 6031 O O . LEU C 1 97 ? 6.395 -3.289 15.137 1.00 6.79 218 LEU C O 1
ATOM 6047 N N . THR C 1 98 ? 8.486 -3.258 15.986 1.00 6.64 219 THR C N 1
ATOM 6048 C CA . THR C 1 98 ? 8.769 -4.655 15.681 1.00 7.06 219 THR C CA 1
ATOM 6049 C C . THR C 1 98 ? 8.798 -5.484 16.955 1.00 6.81 219 THR C C 1
ATOM 6050 O O . THR C 1 98 ? 9.354 -5.060 17.972 1.00 7.92 219 THR C O 1
ATOM 6061 N N . PHE C 1 99 ? 8.170 -6.655 16.885 1.00 6.57 220 PHE C N 1
ATOM 6062 C CA . PHE C 1 99 ? 8.178 -7.639 17.959 1.00 6.71 220 PHE C CA 1
ATOM 6063 C C . PHE C 1 99 ? 8.975 -8.852 17.506 1.00 6.84 220 PHE C C 1
ATOM 6064 O O . PHE C 1 99 ? 8.618 -9.495 16.514 1.00 7.51 220 PHE C O 1
ATOM 6081 N N . SER C 1 100 ? 10.034 -9.197 18.225 1.00 7.15 221 SER C N 1
ATOM 6082 C CA . SER C 1 100 ? 10.722 -10.445 17.912 1.00 7.87 221 SER C CA 1
ATOM 6083 C C . SER C 1 100 ? 9.791 -11.630 18.169 1.00 8.37 221 SER C C 1
ATOM 6084 O O . SER C 1 100 ? 8.851 -11.548 18.963 1.00 8.84 221 SER C O 1
ATOM 6092 N N . GLY C 1 101 ? 10.053 -12.729 17.476 1.00 8.75 222 GLY C N 1
ATOM 6093 C CA . GLY C 1 101 ? 9.246 -13.926 17.616 1.00 9.28 222 GLY C CA 1
ATOM 6094 C C . GLY C 1 101 ? 9.761 -14.981 16.663 1.00 9.60 222 GLY C C 1
ATOM 6095 O O . GLY C 1 101 ? 10.743 -14.752 15.965 1.00 9.98 222 GLY C O 1
ATOM 6099 N N . SER C 1 102 ? 9.115 -16.139 16.622 1.00 9.81 223 SER C N 1
ATOM 6100 C CA . SER C 1 102 ? 9.504 -17.148 15.643 1.00 10.66 223 SER C CA 1
ATOM 6101 C C . SER C 1 102 ? 9.533 -16.524 14.253 1.00 10.23 223 SER C C 1
ATOM 6102 O O . SER C 1 102 ? 10.451 -16.757 13.466 1.00 11.57 223 SER C O 1
ATOM 6110 N N . VAL C 1 103 ? 8.496 -15.744 13.965 1.00 8.63 224 VAL C N 1
ATOM 6111 C CA . VAL C 1 103 ? 8.469 -14.829 12.835 1.00 8.42 224 VAL C CA 1
ATOM 6112 C C . VAL C 1 103 ? 8.247 -13.445 13.435 1.00 8.26 224 VAL C C 1
ATOM 6113 O O . VAL C 1 103 ? 7.260 -13.228 14.139 1.00 8.66 224 VAL C O 1
ATOM 6126 N N . PRO C 1 104 ? 9.179 -12.511 13.195 1.00 7.93 225 PRO C N 1
ATOM 6127 C CA . PRO C 1 104 ? 9.003 -11.173 13.773 1.00 7.56 225 PRO C CA 1
ATOM 6128 C C . PRO C 1 104 ? 7.835 -10.453 13.111 1.00 7.58 225 PRO C C 1
ATOM 6129 O O . PRO C 1 104 ? 7.575 -10.651 11.925 1.00 9.34 225 PRO C O 1
ATOM 6140 N N . ASP C 1 105 ? 7.135 -9.628 13.885 1.00 6.20 226 ASP C N 1
ATOM 6141 C CA . ASP C 1 105 ? 6.010 -8.846 13.374 1.00 6.39 226 ASP C CA 1
ATOM 6142 C C . ASP C 1 105 ? 6.391 -7.369 13.362 1.00 6.34 226 ASP C C 1
ATOM 6143 O O . ASP C 1 105 ? 6.829 -6.836 14.385 1.00 8.00 226 ASP C O 1
ATOM 6152 N N . THR C 1 106 ? 6.195 -6.706 12.224 1.00 6.66 227 THR C N 1
ATOM 6153 C CA . THR C 1 106 ? 6.490 -5.284 12.108 1.00 7.96 227 THR C CA 1
ATOM 6154 C C . THR C 1 106 ? 5.223 -4.486 11.837 1.00 7.57 227 THR C C 1
ATOM 6155 O O . THR C 1 106 ? 4.648 -4.558 10.746 1.00 8.27 227 THR C O 1
ATOM 6166 N N . LEU C 1 107 ? 4.791 -3.736 12.846 1.00 7.82 228 LEU C N 1
ATOM 6167 C CA . LEU C 1 107 ? 3.653 -2.840 12.705 1.00 7.79 228 LEU C CA 1
ATOM 6168 C C . LEU C 1 107 ? 4.152 -1.513 12.146 1.00 7.55 228 LEU C C 1
ATOM 6169 O O . LEU C 1 107 ? 5.185 -1.004 12.583 1.00 7.59 228 LEU C O 1
ATOM 6185 N N . VAL C 1 108 ? 3.412 -0.946 11.198 1.00 7.57 229 VAL C N 1
ATOM 6186 C CA . VAL C 1 108 ? 3.752 0.346 10.620 1.00 7.93 229 VAL C CA 1
ATOM 6187 C C . VAL C 1 108 ? 2.496 1.200 10.538 1.00 7.96 229 VAL C C 1
ATOM 6188 O O . VAL C 1 108 ? 1.475 0.765 10.014 1.00 9.56 229 VAL C O 1
ATOM 6201 N N . SER C 1 109 ? 2.574 2.416 11.070 1.00 6.98 230 SER C N 1
ATOM 6202 C CA . SER C 1 109 ? 1.536 3.419 10.851 1.00 6.94 230 SER C CA 1
ATOM 6203 C C . SER C 1 109 ? 2.158 4.563 10.071 1.00 6.48 230 SER C C 1
ATOM 6204 O O . SER C 1 109 ? 2.896 5.374 10.632 1.00 7.08 230 SER C O 1
ATOM 6212 N N . SER C 1 110 ? 1.863 4.602 8.778 1.00 6.30 231 SER C N 1
ATOM 6213 C CA . SER C 1 110 ? 2.415 5.596 7.872 1.00 6.34 231 SER C CA 1
ATOM 6214 C C . SER C 1 110 ? 1.374 6.648 7.527 1.00 6.74 231 SER C C 1
ATOM 6215 O O . SER C 1 110 ? 0.169 6.369 7.501 1.00 7.70 231 SER C O 1
ATOM 6223 N N . ARG C 1 111 ? 1.852 7.853 7.246 1.00 6.68 232 ARG C N 1
ATOM 6224 C CA . ARG C 1 111 ? 0.979 8.899 6.755 1.00 6.66 232 ARG C CA 1
ATOM 6225 C C . ARG C 1 111 ? 1.791 9.883 5.923 1.00 6.69 232 ARG C C 1
ATOM 6226 O O . ARG C 1 111 ? 3.014 9.747 5.782 1.00 7.10 232 ARG C O 1
ATOM 6247 N N . ASN C 1 112 ? 1.095 10.856 5.351 1.00 6.63 233 ASN C N 1
ATOM 6248 C CA . ASN C 1 112 ? 1.690 11.780 4.403 1.00 7.15 233 ASN C CA 1
ATOM 6249 C C . ASN C 1 112 ? 1.050 13.157 4.578 1.00 7.61 233 ASN C C 1
ATOM 6250 O O . ASN C 1 112 ? 0.332 13.389 5.557 1.00 8.06 233 ASN C O 1
ATOM 6261 N N . SER C 1 113 ? 1.313 14.059 3.635 1.00 8.46 234 SER C N 1
ATOM 6262 C CA . SER C 1 113 ? 0.851 15.443 3.699 1.00 9.96 234 SER C CA 1
ATOM 6263 C C . SER C 1 113 ? -0.648 15.609 3.938 1.00 9.85 234 SER C C 1
ATOM 6264 O O . SER C 1 113 ? -1.084 16.634 4.463 1.00 10.62 234 SER C O 1
ATOM 6272 N N . ALA C 1 114 ? -1.446 14.631 3.531 1.00 9.07 235 ALA C N 1
ATOM 6273 C CA . ALA C 1 114 ? -2.891 14.785 3.635 1.00 8.85 235 ALA C CA 1
ATOM 6274 C C . ALA C 1 114 ? -3.373 14.764 5.083 1.00 8.60 235 ALA C C 1
ATOM 6275 O O . ALA C 1 114 ? -4.429 15.310 5.391 1.00 9.10 235 ALA C O 1
ATOM 6282 N N . THR C 1 115 ? -2.608 14.128 5.964 1.00 8.59 236 THR C N 1
ATOM 6283 C CA . THR C 1 115 ? -3.021 13.954 7.354 1.00 8.74 236 THR C CA 1
ATOM 6284 C C . THR C 1 115 ? -2.269 14.934 8.236 1.00 8.57 236 THR C C 1
ATOM 6285 O O . THR C 1 115 ? -1.043 14.972 8.206 1.00 9.25 236 THR C O 1
ATOM 6296 N N . THR C 1 116 ? -3.000 15.731 9.008 1.00 8.58 237 THR C N 1
ATOM 6297 C CA . THR C 1 116 ? -2.381 16.689 9.916 1.00 9.55 237 THR C CA 1
ATOM 6298 C C . THR C 1 116 ? -2.026 16.069 11.264 1.00 9.33 237 THR C C 1
ATOM 6299 O O . THR C 1 116 ? -0.978 16.380 11.841 1.00 10.12 237 THR C O 1
ATOM 6310 N N . THR C 1 117 ? -2.884 15.189 11.769 1.00 8.55 238 THR C N 1
ATOM 6311 C CA . THR C 1 117 ? -2.628 14.632 13.083 1.00 9.01 238 THR C CA 1
ATOM 6312 C C . THR C 1 117 ? -1.385 13.749 13.076 1.00 8.64 238 THR C C 1
ATOM 6313 O O . THR C 1 117 ? -1.117 13.032 12.104 1.00 8.78 238 THR C O 1
ATOM 6324 N N . ASP C 1 118 ? -0.641 13.816 14.177 1.00 8.15 239 ASP C N 1
ATOM 6325 C CA . ASP C 1 118 ? 0.536 12.984 14.383 1.00 8.02 239 ASP C CA 1
ATOM 6326 C C . ASP C 1 118 ? 0.316 11.919 15.464 1.00 7.68 239 ASP C C 1
ATOM 6327 O O . ASP C 1 118 ? 1.254 11.208 15.830 1.00 8.47 239 ASP C O 1
ATOM 6336 N N . ASN C 1 119 ? -0.903 11.809 15.986 1.00 7.45 240 ASN C N 1
ATOM 6337 C CA . ASN C 1 119 ? -1.161 10.834 17.038 1.00 7.11 240 ASN C CA 1
ATOM 6338 C C . ASN C 1 119 ? -1.231 9.425 16.466 1.00 7.04 240 ASN C C 1
ATOM 6339 O O . ASN C 1 119 ? -1.640 9.229 15.321 1.00 7.89 240 ASN C O 1
ATOM 6350 N N . ILE C 1 120 ? -0.813 8.452 17.270 1.00 6.72 241 ILE C N 1
ATOM 6351 C CA . ILE C 1 120 ? -0.563 7.103 16.780 1.00 7.09 241 ILE C CA 1
ATOM 6352 C C . ILE C 1 120 ? -1.311 6.060 17.594 1.00 6.35 241 ILE C C 1
ATOM 6353 O O . ILE C 1 120 ? -1.369 6.146 18.819 1.00 6.39 241 ILE C O 1
ATOM 6369 N N . LEU C 1 121 ? -1.875 5.073 16.903 1.00 6.29 242 LEU C N 1
ATOM 6370 C CA . LEU C 1 121 ? -2.524 3.948 17.564 1.00 6.33 242 LEU C CA 1
ATOM 6371 C C . LEU C 1 121 ? -2.103 2.678 16.841 1.00 6.42 242 LEU C C 1
ATOM 6372 O O . LEU C 1 121 ? -2.438 2.478 15.672 1.00 7.23 242 LEU C O 1
ATOM 6388 N N . LEU C 1 122 ? -1.337 1.846 17.543 1.00 6.56 243 LEU C N 1
ATOM 6389 C CA . LEU C 1 122 ? -0.908 0.545 17.041 1.00 7.95 243 LEU C CA 1
ATOM 6390 C C . LEU C 1 122 ? -1.557 -0.543 17.894 1.00 8.87 243 LEU C C 1
ATOM 6391 O O . LEU C 1 122 ? -1.369 -0.573 19.110 1.00 11.34 243 LEU C O 1
ATOM 6407 N N . ALA C 1 123 ? -2.321 -1.428 17.261 1.00 8.42 244 ALA C N 1
ATOM 6408 C CA . ALA C 1 123 ? -2.997 -2.507 17.973 1.00 8.78 244 ALA C CA 1
ATOM 6409 C C . ALA C 1 123 ? -2.769 -3.818 17.239 1.00 8.77 244 ALA C C 1
ATOM 6410 O O . ALA C 1 123 ? -2.790 -3.859 16.007 1.00 10.48 244 ALA C O 1
ATOM 6417 N N . THR C 1 124 ? -2.562 -4.889 17.999 1.00 6.83 245 THR C N 1
ATOM 6418 C CA . THR C 1 124 ? -2.358 -6.202 17.413 1.00 6.35 245 THR C CA 1
ATOM 6419 C C . THR C 1 124 ? -2.628 -7.270 18.470 1.00 5.59 245 THR C C 1
ATOM 6420 O O . THR C 1 124 ? -3.074 -6.952 19.576 1.00 6.13 245 THR C O 1
ATOM 6431 N N . PHE C 1 125 ? -2.395 -8.530 18.116 1.00 5.47 246 PHE C N 1
ATOM 6432 C CA . PHE C 1 125 ? -2.500 -9.619 19.075 1.00 5.60 246 PHE C CA 1
ATOM 6433 C C . PHE C 1 125 ? -1.411 -10.633 18.806 1.00 5.83 246 PHE C C 1
ATOM 6434 O O . PHE C 1 125 ? -0.815 -10.634 17.725 1.00 6.28 246 PHE C O 1
ATOM 6451 N N . PHE C 1 126 ? -1.159 -11.478 19.804 1.00 5.94 247 PHE C N 1
ATOM 6452 C CA . PHE C 1 126 ? -0.182 -12.561 19.720 1.00 6.10 247 PHE C CA 1
ATOM 6453 C C . PHE C 1 126 ? -0.823 -13.836 20.227 1.00 6.04 247 PHE C C 1
ATOM 6454 O O . PHE C 1 126 ? -1.267 -13.902 21.373 1.00 6.44 247 PHE C O 1
ATOM 6471 N N . SER C 1 127 ? -0.883 -14.843 19.360 1.00 6.44 248 SER C N 1
ATOM 6472 C CA . SER C 1 127 ? -1.564 -16.084 19.679 1.00 6.31 248 SER C CA 1
ATOM 6473 C C . SER C 1 127 ? -0.623 -17.009 20.448 1.00 6.50 248 SER C C 1
ATOM 6474 O O . SER C 1 127 ? -0.075 -17.969 19.897 1.00 7.18 248 SER C O 1
ATOM 6482 N N . VAL C 1 128 ? -0.430 -16.689 21.724 1.00 6.58 249 VAL C N 1
ATOM 6483 C CA . VAL C 1 128 ? 0.517 -17.389 22.579 1.00 6.71 249 VAL C CA 1
ATOM 6484 C C . VAL C 1 128 ? 0.152 -18.863 22.697 1.00 7.17 249 VAL C C 1
ATOM 6485 O O . VAL C 1 128 ? -0.992 -19.199 23.002 1.00 7.60 249 VAL C O 1
ATOM 6498 N N . ASP C 1 129 ? 1.133 -19.725 22.439 1.00 7.70 250 ASP C N 1
ATOM 6499 C CA . ASP C 1 129 ? 1.013 -21.161 22.664 1.00 8.42 250 ASP C CA 1
ATOM 6500 C C . ASP C 1 129 ? 1.769 -21.562 23.916 1.00 8.59 250 ASP C C 1
ATOM 6501 O O . ASP C 1 129 ? 2.879 -21.090 24.173 1.00 9.21 250 ASP C O 1
ATOM 6510 N N . LYS C 1 130 ? 1.185 -22.474 24.678 1.00 9.23 251 LYS C N 1
ATOM 6511 C CA . LYS C 1 130 ? 1.908 -23.061 25.790 1.00 10.79 251 LYS C CA 1
ATOM 6512 C C . LYS C 1 130 ? 3.230 -23.622 25.260 1.00 10.91 251 LYS C C 1
ATOM 6513 O O . LYS C 1 130 ? 3.258 -24.320 24.237 1.00 10.96 251 LYS C O 1
ATOM 6532 N N . ASP C 1 131 ? 4.317 -23.275 25.947 1.00 11.08 252 ASP C N 1
ATOM 6533 C CA . ASP C 1 131 ? 5.664 -23.771 25.649 1.00 11.60 252 ASP C CA 1
ATOM 6534 C C . ASP C 1 131 ? 6.238 -23.261 24.330 1.00 11.45 252 ASP C C 1
ATOM 6535 O O . ASP C 1 131 ? 7.288 -23.734 23.888 1.00 12.46 252 ASP C O 1
ATOM 6544 N N . GLY C 1 132 ? 5.563 -22.294 23.717 1.00 10.28 253 GLY C N 1
ATOM 6545 C CA . GLY C 1 132 ? 5.985 -21.767 22.434 1.00 10.08 253 GLY C CA 1
ATOM 6546 C C . GLY C 1 132 ? 7.051 -20.692 22.538 1.00 9.13 253 GLY C C 1
ATOM 6547 O O . GLY C 1 132 ? 7.631 -20.461 23.603 1.00 9.55 253 GLY C O 1
ATOM 6551 N N . PHE C 1 133 ? 7.307 -20.015 21.426 1.00 9.71 254 PHE C N 1
ATOM 6552 C CA . PHE C 1 133 ? 8.413 -19.068 21.376 1.00 10.03 254 PHE C CA 1
ATOM 6553 C C . PHE C 1 133 ? 8.239 -17.925 22.377 1.00 9.25 254 PHE C C 1
ATOM 6554 O O . PHE C 1 133 ? 9.145 -17.632 23.154 1.00 9.46 254 PHE C O 1
ATOM 6571 N N . LEU C 1 134 ? 7.074 -17.286 22.371 1.00 8.43 255 LEU C N 1
ATOM 6572 C CA . LEU C 1 134 ? 6.837 -16.155 23.267 1.00 8.05 255 LEU C CA 1
ATOM 6573 C C . LEU C 1 134 ? 6.875 -16.561 24.735 1.00 8.05 255 LEU C C 1
ATOM 6574 O O . LEU C 1 134 ? 7.459 -15.859 25.557 1.00 8.34 255 LEU C O 1
ATOM 6590 N N . ALA C 1 135 ? 6.259 -17.691 25.065 1.00 8.57 256 ALA C N 1
ATOM 6591 C CA . ALA C 1 135 ? 6.240 -18.158 26.447 1.00 9.17 256 ALA C CA 1
ATOM 6592 C C . ALA C 1 135 ? 7.651 -18.446 26.938 1.00 9.45 256 ALA C C 1
ATOM 6593 O O . ALA C 1 135 ? 7.963 -18.248 28.108 1.00 10.68 256 ALA C O 1
ATOM 6600 N N . THR C 1 136 ? 8.503 -18.912 26.030 1.00 9.35 257 THR C N 1
ATOM 6601 C CA . THR C 1 136 ? 9.867 -19.303 26.369 1.00 10.31 257 THR C CA 1
ATOM 6602 C C . THR C 1 136 ? 10.830 -18.116 26.419 1.00 10.31 257 THR C C 1
ATOM 6603 O O . THR C 1 136 ? 11.676 -18.036 27.311 1.00 11.67 257 THR C O 1
ATOM 6614 N N . ASN C 1 137 ? 10.692 -17.201 25.461 1.00 9.28 258 ASN C N 1
ATOM 6615 C CA . ASN C 1 137 ? 11.698 -16.173 25.216 1.00 9.86 258 ASN C CA 1
ATOM 6616 C C . ASN C 1 137 ? 11.246 -14.737 25.444 1.00 9.77 258 ASN C C 1
ATOM 6617 O O . ASN C 1 137 ? 12.076 -13.836 25.529 1.00 10.41 258 ASN C O 1
ATOM 6628 N N . GLY C 1 138 ? 9.938 -14.513 25.502 1.00 8.79 259 GLY C N 1
ATOM 6629 C CA . GLY C 1 138 ? 9.413 -13.160 25.452 1.00 8.64 259 GLY C CA 1
ATOM 6630 C C . GLY C 1 138 ? 9.658 -12.553 24.083 1.00 8.39 259 GLY C C 1
ATOM 6631 O O . GLY C 1 138 ? 10.059 -13.254 23.145 1.00 9.49 259 GLY C O 1
ATOM 6635 N N . SER C 1 139 ? 9.423 -11.250 23.973 1.00 7.74 260 SER C N 1
ATOM 6636 C CA . SER C 1 139 ? 9.587 -10.537 22.717 1.00 7.71 260 SER C CA 1
ATOM 6637 C C . SER C 1 139 ? 10.278 -9.209 22.975 1.00 8.09 260 SER C C 1
ATOM 6638 O O . SER C 1 139 ? 9.873 -8.455 23.863 1.00 9.17 260 SER C O 1
ATOM 6646 N N . THR C 1 140 ? 11.321 -8.925 22.204 1.00 7.95 261 THR C N 1
ATOM 6647 C CA . THR C 1 140 ? 11.932 -7.602 22.213 1.00 8.05 261 THR C CA 1
ATOM 6648 C C . THR C 1 140 ? 11.102 -6.692 21.323 1.00 7.59 261 THR C C 1
ATOM 6649 O O . THR C 1 140 ? 10.823 -7.037 20.173 1.00 7.72 261 THR C O 1
ATOM 6660 N N . LEU C 1 141 ? 10.680 -5.556 21.879 1.00 6.96 262 LEU C N 1
ATOM 6661 C CA . LEU C 1 141 ? 9.946 -4.535 21.141 1.00 6.99 262 LEU C CA 1
ATOM 6662 C C . LEU C 1 141 ? 10.913 -3.443 20.727 1.00 7.25 262 LEU C C 1
ATOM 6663 O O . LEU C 1 141 ? 11.569 -2.841 21.576 1.00 7.75 262 LEU C O 1
ATOM 6679 N N . THR C 1 142 ? 10.988 -3.187 19.425 1.00 7.17 263 THR C N 1
ATOM 6680 C CA . THR C 1 142 ? 11.888 -2.187 18.873 1.00 7.43 263 THR C CA 1
ATOM 6681 C C . THR C 1 142 ? 11.057 -1.145 18.133 1.00 7.01 263 THR C C 1
ATOM 6682 O O . THR C 1 142 ? 10.376 -1.461 17.157 1.00 7.71 263 THR C O 1
ATOM 6693 N N . ILE C 1 143 ? 11.109 0.092 18.618 1.00 7.01 264 ILE C N 1
ATOM 6694 C CA . ILE C 1 143 ? 10.342 1.184 18.035 1.00 6.98 264 ILE C CA 1
ATOM 6695 C C . ILE C 1 143 ? 11.282 2.088 17.248 1.00 7.59 264 ILE C C 1
ATOM 6696 O O . ILE C 1 143 ? 12.469 2.195 17.565 1.00 8.07 264 ILE C O 1
ATOM 6712 N N . GLN C 1 144 ? 10.750 2.722 16.211 1.00 7.18 265 GLN C N 1
ATOM 6713 C CA . GLN C 1 144 ? 11.543 3.597 15.365 1.00 7.53 265 GLN C CA 1
ATOM 6714 C C . GLN C 1 144 ? 10.628 4.570 14.644 1.00 7.10 265 GLN C C 1
ATOM 6715 O O . GLN C 1 144 ? 9.593 4.174 14.109 1.00 7.15 265 GLN C O 1
ATOM 6729 N N . SER C 1 145 ? 11.009 5.845 14.651 1.00 6.71 266 SER C N 1
ATOM 6730 C CA . SER C 1 145 ? 10.317 6.868 13.889 1.00 6.56 266 SER C CA 1
ATOM 6731 C C . SER C 1 145 ? 10.979 7.003 12.520 1.00 7.12 266 SER C C 1
ATOM 6732 O O . SER C 1 145 ? 12.203 6.951 12.413 1.00 8.91 266 SER C O 1
ATOM 6740 N N . ASN C 1 146 ? 10.173 7.190 11.481 1.00 6.63 267 ASN C N 1
ATOM 6741 C CA . ASN C 1 146 ? 10.678 7.265 10.114 1.00 7.15 267 ASN C CA 1
ATOM 6742 C C . ASN C 1 146 ? 10.285 8.570 9.448 1.00 7.40 267 ASN C C 1
ATOM 6743 O O . ASN C 1 146 ? 9.134 9.001 9.547 1.00 7.80 267 ASN C O 1
ATOM 6754 N N . GLY C 1 147 ? 11.247 9.193 8.774 1.00 7.50 268 GLY C N 1
ATOM 6755 C CA . GLY C 1 147 ? 11.027 10.460 8.087 1.00 7.95 268 GLY C CA 1
ATOM 6756 C C . GLY C 1 147 ? 11.579 11.655 8.851 1.00 7.95 268 GLY C C 1
ATOM 6757 O O . GLY C 1 147 ? 11.968 12.659 8.255 1.00 8.76 268 GLY C O 1
ATOM 6761 N N . ALA C 1 148 ? 11.605 11.521 10.173 1.00 7.45 269 ALA C N 1
ATOM 6762 C CA . ALA C 1 148 ? 12.093 12.533 11.100 1.00 7.22 269 ALA C CA 1
ATOM 6763 C C . ALA C 1 148 ? 12.047 11.909 12.486 1.00 6.84 269 ALA C C 1
ATOM 6764 O O . ALA C 1 148 ? 11.488 10.828 12.656 1.00 7.86 269 ALA C O 1
ATOM 6771 N N . SER C 1 149 ? 12.637 12.573 13.474 1.00 6.86 270 SER C N 1
ATOM 6772 C CA . SER C 1 149 ? 12.457 12.161 14.857 1.00 7.26 270 SER C CA 1
ATOM 6773 C C . SER C 1 149 ? 11.015 12.425 15.283 1.00 6.81 270 SER C C 1
ATOM 6774 O O . SER C 1 149 ? 10.248 13.052 14.551 1.00 8.20 270 SER C O 1
ATOM 6782 N N . PHE C 1 150 ? 10.651 11.926 16.461 1.00 6.72 271 PHE C N 1
ATOM 6783 C CA . PHE C 1 150 ? 9.302 12.088 16.998 1.00 6.71 271 PHE C CA 1
ATOM 6784 C C . PHE C 1 150 ? 9.407 12.408 18.487 1.00 5.88 271 PHE C C 1
ATOM 6785 O O . PHE C 1 150 ? 10.334 11.960 19.164 1.00 6.96 271 PHE C O 1
ATOM 6802 N N . THR C 1 151 ? 8.452 13.174 18.998 1.00 6.06 272 THR C N 1
ATOM 6803 C CA . THR C 1 151 ? 8.394 13.464 20.426 1.00 6.39 272 THR C CA 1
ATOM 6804 C C . THR C 1 151 ? 7.037 13.066 20.985 1.00 6.20 272 THR C C 1
ATOM 6805 O O . THR C 1 151 ? 6.008 13.612 20.582 1.00 6.75 272 THR C O 1
ATOM 6816 N N . ALA C 1 152 ? 7.049 12.121 21.921 1.00 6.46 273 ALA C N 1
ATOM 6817 C CA . ALA C 1 152 ? 5.832 11.656 22.568 1.00 6.95 273 ALA C CA 1
ATOM 6818 C C . ALA C 1 152 ? 5.574 12.441 23.848 1.00 6.99 273 ALA C C 1
ATOM 6819 O O . ALA C 1 152 ? 6.478 12.627 24.668 1.00 7.78 273 ALA C O 1
ATOM 6826 N N . THR C 1 153 ? 4.333 12.883 24.024 1.00 7.03 274 THR C N 1
ATOM 6827 C CA . THR C 1 153 ? 3.953 13.645 25.209 1.00 7.49 274 THR C CA 1
ATOM 6828 C C . THR C 1 153 ? 2.941 12.926 26.114 1.00 7.64 274 THR C C 1
ATOM 6829 O O . THR C 1 153 ? 2.866 13.228 27.299 1.00 8.62 274 THR C O 1
ATOM 6840 N N . THR C 1 154 ? 2.178 11.981 25.558 1.00 7.25 275 THR C N 1
ATOM 6841 C CA . THR C 1 154 ? 1.419 11.021 26.362 1.00 7.53 275 THR C CA 1
ATOM 6842 C C . THR C 1 154 ? 1.621 9.642 25.746 1.00 6.96 275 THR C C 1
ATOM 6843 O O . THR C 1 154 ? 1.518 9.490 24.533 1.00 7.16 275 THR C O 1
ATOM 6854 N N . ILE C 1 155 ? 1.911 8.644 26.577 1.00 6.84 276 ILE C N 1
ATOM 6855 C CA . ILE C 1 155 ? 2.049 7.268 26.103 1.00 7.13 276 ILE C CA 1
ATOM 6856 C C . ILE C 1 155 ? 1.160 6.351 26.934 1.00 7.12 276 ILE C C 1
ATOM 6857 O O . ILE C 1 155 ? 1.214 6.387 28.161 1.00 7.91 276 ILE C O 1
ATOM 6873 N N . LYS C 1 156 ? 0.338 5.550 26.259 1.00 5.82 277 LYS C N 1
ATOM 6874 C CA . LYS C 1 156 ? -0.470 4.521 26.907 1.00 5.85 277 LYS C CA 1
ATOM 6875 C C . LYS C 1 156 ? -0.127 3.188 26.257 1.00 6.06 277 LYS C C 1
ATOM 6876 O O . LYS C 1 156 ? -0.261 3.038 25.049 1.00 6.67 277 LYS C O 1
ATOM 6895 N N . ILE C 1 157 ? 0.342 2.238 27.059 1.00 5.67 278 ILE C N 1
ATOM 6896 C CA . ILE C 1 157 ? 0.699 0.924 26.538 1.00 5.85 278 ILE C CA 1
ATOM 6897 C C . ILE C 1 157 ? -0.054 -0.151 27.314 1.00 5.83 278 ILE C C 1
ATOM 6898 O O . ILE C 1 157 ? -0.114 -0.117 28.546 1.00 6.26 278 ILE C O 1
ATOM 6914 N N . ILE C 1 158 ? -0.651 -1.080 26.569 1.00 5.79 279 ILE C N 1
ATOM 6915 C CA . ILE C 1 158 ? -1.461 -2.147 27.140 1.00 6.04 279 ILE C CA 1
ATOM 6916 C C . ILE C 1 158 ? -1.030 -3.488 26.573 1.00 6.07 279 ILE C C 1
ATOM 6917 O O . ILE C 1 158 ? -0.897 -3.648 25.362 1.00 6.04 279 ILE C O 1
ATOM 6933 N N . ALA C 1 159 ? -0.811 -4.443 27.470 1.00 5.77 280 ALA C N 1
ATOM 6934 C CA . ALA C 1 159 ? -0.712 -5.857 27.108 1.00 5.96 280 ALA C CA 1
ATOM 6935 C C . ALA C 1 159 ? -1.648 -6.609 28.034 1.00 5.71 280 ALA C C 1
ATOM 6936 O O . ALA C 1 159 ? -1.621 -6.393 29.245 1.00 6.43 280 ALA C O 1
ATOM 6943 N N . GLU C 1 160 ? -2.482 -7.479 27.474 1.00 5.73 281 GLU C N 1
ATOM 6944 C CA . GLU C 1 160 ? -3.430 -8.219 28.290 1.00 5.98 281 GLU C CA 1
ATOM 6945 C C . GLU C 1 160 ? -3.607 -9.643 27.799 1.00 5.85 281 GLU C C 1
ATOM 6946 O O . GLU C 1 160 ? -3.539 -9.927 26.602 1.00 6.02 281 GLU C O 1
ATOM 6958 N N . GLN C 1 161 ? -3.837 -10.529 28.758 1.00 5.89 282 GLN C N 1
ATOM 6959 C CA . GLN C 1 161 ? -3.916 -11.952 28.514 1.00 6.35 282 GLN C CA 1
ATOM 6960 C C . GLN C 1 161 ? -4.673 -12.539 29.689 1.00 7.59 282 GLN C C 1
ATOM 6961 O O . GLN C 1 161 ? -4.197 -13.465 30.347 1.00 9.42 282 GLN C O 1
#

CATH classification: 2.60.120.1120

Sequence (462 aa):
FGSSRIDALEYATTRKKSEVVYSGVSVTIPTAPTNLVSLLKTLTPSSGTLAPFFDTVNNKMVVFNENKTLFFKLSIVGTWPSGTANRSMQLTFSGSVPDTLVSSRNSATTTDNILLATFFSVDKDGFLATNGSTLTIQSNGASFTATTIKIIAEQGSSRIDALEYATTRKKSEVVYSGVSVTIPTAPTNLVSLLKTLTPSSGTLAPFFDTVNNKMVVFNENKTLFFKLSIVGTWPSGTANRSMQLTFSGSVPDTLVSSRNSATTTDNILLATFFSVDKDGFLATNGSTLTIQSNGASFTATTIKIIAEQSSRIDALEYATTRKKSEVVYSGVSVTIPTAPTNLVSLLKTLTPSSSGTLAPFFDTVNNKMVVFNENKTLFFKLSIVGTWPSGTANRSMQLTFSGSVPDTLVSSRNSATTTDNILLATFFSVDKDGFLATNGSTLTIQSNGASFTATTIKIIAEQ

Foldseek 3Di:
DCVVVVVVVVVLPDKDKWKFKAAQDWFKFAQDKDFPLCRPVVGDTPDTDCPPQQDNVVSFGADAQDQDKKKKKKKFAWDFDPPQFWKKKWKWKDWPDIDIDIDIGGNVDDGPIDMDIDMDRHHRVGTRNVPGIGIIMHIPRGMIITRMMIIMMMD/DVVVVVVVVVVPDKDKFKFKAAQDWFKFWQDKDFVQCRPVVGDTPDGDCPPQADNVVSFGADDLDQDKKKKKKKFAWDFDPPQFWKKKWKWKDWPDIDIDIDIGGNVDDGPIDMTIDMDRHHRVGTRNVPGIGIIMHIPRGMIITRMMIIMMMD/DVVVVVVVVVPDKDKFKFKAAQDWFKFAQDKDFVLCRPVVGDTPDGDCPPQADNVVSFGADALDQDKKKKKKKFQWDFDPPQFWKKKWKWKDFPDIDIDIDIGGNVDDGPIDMDIDMDRHHRVGTRNVPGITIIMHIPRGMMITRMIIIMIMD

InterPro domains:
  IPR032395 Sf6-type phage tail needle knob [PF16532] (141-282)
  IPR038681 Sf6-type phage tail needle knob superfamily [G3DSA:2.60.120.1120] (127-282)

Radius of gyration: 21.28 Å; Cα contacts (8 Å, |Δi|>4): 1209; chains: 3; bounding box: 49×52×52 Å

Solvent-accessible surface area: 16862 Å² total

B-factor: mean 11.01, std 5.79, range [3.14, 51.54]

Nearest PDB structures (foldseek):
  3rwn-assembly1_C  TM=1.005E+00  e=1.754E-28  Lederbergvirus Sf6
  4k6b-assembly1_C  TM=1.005E+00  e=2.694E-28  Bacteriophage sp.
  7m3t-assembly1_N  TM=3.835E-01  e=8.759E-03  Satellite tobacco mosaic virus
  7m3r-assembly1_C  TM=3.597E-01  e=1.145E-02  Satellite tobacco mosaic virus
  7m3t-assembly1_G  TM=3.625E-01  e=1.085E-02  Satellite tobacco mosaic virus

Secondary structure (DSSP, 8-state):
--HHHHHHHHHHTS--EEEEEEEEEEEEE-SS-EEHHHHHTTSPPSBS--TTTEETTTTEE---SSS--EEEEEEEEEEPPTT--SEEEEEEE-SSS-EEEEEEE-TT-----EEEEEEE---TTSHHHHH-B-EEEEEESS-EEEEEEEEEEE-/-HHHHHHHHHHTS--EEEEEEEEEEEEE-SS-EEHHHHHTTSPPSB--STTTEETTTTEE---SSS--EEEEEEEEEEPPTT--SEEEEEEE-SSS-EEEEEEE-TT-----EEEEEEE---TTSHHHHH-B-EEEEEESS-EEEEEEEEEEE-/-HHHHHHHHHTS--EEEEEEEEEEEEE-SS-EEHHHHHTTS--SB--STTTEETTTTEE---SSS--EEEEEEEEEEPPTT--SEEEEEEE-SSS-EEEEEEE-TT-----EEEEEEE-PPTTSHHHHH-B-EEEEEESS-EEEEEEEEEEE-

Organism: Shigella phage Sf6 (NCBI:txid10761)